Protein AF-K0S6L4-F1 (afdb_monomer_lite)

Foldseek 3Di:
DDDDDDDDDDDPPPPDFLDAQADFKDKQFFQKDAQFLVSVLVSCCVPAVPDDPGRRPDPVDDSLSNQLCLLPVRDDPPDPCSSVVSRVSSVVQRVQQLVPFDEAELCQLQVPDNPCPQVLCQQQQHHPLNVDAWAQAPDPVRDTPDDLCVNNVSNVVCVVPCLFKHFYDDPCVHLQEPPQVFQKKKFKFQFARDDDLPWWFQHPPRVVGRVGTGTAADKDQAKAQLCLQCSSNVDDDNLDMDGFLDDDPQTDHGMAMEIAGFFPDCSGPQNRRVSSQCSCRRPNVPCNSGNTGGHDPSATRMHRLSRHTQMQWHFYKTKDKMWTKMWMAGPVPGIHIYTDIIGIDIDFAQFAPRPTRTRLRNVVVCVVVVRGDPVSNVSCCLRHPHSVCSVVSNQVVQVVSVHAQEDDDDLAWKDFAAWFDSHGDAHDDQVLCCCCQQPFFPLNVPWWKKWKAFSSARPQLRIKIKTFDDDQPDSPDRPSCCLQAFADADDDPQDDEPPGIFMDSDPVCSSVVHQTWAAAVRDFHSNQGPCSLIGSVHDRDPLSHAHPLDPVRSTGGMTMIIGHRQPDFKHFQDDPDDDDDQWGKDKDWDADFSGAKGWIGRVPRDIDIDWGFDDDDQDGTIMDIDTDDDDDDDDDDDDPDDDDDDDDPDDDDDDDDDDDPDDDDDDDDDDDDDDDDDDDDDDD

Structure (mmCIF, N/CA/C/O backbone):
data_AF-K0S6L4-F1
#
_entry.id   AF-K0S6L4-F1
#
loop_
_atom_site.group_PDB
_atom_site.id
_atom_site.type_symbol
_atom_site.label_atom_id
_atom_site.label_alt_id
_atom_site.label_comp_id
_atom_site.label_asym_id
_atom_site.label_entity_id
_atom_site.label_seq_id
_atom_site.pdbx_PDB_ins_code
_atom_site.Cartn_x
_atom_site.Cartn_y
_atom_site.Cartn_z
_atom_site.occupancy
_atom_site.B_iso_or_equiv
_atom_site.auth_seq_id
_atom_site.auth_comp_id
_atom_site.auth_asym_id
_atom_site.auth_atom_id
_atom_site.pdbx_PDB_model_num
ATOM 1 N N . MET A 1 1 ? -25.093 -65.747 58.396 1.00 31.77 1 MET A N 1
ATOM 2 C CA . MET A 1 1 ? -23.623 -65.874 58.542 1.00 31.77 1 MET A CA 1
ATOM 3 C C . MET A 1 1 ? -23.046 -64.675 57.804 1.00 31.77 1 MET A C 1
ATOM 5 O O . MET A 1 1 ? -23.429 -64.515 56.664 1.00 31.77 1 MET A O 1
ATOM 9 N N . LEU A 1 2 ? -22.298 -63.719 58.343 1.00 28.59 2 LEU A N 1
ATOM 10 C CA . LEU A 1 2 ? -21.429 -63.621 59.511 1.00 28.59 2 LEU A CA 1
ATOM 11 C C . LEU A 1 2 ? -21.569 -62.184 60.072 1.00 28.59 2 LEU A C 1
ATOM 13 O O . LEU A 1 2 ? -21.756 -61.242 59.308 1.00 28.59 2 LEU A O 1
ATOM 17 N N . LYS A 1 3 ? -21.492 -62.029 61.397 1.00 31.36 3 LYS A N 1
ATOM 18 C CA . LYS A 1 3 ? -21.348 -60.741 62.098 1.00 31.36 3 LYS A CA 1
ATOM 19 C C . LYS A 1 3 ? -19.933 -60.188 61.878 1.00 31.36 3 LYS A C 1
ATOM 21 O O . LYS A 1 3 ? -19.006 -60.986 61.931 1.00 31.36 3 LYS A O 1
ATOM 26 N N . LEU A 1 4 ? -19.766 -58.864 61.827 1.00 27.16 4 LEU A N 1
ATOM 27 C CA . LEU A 1 4 ? -18.896 -58.149 62.774 1.00 27.16 4 LEU A CA 1
ATOM 28 C C . LEU A 1 4 ? -19.259 -56.650 62.845 1.00 27.16 4 LEU A C 1
ATOM 30 O O . LEU A 1 4 ? -19.516 -55.991 61.848 1.00 27.16 4 LEU A O 1
ATOM 34 N N . THR A 1 5 ? -19.338 -56.177 64.081 1.00 33.53 5 THR A N 1
ATOM 35 C CA . THR A 1 5 ? -19.615 -54.833 64.600 1.00 33.53 5 THR A CA 1
ATOM 36 C C . THR A 1 5 ? -18.405 -53.908 64.493 1.00 33.53 5 THR A C 1
ATOM 38 O O . THR A 1 5 ? -17.326 -54.400 64.802 1.00 33.53 5 THR A O 1
ATOM 41 N N . THR A 1 6 ? -18.623 -52.597 64.297 1.00 29.16 6 THR A N 1
ATOM 42 C CA . THR A 1 6 ? -18.100 -51.538 65.198 1.00 29.16 6 THR A CA 1
ATOM 43 C C . THR A 1 6 ? -18.914 -50.246 65.065 1.00 29.16 6 THR A C 1
ATOM 45 O O . THR A 1 6 ? -19.206 -49.794 63.962 1.00 29.16 6 THR A O 1
ATOM 48 N N . ALA A 1 7 ? -19.280 -49.666 66.207 1.00 34.69 7 ALA A N 1
ATOM 49 C CA . ALA A 1 7 ? -19.899 -48.356 66.339 1.00 34.69 7 ALA A CA 1
ATOM 50 C C . ALA A 1 7 ? -18.886 -47.233 66.054 1.00 34.69 7 ALA A C 1
ATOM 52 O O . ALA A 1 7 ? -17.724 -47.337 66.446 1.00 34.69 7 ALA A O 1
ATOM 53 N N . GLY A 1 8 ? -19.351 -46.158 65.418 1.00 27.62 8 GLY A N 1
ATOM 54 C CA . GLY A 1 8 ? -18.599 -44.931 65.171 1.00 27.62 8 GLY A CA 1
ATOM 55 C C . GLY A 1 8 ? -19.526 -43.724 65.278 1.00 27.62 8 GLY A C 1
ATOM 56 O O . GLY A 1 8 ? -20.576 -43.673 64.649 1.00 27.62 8 GLY A O 1
ATOM 57 N N . LEU A 1 9 ? -19.139 -42.820 66.161 1.00 28.52 9 LEU A N 1
ATOM 58 C CA . LEU A 1 9 ? -19.806 -41.617 66.634 1.00 28.52 9 LEU A CA 1
ATOM 59 C C . LEU A 1 9 ? -20.078 -40.592 65.510 1.00 28.52 9 LEU A C 1
ATOM 61 O O . LEU A 1 9 ? -19.209 -40.328 64.689 1.00 28.52 9 LEU A O 1
ATOM 65 N N . LEU A 1 10 ? -21.289 -40.029 65.534 1.00 34.00 10 LEU A N 1
ATOM 66 C CA . LEU A 1 10 ? -21.689 -38.656 65.191 1.00 34.00 10 LEU A CA 1
ATOM 67 C C . LEU A 1 10 ? -20.694 -37.773 64.398 1.00 34.00 10 LEU A C 1
ATOM 69 O O . LEU A 1 10 ? -19.689 -37.336 64.947 1.00 34.00 10 LEU A O 1
ATOM 73 N N . LEU A 1 11 ? -21.080 -37.376 63.183 1.00 26.19 11 LEU A N 1
ATOM 74 C CA . LEU A 1 11 ? -20.919 -36.010 62.662 1.00 26.19 11 LEU A CA 1
ATOM 75 C C . LEU A 1 11 ? -21.833 -35.861 61.439 1.00 26.19 11 LEU A C 1
ATOM 77 O O . LEU A 1 11 ? -21.522 -36.307 60.337 1.00 26.19 11 LEU A O 1
ATOM 81 N N . LEU A 1 12 ? -23.001 -35.256 61.662 1.00 30.33 12 LEU A N 1
ATOM 82 C CA . LEU A 1 12 ? -23.711 -34.540 60.610 1.00 30.33 12 LEU A CA 1
ATOM 83 C C . LEU A 1 12 ? -22.778 -33.404 60.177 1.00 30.33 12 LEU A C 1
ATOM 85 O O . LEU A 1 12 ? -22.718 -32.365 60.826 1.00 30.33 12 LEU A O 1
ATOM 89 N N . LEU A 1 13 ? -21.996 -33.640 59.126 1.00 28.64 13 LEU A N 1
ATOM 90 C CA . LEU A 1 13 ? -21.438 -32.565 58.322 1.00 28.64 13 LEU A CA 1
ATOM 91 C C . LEU A 1 13 ? -22.622 -31.943 57.583 1.00 28.64 13 LEU A C 1
ATOM 93 O O . LEU A 1 13 ? -23.013 -32.401 56.508 1.00 28.64 13 LEU A O 1
ATOM 97 N N . GLU A 1 14 ? -23.231 -30.932 58.200 1.00 31.50 14 GLU A N 1
ATOM 98 C CA . GLU A 1 14 ? -23.907 -29.892 57.437 1.00 31.50 14 GLU A CA 1
ATOM 99 C C . GLU A 1 14 ? -22.862 -29.343 56.461 1.00 31.50 14 GLU A C 1
ATOM 101 O O . GLU A 1 14 ? -21.889 -28.701 56.854 1.00 31.50 14 GLU A O 1
ATOM 106 N N . LYS A 1 15 ? -23.001 -29.707 55.183 1.00 32.50 15 LYS A N 1
ATOM 107 C CA . LYS A 1 15 ? -22.253 -29.086 54.095 1.00 32.50 15 LYS A CA 1
ATOM 108 C C . LYS A 1 15 ? -22.655 -27.615 54.082 1.00 32.50 15 LYS A C 1
ATOM 110 O O . LYS A 1 15 ? -23.761 -27.296 53.652 1.00 32.50 15 LYS A O 1
ATOM 115 N N . GLY A 1 16 ? -21.788 -26.759 54.617 1.00 32.97 16 GLY A N 1
ATOM 116 C CA . GLY A 1 16 ? -21.966 -25.316 54.586 1.00 32.97 16 GLY A CA 1
ATOM 117 C C . GLY A 1 16 ? -22.138 -24.854 53.145 1.00 32.97 16 GLY A C 1
ATOM 118 O O . GLY A 1 16 ? -21.286 -25.108 52.296 1.00 32.97 16 GLY A O 1
ATOM 119 N N . SER A 1 17 ? -23.267 -24.205 52.871 1.00 42.00 17 SER A N 1
ATOM 120 C CA . SER A 1 17 ? -23.406 -23.288 51.745 1.00 42.00 17 SER A CA 1
ATOM 121 C C . SER A 1 17 ? -22.249 -22.291 51.782 1.00 42.00 17 SER A C 1
ATOM 123 O O . SER A 1 17 ? -21.945 -21.804 52.873 1.00 42.00 17 SER A O 1
ATOM 125 N N . GLY A 1 18 ? -21.634 -21.980 50.634 1.00 51.94 18 GLY A N 1
ATOM 126 C CA . GLY A 1 18 ? -20.594 -20.950 50.523 1.00 51.94 18 GLY A CA 1
ATOM 127 C C . GLY A 1 18 ? -20.956 -19.727 51.366 1.00 51.94 18 GLY A C 1
ATOM 128 O O . GLY A 1 18 ? -22.039 -19.157 51.221 1.00 51.94 18 GLY A O 1
ATOM 129 N N . GLN A 1 19 ? -20.117 -19.429 52.353 1.00 58.03 19 GLN A N 1
ATOM 130 C CA . GLN A 1 19 ? -20.494 -18.597 53.486 1.00 58.03 19 GLN A CA 1
ATOM 131 C C . GLN A 1 19 ? -20.390 -17.125 53.069 1.00 58.03 19 GLN A C 1
ATOM 133 O O . GLN A 1 19 ? -19.340 -16.513 53.185 1.00 58.03 19 GLN A O 1
ATOM 138 N N . GLN A 1 20 ? -21.473 -16.575 52.511 1.00 69.94 20 GLN A N 1
ATOM 139 C CA . GLN A 1 20 ? -21.568 -15.149 52.193 1.00 69.94 20 GLN A CA 1
ATOM 140 C C . GLN A 1 20 ? -21.596 -14.332 53.493 1.00 69.94 20 GLN A C 1
ATOM 142 O O . GLN A 1 20 ? -22.382 -14.620 54.397 1.00 69.94 20 GLN A O 1
ATOM 147 N N . CYS A 1 21 ? -20.749 -13.309 53.582 1.00 79.00 21 CYS A N 1
ATOM 148 C CA . CYS A 1 21 ? -20.571 -12.484 54.775 1.00 79.00 21 CYS A CA 1
ATOM 149 C C . CYS A 1 21 ? -21.295 -11.141 54.663 1.00 79.00 21 CYS A C 1
ATOM 151 O O . CYS A 1 21 ? -22.029 -10.744 55.569 1.00 79.00 21 CYS A O 1
ATOM 153 N N . VAL A 1 22 ? -21.144 -10.448 53.530 1.00 84.31 22 VAL A N 1
ATOM 154 C CA . VAL A 1 22 ? -21.906 -9.224 53.255 1.00 84.31 22 VAL A CA 1
ATOM 155 C C . VAL A 1 22 ? -23.234 -9.595 52.597 1.00 84.31 22 VAL A C 1
ATOM 157 O O . VAL A 1 22 ? -23.252 -10.277 51.568 1.00 84.31 22 VAL A O 1
ATOM 160 N N . SER A 1 23 ? -24.345 -9.141 53.184 1.00 82.75 23 SER A N 1
ATOM 161 C CA . SER A 1 23 ? -25.707 -9.417 52.713 1.00 82.75 23 SER A CA 1
ATOM 162 C C . SER A 1 23 ? -26.386 -8.167 52.154 1.00 82.75 23 SER A C 1
ATOM 164 O O . SER A 1 23 ? -26.113 -7.048 52.586 1.00 82.75 23 SER A O 1
ATOM 166 N N . GLY A 1 24 ? -27.306 -8.376 51.210 1.00 85.56 24 GLY A N 1
ATOM 167 C CA . GLY A 1 24 ? -28.078 -7.311 50.572 1.00 85.56 24 GLY A CA 1
ATOM 168 C C . GLY A 1 24 ? -27.454 -6.760 49.282 1.00 85.56 24 GLY A C 1
ATOM 169 O O . GLY A 1 24 ? -26.374 -7.192 48.870 1.00 85.56 24 GLY A O 1
ATOM 170 N N . PRO A 1 25 ? -28.172 -5.848 48.605 1.00 91.75 25 PRO A N 1
ATOM 171 C CA . PRO A 1 25 ? -27.717 -5.237 47.364 1.00 91.75 25 PRO A CA 1
ATOM 172 C C . PRO A 1 25 ? -26.635 -4.179 47.615 1.00 91.75 25 PRO A C 1
ATOM 174 O O . PRO A 1 25 ? -26.629 -3.514 48.652 1.00 91.75 25 PRO A O 1
ATOM 177 N N . PHE A 1 26 ? -25.757 -3.982 46.635 1.00 93.12 26 PHE A N 1
ATOM 178 C CA . PHE A 1 26 ? -24.745 -2.921 46.644 1.00 93.12 26 PHE A CA 1
ATOM 179 C C . PHE A 1 26 ? -24.464 -2.419 45.227 1.00 93.12 26 PHE A C 1
ATOM 181 O O . PHE A 1 26 ? -24.802 -3.080 44.245 1.00 93.12 26 PHE A O 1
ATOM 188 N N . THR A 1 27 ? -23.809 -1.263 45.131 1.00 95.50 27 THR A N 1
ATOM 189 C CA . THR A 1 27 ? -23.307 -0.721 43.867 1.00 95.50 27 THR A CA 1
ATOM 190 C C . THR A 1 27 ? -21.851 -0.324 44.043 1.00 95.50 27 THR A C 1
ATOM 192 O O . THR A 1 27 ? -21.533 0.458 44.937 1.00 95.50 27 THR A O 1
ATOM 195 N N . LEU A 1 28 ? -20.992 -0.860 43.184 1.00 95.88 28 LEU A N 1
ATOM 196 C CA . LEU A 1 28 ? -19.617 -0.422 43.002 1.00 95.88 28 LEU A CA 1
ATOM 197 C C . LEU A 1 28 ? -19.635 0.777 42.055 1.00 95.88 28 LEU A C 1
ATOM 199 O O . LEU A 1 28 ? -20.158 0.665 40.948 1.00 95.88 28 LEU A O 1
ATOM 203 N N . LYS A 1 29 ? -19.118 1.917 42.508 1.00 94.25 29 LYS A N 1
ATOM 204 C CA . LYS A 1 29 ? -19.116 3.191 41.774 1.00 94.25 29 LYS A CA 1
ATOM 205 C C . LYS A 1 29 ? -17.700 3.683 41.526 1.00 94.25 29 LYS A C 1
ATOM 207 O O . LYS A 1 29 ? -16.760 3.166 42.132 1.00 94.25 29 LYS A O 1
ATOM 212 N N . ASP A 1 30 ? -17.582 4.704 40.683 1.00 89.75 30 ASP A N 1
ATOM 213 C CA . ASP A 1 30 ? -16.317 5.378 40.377 1.00 89.75 30 ASP A CA 1
ATOM 214 C C . ASP A 1 30 ? -15.251 4.359 39.934 1.00 89.75 30 ASP A C 1
ATOM 216 O O . ASP A 1 30 ? -14.139 4.315 40.468 1.00 89.75 30 ASP A O 1
ATOM 220 N N . LEU A 1 31 ? -15.657 3.443 39.044 1.00 93.69 31 LEU A N 1
ATOM 221 C CA . LEU A 1 31 ? -14.772 2.454 38.440 1.00 93.69 31 LEU A CA 1
ATOM 222 C C . LEU A 1 31 ? -14.243 3.034 37.137 1.00 93.69 31 LEU A C 1
ATOM 224 O O . LEU A 1 31 ? -15.0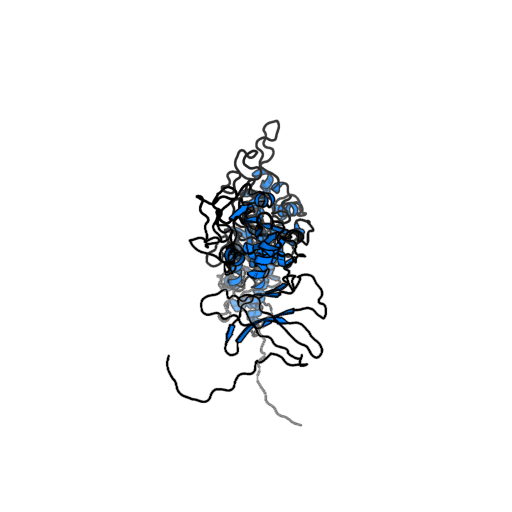28 3.476 36.300 1.00 93.69 31 LEU A O 1
ATOM 228 N N . GLU A 1 32 ? -12.922 3.022 37.000 1.00 88.38 32 GLU A N 1
ATOM 229 C CA . GLU A 1 32 ? -12.200 3.579 35.861 1.00 88.38 32 GLU A CA 1
ATOM 230 C C . GLU A 1 32 ? -11.315 2.500 35.225 1.00 88.38 32 GLU A C 1
ATOM 232 O O . GLU A 1 32 ? -10.813 1.600 35.907 1.00 88.38 32 GLU A O 1
ATOM 237 N N . GLY A 1 33 ? -11.087 2.618 33.917 1.00 83.00 33 GLY A N 1
ATOM 238 C CA . GLY A 1 33 ? -10.218 1.718 33.153 1.00 83.00 33 GLY A CA 1
ATOM 239 C C . GLY A 1 33 ? -10.885 0.406 32.730 1.00 83.00 33 GLY A C 1
ATOM 240 O O . GLY A 1 33 ? -12.103 0.242 32.835 1.00 83.00 33 GLY A O 1
ATOM 241 N N . ASP A 1 34 ? -10.075 -0.525 32.217 1.00 86.75 34 ASP A N 1
ATOM 242 C CA . ASP A 1 34 ? -10.559 -1.795 31.666 1.00 86.75 34 ASP A CA 1
ATOM 243 C C . ASP A 1 34 ? -11.182 -2.683 32.760 1.00 86.75 34 ASP A C 1
ATOM 245 O O . ASP A 1 34 ? -10.583 -2.947 33.809 1.00 86.75 34 ASP A O 1
ATOM 249 N N . CYS A 1 35 ? -12.387 -3.192 32.502 1.00 92.38 35 CYS A N 1
ATOM 250 C CA . CYS A 1 35 ? -13.076 -4.078 33.431 1.00 92.38 35 CYS A CA 1
ATOM 251 C C . CYS A 1 35 ? -12.387 -5.447 33.472 1.00 92.38 35 CYS A C 1
ATOM 253 O O . CYS A 1 35 ? -12.217 -6.121 32.456 1.00 92.38 35 CYS A O 1
ATOM 255 N N . SER A 1 36 ? -12.025 -5.888 34.675 1.00 93.56 36 SER A N 1
ATOM 256 C CA . SER A 1 36 ? -11.472 -7.217 34.928 1.00 93.56 36 SER A CA 1
ATOM 257 C C . SER A 1 36 ? -11.943 -7.745 36.280 1.00 93.56 36 SER A C 1
ATOM 259 O O . SER A 1 36 ? -12.396 -6.982 37.134 1.00 93.56 36 SER A O 1
ATOM 261 N N . TYR A 1 37 ? -11.810 -9.057 36.495 1.00 95.94 37 TYR A N 1
ATOM 262 C CA . TYR A 1 37 ? -12.110 -9.670 37.791 1.00 95.94 37 TYR A CA 1
ATOM 263 C C . TYR A 1 37 ? -11.334 -8.993 38.937 1.00 95.94 37 TYR A C 1
ATOM 265 O O . TYR A 1 37 ? -11.922 -8.717 39.979 1.00 95.94 37 TYR A O 1
ATOM 273 N N . ASP A 1 38 ? -10.057 -8.665 38.724 1.00 95.62 38 ASP A N 1
ATOM 274 C CA . ASP A 1 38 ? -9.211 -8.045 39.749 1.00 95.62 38 ASP A CA 1
ATOM 275 C C . ASP A 1 38 ? -9.686 -6.629 40.098 1.00 95.62 38 ASP A C 1
ATOM 277 O O . ASP A 1 38 ? -9.800 -6.296 41.276 1.00 95.62 38 ASP A O 1
ATOM 281 N N . VAL A 1 39 ? -10.051 -5.824 39.093 1.00 95.06 39 VAL A N 1
ATOM 282 C CA . VAL A 1 39 ? -10.609 -4.474 39.302 1.00 95.06 39 VAL A CA 1
ATOM 283 C C . VAL A 1 39 ? -11.934 -4.543 40.066 1.00 95.06 39 VAL A C 1
ATOM 285 O O . VAL A 1 39 ? -12.163 -3.768 40.997 1.00 95.06 39 VAL A O 1
ATOM 288 N N . LEU A 1 40 ? -12.799 -5.502 39.720 1.00 96.38 40 LEU A N 1
ATOM 289 C CA . LEU A 1 40 ? -14.062 -5.718 40.427 1.00 96.38 40 LEU A CA 1
ATOM 290 C C . LEU A 1 40 ? -13.838 -6.151 41.881 1.00 96.38 40 LEU A C 1
ATOM 292 O O . LEU A 1 40 ? -14.500 -5.632 42.780 1.00 96.38 40 LEU A O 1
ATOM 296 N N . LEU A 1 41 ? -12.904 -7.075 42.122 1.00 96.44 41 LEU A N 1
ATOM 297 C CA . LEU A 1 41 ? -12.564 -7.561 43.457 1.00 96.44 41 LEU A CA 1
ATOM 298 C C . LEU A 1 41 ? -11.950 -6.451 44.320 1.00 96.44 41 LEU A C 1
ATOM 300 O O . LEU A 1 41 ? -12.310 -6.310 45.491 1.00 96.44 41 LEU A O 1
ATOM 304 N N . GLU A 1 42 ? -11.054 -5.640 43.762 1.00 95.62 42 GLU A N 1
ATOM 305 C CA . GLU A 1 42 ? -10.460 -4.498 44.458 1.00 95.62 42 GLU A CA 1
ATOM 306 C C . GLU A 1 42 ? -11.535 -3.472 44.840 1.00 95.62 42 GLU A C 1
ATOM 308 O O . GLU A 1 42 ? -11.622 -3.040 45.996 1.00 95.62 42 GLU A O 1
ATOM 313 N N . ALA A 1 43 ? -12.410 -3.127 43.892 1.00 95.56 43 ALA A N 1
ATOM 314 C CA . ALA A 1 43 ? -13.527 -2.229 44.139 1.00 95.56 43 ALA A CA 1
ATOM 315 C C . ALA A 1 43 ? -14.486 -2.783 45.196 1.00 95.56 43 ALA A C 1
ATOM 317 O O . ALA A 1 43 ? -14.883 -2.051 46.103 1.00 95.56 43 ALA A O 1
ATOM 318 N N . TYR A 1 44 ? -14.819 -4.072 45.121 1.00 95.62 44 TYR A N 1
ATOM 319 C CA . TYR A 1 44 ? -15.648 -4.751 46.110 1.00 95.62 44 TYR A CA 1
ATOM 320 C C . TYR A 1 44 ? -15.028 -4.698 47.506 1.00 95.62 44 TYR A C 1
ATOM 322 O O . TYR A 1 44 ? -15.692 -4.313 48.471 1.00 95.62 44 TYR A O 1
ATOM 330 N N . THR A 1 45 ? -13.740 -5.024 47.603 1.00 94.81 45 THR A N 1
ATOM 331 C CA . THR A 1 45 ? -12.995 -5.020 48.864 1.00 94.81 45 THR A CA 1
ATOM 332 C C . THR A 1 45 ? -13.062 -3.639 49.508 1.00 94.81 45 THR A C 1
ATOM 334 O O . THR A 1 45 ? -13.516 -3.497 50.640 1.00 94.81 45 THR A O 1
ATOM 337 N N . ARG A 1 46 ? -12.727 -2.596 48.744 1.00 93.75 46 ARG A N 1
ATOM 338 C CA . ARG A 1 46 ? -12.677 -1.211 49.224 1.00 93.75 46 ARG A CA 1
ATOM 339 C C . ARG A 1 46 ? -14.052 -0.614 49.542 1.00 93.75 46 ARG A C 1
ATOM 341 O O . ARG A 1 46 ? -14.184 0.116 50.522 1.00 93.75 46 ARG A O 1
ATOM 348 N N . GLN A 1 47 ? -15.046 -0.832 48.682 1.00 94.06 47 GLN A N 1
ATOM 349 C CA . GLN A 1 47 ? -16.330 -0.116 48.738 1.00 94.06 47 GLN A CA 1
ATOM 350 C C . GLN A 1 47 ? -17.417 -0.860 49.512 1.00 94.06 47 GLN A C 1
ATOM 352 O O . GLN A 1 47 ? -18.388 -0.235 49.934 1.00 94.06 47 GLN A O 1
ATOM 357 N N . VAL A 1 48 ? -17.277 -2.177 49.680 1.00 92.94 48 VAL A N 1
ATOM 358 C CA . VAL A 1 48 ? -18.321 -3.030 50.260 1.00 92.94 48 VAL A CA 1
ATOM 359 C C . VAL A 1 48 ? -17.787 -3.833 51.438 1.00 92.94 48 VAL A C 1
ATOM 361 O O . VAL A 1 48 ? -18.344 -3.735 52.529 1.00 92.94 48 VAL A O 1
ATOM 364 N N . PHE A 1 49 ? -16.709 -4.597 51.248 1.00 91.69 49 PHE A N 1
ATOM 365 C CA . PHE A 1 49 ? -16.216 -5.514 52.279 1.00 91.69 49 PHE A CA 1
ATOM 366 C C . PHE A 1 49 ? -15.598 -4.775 53.477 1.00 91.69 49 PHE A C 1
ATOM 368 O O . PHE A 1 49 ? -16.038 -4.984 54.608 1.00 91.69 49 PHE A O 1
ATOM 375 N N . ASP A 1 50 ? -14.663 -3.854 53.220 1.00 89.81 50 ASP A N 1
ATOM 376 C CA . ASP A 1 50 ? -13.953 -3.045 54.228 1.00 89.81 50 ASP A CA 1
ATOM 377 C C . ASP A 1 50 ? -14.669 -1.724 54.561 1.00 89.81 50 ASP A C 1
ATOM 379 O O . ASP A 1 50 ? -14.176 -0.899 55.340 1.00 89.81 50 ASP A O 1
ATOM 383 N N . ALA A 1 51 ? -15.842 -1.486 53.969 1.00 87.56 51 ALA A N 1
ATOM 384 C CA . ALA A 1 51 ? -16.591 -0.260 54.187 1.00 87.56 51 ALA A CA 1
ATOM 385 C C . ALA A 1 51 ? -16.993 -0.100 55.662 1.00 87.56 51 ALA A C 1
ATOM 387 O O . ALA A 1 51 ? -17.363 -1.052 56.356 1.00 87.56 51 ALA A O 1
ATOM 388 N N . THR A 1 52 ? -16.960 1.141 56.158 1.00 79.75 52 THR A N 1
ATOM 389 C CA . THR A 1 52 ? -17.335 1.435 57.548 1.00 79.75 52 THR A CA 1
ATOM 390 C C . THR A 1 52 ? -18.799 1.057 57.787 1.00 79.75 52 THR A C 1
ATOM 392 O O . THR A 1 52 ? -19.696 1.661 57.206 1.00 79.75 52 THR A O 1
ATOM 395 N N . GLY A 1 53 ? -19.039 0.076 58.663 1.00 73.19 53 GLY A N 1
ATOM 396 C CA . GLY A 1 53 ? -20.377 -0.467 58.925 1.00 73.19 53 GLY A CA 1
ATOM 397 C C . GLY A 1 53 ? -20.723 -1.744 58.147 1.00 73.19 53 GLY A C 1
ATOM 398 O O . GLY A 1 53 ? -21.873 -2.174 58.210 1.00 73.19 53 GLY A O 1
ATOM 399 N N . SER A 1 54 ? -19.757 -2.354 57.450 1.00 73.94 54 SER A N 1
ATOM 400 C CA . SER A 1 54 ? -19.888 -3.688 56.853 1.00 73.94 54 SER A CA 1
ATOM 401 C C . SER A 1 54 ? -20.356 -4.727 57.883 1.00 73.94 54 SER A C 1
ATOM 403 O O . SER A 1 54 ? -19.908 -4.742 59.032 1.00 73.94 54 SER A O 1
ATOM 405 N N . ALA A 1 55 ? -21.276 -5.601 57.465 1.00 68.69 55 ALA A N 1
ATOM 406 C CA . ALA A 1 55 ? -21.825 -6.674 58.296 1.00 68.69 55 ALA A CA 1
ATOM 407 C C . ALA A 1 55 ? -20.863 -7.866 58.455 1.00 68.69 55 ALA A C 1
ATOM 409 O O . ALA A 1 55 ? -21.170 -8.798 59.201 1.00 68.69 55 ALA A O 1
ATOM 410 N N . CYS A 1 56 ? -19.715 -7.850 57.769 1.00 73.44 56 CYS A N 1
ATOM 411 C CA . CYS A 1 56 ? -18.777 -8.955 57.817 1.00 73.44 56 CYS A CA 1
ATOM 412 C C . CYS A 1 56 ? -17.861 -8.873 59.043 1.00 73.44 56 CYS A C 1
ATOM 414 O O . CYS A 1 56 ? -16.911 -8.097 59.081 1.00 73.44 56 CYS A O 1
ATOM 416 N N . THR A 1 57 ? -18.156 -9.678 60.066 1.00 70.19 57 THR A N 1
ATOM 417 C CA . THR A 1 57 ? -17.361 -9.748 61.306 1.00 70.19 57 THR A CA 1
ATOM 418 C C . THR A 1 57 ? -16.562 -11.043 61.449 1.00 70.19 57 THR A C 1
ATOM 420 O O . THR A 1 57 ? -15.918 -11.234 62.480 1.00 70.19 57 THR A O 1
ATOM 423 N N . ASP A 1 58 ? -16.643 -11.957 60.477 1.00 77.69 58 ASP A N 1
ATOM 424 C CA . ASP A 1 58 ? -15.929 -13.234 60.516 1.00 77.69 58 ASP A CA 1
ATOM 425 C C . ASP A 1 58 ? -14.486 -13.052 60.011 1.00 77.69 58 ASP A C 1
ATOM 427 O O . ASP A 1 58 ? -14.285 -12.815 58.821 1.00 77.69 58 ASP A O 1
ATOM 431 N N . PRO A 1 59 ? -13.465 -13.173 60.880 1.00 72.06 59 PRO A N 1
ATOM 432 C CA . PRO A 1 59 ? -12.073 -12.983 60.485 1.00 72.06 59 PRO A CA 1
ATOM 433 C C . PRO A 1 59 ? -11.520 -14.132 59.626 1.00 72.06 59 PRO A C 1
ATOM 435 O O . PRO A 1 59 ? -10.376 -14.049 59.185 1.00 72.06 59 PRO A O 1
ATOM 438 N N . SER A 1 60 ? -12.275 -15.221 59.441 1.00 80.25 60 SER A N 1
ATOM 439 C CA . SER A 1 60 ? -11.864 -16.370 58.628 1.00 80.25 60 SER A CA 1
ATOM 440 C C . SER A 1 60 ? -12.264 -16.265 57.156 1.00 80.25 60 SER A C 1
ATOM 442 O O . SER A 1 60 ? -11.756 -17.047 56.355 1.00 80.25 60 SER A O 1
ATOM 444 N N . LEU A 1 61 ? -13.122 -15.303 56.792 1.00 85.88 61 LEU A N 1
ATOM 445 C CA . LEU A 1 61 ? -13.569 -15.101 55.418 1.00 85.88 61 LEU A CA 1
ATOM 446 C C . LEU A 1 61 ? -12.838 -13.917 54.774 1.00 85.88 61 LEU A C 1
ATOM 448 O O . LEU A 1 61 ? -12.830 -12.819 55.331 1.00 85.88 61 LEU A O 1
ATOM 452 N N . SER A 1 62 ? -12.235 -14.118 53.601 1.00 90.75 62 SER A N 1
ATOM 453 C CA . SER A 1 62 ? -11.612 -13.024 52.851 1.00 90.75 62 SER A CA 1
ATOM 454 C C . SER A 1 62 ? -12.619 -12.294 51.953 1.00 90.75 62 SER A C 1
ATOM 456 O O . SER A 1 62 ? -13.661 -12.842 51.584 1.00 90.75 62 SER A O 1
ATOM 458 N N . ALA A 1 63 ? -12.284 -11.066 51.541 1.00 92.38 63 ALA A N 1
ATOM 459 C CA . ALA A 1 63 ? -13.072 -10.323 50.555 1.00 92.38 63 ALA A CA 1
ATOM 460 C C . ALA A 1 63 ? -13.225 -11.099 49.236 1.00 92.38 63 ALA A C 1
ATOM 462 O O . ALA A 1 63 ? -14.288 -11.065 48.621 1.00 92.38 63 ALA A O 1
ATOM 463 N N . GLN A 1 64 ? -12.188 -11.844 48.843 1.00 93.94 64 GLN A N 1
ATOM 464 C CA . GLN A 1 64 ? -12.194 -12.695 47.657 1.00 93.94 64 GLN A CA 1
ATOM 465 C C . GLN A 1 64 ? -13.172 -13.861 47.786 1.00 93.94 64 GLN A C 1
ATOM 467 O O . GLN A 1 64 ? -13.947 -14.102 46.864 1.00 93.94 64 GLN A O 1
ATOM 472 N N . ASP A 1 65 ? -13.186 -14.554 48.925 1.00 91.50 65 ASP A N 1
ATOM 473 C CA . ASP A 1 65 ? -14.113 -15.669 49.149 1.00 91.50 65 ASP A CA 1
ATOM 474 C C . ASP A 1 65 ? -15.572 -15.196 49.082 1.00 91.50 65 ASP A C 1
ATOM 476 O O . ASP A 1 65 ? -16.413 -15.829 48.436 1.00 91.50 65 ASP A O 1
ATOM 480 N N . ASP A 1 66 ? -15.860 -14.045 49.699 1.00 91.81 66 ASP A N 1
ATOM 481 C CA . ASP A 1 66 ? -17.195 -13.446 49.695 1.00 91.81 66 ASP A CA 1
ATOM 482 C C . ASP A 1 66 ? -17.613 -12.948 48.305 1.00 91.81 66 ASP A C 1
ATOM 484 O O . ASP A 1 66 ? -18.763 -13.118 47.894 1.00 91.81 66 ASP A O 1
ATOM 488 N N . PHE A 1 67 ? -16.682 -12.338 47.569 1.00 94.62 67 PHE A N 1
ATOM 489 C CA . PHE A 1 67 ? -16.910 -11.860 46.210 1.00 94.62 67 PHE A CA 1
ATOM 490 C C . PHE A 1 67 ? -17.148 -13.021 45.237 1.00 94.62 67 PHE A C 1
ATOM 492 O O . PHE A 1 67 ? -18.121 -13.007 44.480 1.00 94.62 67 PHE A O 1
ATOM 499 N N . ASN A 1 68 ? -16.347 -14.085 45.326 1.00 94.94 68 ASN A N 1
ATOM 500 C CA . ASN A 1 68 ? -16.528 -15.302 44.537 1.00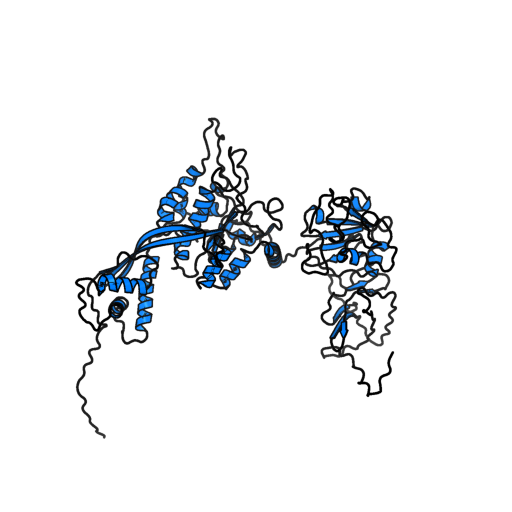 94.94 68 ASN A CA 1
ATOM 501 C C . ASN A 1 68 ? -17.890 -15.947 44.788 1.00 94.94 68 ASN A C 1
ATOM 503 O O . ASN A 1 68 ? -18.566 -16.348 43.843 1.00 94.94 68 ASN A O 1
ATOM 507 N N . ALA A 1 69 ? -18.339 -15.989 46.046 1.00 91.56 69 ALA A N 1
ATOM 508 C CA . ALA A 1 69 ? -19.656 -16.520 46.394 1.00 91.56 69 ALA A CA 1
ATOM 509 C C . ALA A 1 69 ? -20.820 -15.669 45.849 1.00 91.56 69 ALA A C 1
ATOM 511 O O . ALA A 1 69 ? -21.940 -16.174 45.731 1.00 91.56 69 ALA A O 1
ATOM 512 N N . LYS A 1 70 ? -20.581 -14.389 45.529 1.00 92.25 70 LYS A N 1
ATOM 513 C CA . LYS A 1 70 ? -21.551 -13.499 44.865 1.00 92.25 70 LYS A CA 1
ATOM 514 C C . LYS A 1 70 ? -21.551 -13.675 43.348 1.00 92.25 70 LYS A C 1
ATOM 516 O O . LYS A 1 70 ? -22.615 -13.611 42.740 1.00 92.25 70 LYS A O 1
ATOM 521 N N . LEU A 1 71 ? -20.386 -13.926 42.751 1.00 93.56 71 LEU A N 1
ATOM 522 C CA . LEU A 1 71 ? -20.253 -14.247 41.326 1.00 93.56 71 LEU A CA 1
ATOM 523 C C . LEU A 1 71 ? -20.777 -15.650 40.983 1.00 93.56 71 LEU A C 1
ATOM 525 O O . LEU A 1 71 ? -21.334 -15.847 39.906 1.00 93.56 71 LEU A O 1
ATOM 529 N N . LEU A 1 72 ? -20.637 -16.611 41.901 1.00 92.38 72 LEU A N 1
ATOM 530 C CA . LEU A 1 72 ? -21.055 -18.006 41.735 1.00 92.38 72 LEU A CA 1
ATOM 531 C C . LEU A 1 72 ? -22.030 -18.457 42.839 1.00 92.38 72 LEU A C 1
ATOM 533 O O . LEU A 1 72 ? -21.661 -19.264 43.702 1.00 92.38 72 LEU A O 1
ATOM 537 N N . PRO A 1 73 ? -23.293 -17.990 42.831 1.00 86.94 73 PRO A N 1
ATOM 538 C CA . PRO A 1 73 ? -24.280 -18.422 43.814 1.00 86.94 73 PRO A CA 1
ATOM 539 C C . PRO A 1 73 ? -24.458 -19.949 43.791 1.00 86.94 73 PRO A C 1
ATOM 541 O O . PRO A 1 73 ? -24.867 -20.529 42.787 1.00 86.94 73 PRO A O 1
ATOM 544 N N . GLY A 1 74 ? -24.153 -20.612 44.910 1.00 83.88 74 GLY A N 1
ATOM 545 C CA . GLY A 1 74 ? -24.262 -22.071 45.039 1.00 83.88 74 GLY A CA 1
ATOM 546 C C . GLY A 1 74 ? -23.089 -22.877 44.464 1.00 83.88 74 GLY A C 1
ATOM 547 O O . GLY A 1 74 ? -23.179 -24.105 44.428 1.00 83.88 74 GLY A O 1
ATOM 548 N N . GLY A 1 75 ? -22.001 -22.223 44.042 1.00 86.31 75 GLY A N 1
ATOM 549 C CA . GLY A 1 75 ? -20.747 -22.902 43.712 1.00 86.31 75 GLY A CA 1
ATOM 550 C C . GLY A 1 75 ? -20.126 -23.598 44.931 1.00 86.31 75 GLY A C 1
ATOM 551 O O . GLY A 1 75 ? -20.409 -23.228 46.070 1.00 86.31 75 GLY A O 1
ATOM 552 N N . ASP A 1 76 ? -19.297 -24.620 44.690 1.00 88.31 76 ASP A N 1
ATOM 553 C CA . ASP A 1 76 ? -18.564 -25.349 45.736 1.00 88.31 76 ASP A CA 1
ATOM 554 C C . ASP A 1 76 ? -17.177 -24.714 45.951 1.00 88.31 76 ASP A C 1
ATOM 556 O O . ASP A 1 76 ? -16.298 -24.915 45.105 1.00 88.31 76 ASP A O 1
ATOM 560 N N . PRO A 1 77 ? -16.938 -23.988 47.064 1.00 86.00 77 PRO A N 1
ATOM 561 C CA . PRO A 1 77 ? -15.647 -23.352 47.326 1.00 86.00 77 PRO A CA 1
ATOM 562 C C . PRO A 1 77 ? -14.503 -24.353 47.522 1.00 86.00 77 PRO A C 1
ATOM 564 O O . PRO A 1 77 ? -13.340 -23.970 47.454 1.00 86.00 77 PRO A O 1
ATOM 567 N N . ALA A 1 78 ? -14.811 -25.632 47.770 1.00 88.25 78 ALA A N 1
ATOM 568 C CA . ALA A 1 78 ? -13.811 -26.689 47.884 1.00 88.25 78 ALA A CA 1
ATOM 569 C C . ALA A 1 78 ? -13.375 -27.259 46.520 1.00 88.25 78 ALA A C 1
ATOM 571 O O . ALA A 1 78 ? -12.490 -28.114 46.480 1.00 88.25 78 ALA A O 1
ATOM 572 N N . SER A 1 79 ? -13.990 -26.827 45.411 1.00 91.06 79 SER A N 1
ATOM 573 C CA . SER A 1 79 ? -13.602 -27.254 44.065 1.00 91.06 79 SER A CA 1
ATOM 574 C C . SER A 1 79 ? -12.277 -26.626 43.628 1.00 91.06 79 SER A C 1
ATOM 576 O O . SER A 1 79 ? -12.111 -25.407 43.668 1.00 91.06 79 SER A O 1
ATOM 578 N N . ASP A 1 80 ? -11.387 -27.437 43.050 1.00 91.50 80 ASP A N 1
ATOM 579 C CA . ASP A 1 80 ? -10.132 -26.987 42.426 1.00 91.50 80 ASP A CA 1
ATOM 580 C C . ASP A 1 80 ? -10.342 -26.041 41.215 1.00 91.50 80 ASP A C 1
ATOM 582 O O . ASP A 1 80 ? -9.383 -25.461 40.687 1.00 91.50 80 ASP A O 1
ATOM 586 N N . SER A 1 81 ? -11.577 -25.914 40.708 1.00 94.25 81 SER A N 1
ATOM 587 C CA . SER A 1 81 ? -11.945 -24.981 39.630 1.00 94.25 81 SER A CA 1
ATOM 588 C C . SER A 1 81 ? -12.546 -23.668 40.115 1.00 94.25 81 SER A C 1
ATOM 590 O O . SER A 1 81 ? -12.603 -22.732 39.323 1.00 94.25 81 SER A O 1
ATOM 592 N N . TYR A 1 82 ? -12.949 -23.570 41.385 1.00 93.06 82 TYR A N 1
ATOM 593 C CA . TYR A 1 82 ? -13.830 -22.505 41.871 1.00 93.06 82 TYR A CA 1
ATOM 594 C C . TYR A 1 82 ? -13.312 -21.096 41.555 1.00 93.06 82 TYR A C 1
ATOM 596 O O . TYR A 1 82 ? -14.047 -20.267 41.028 1.00 93.06 82 TYR A O 1
ATOM 604 N N . GLN A 1 83 ? -12.019 -20.853 41.781 1.00 94.19 83 GLN A N 1
ATOM 605 C CA . GLN A 1 83 ? -11.391 -19.570 41.464 1.00 94.19 83 GLN A CA 1
ATOM 606 C C . GLN A 1 83 ? -11.408 -19.255 39.959 1.00 94.19 83 GLN A C 1
ATOM 608 O O . GLN A 1 83 ? -11.724 -18.134 39.572 1.00 94.19 83 GLN A O 1
ATOM 613 N N . ARG A 1 84 ? -11.121 -20.238 39.093 1.00 95.38 84 ARG A N 1
ATOM 614 C CA . ARG A 1 84 ? -11.146 -20.035 37.632 1.00 95.38 84 ARG A CA 1
ATOM 615 C C . ARG A 1 84 ? -12.562 -19.767 37.126 1.00 95.38 84 ARG A C 1
ATOM 617 O O . ARG A 1 84 ? -12.744 -18.962 36.213 1.00 95.38 84 ARG A O 1
ATOM 624 N N . ASP A 1 85 ? -13.546 -20.437 37.718 1.00 95.56 85 ASP A N 1
ATOM 625 C CA . ASP A 1 85 ? -14.958 -20.245 37.396 1.00 95.56 85 ASP A CA 1
ATOM 626 C C . ASP A 1 85 ? -15.428 -18.852 37.855 1.00 95.56 85 ASP A C 1
ATOM 628 O O . ASP A 1 85 ? -16.173 -18.186 37.136 1.00 95.56 85 ASP A O 1
ATOM 632 N N . ALA A 1 86 ? -14.941 -18.365 39.003 1.00 94.94 86 ALA A N 1
ATOM 633 C CA . ALA A 1 86 ? -15.258 -17.031 39.507 1.00 94.94 86 ALA A CA 1
ATOM 634 C C . ALA A 1 86 ? -14.616 -15.935 38.645 1.00 94.94 86 ALA A C 1
ATOM 636 O O . ALA A 1 86 ? -15.283 -14.974 38.273 1.00 94.94 86 ALA A O 1
ATOM 637 N N . GLU A 1 87 ? -13.362 -16.112 38.226 1.00 96.31 87 GLU A N 1
ATOM 638 C CA . GLU A 1 87 ? -12.714 -15.229 37.250 1.00 96.31 87 GLU A CA 1
ATOM 639 C C . GLU A 1 87 ? -13.474 -15.194 35.918 1.00 96.31 87 GLU A C 1
ATOM 641 O O . GLU A 1 87 ? -13.618 -14.134 35.310 1.00 96.31 87 GLU A O 1
ATOM 646 N N . ALA A 1 88 ? -13.991 -16.339 35.458 1.00 95.62 88 ALA A N 1
ATOM 647 C CA . ALA A 1 88 ? -14.822 -16.405 34.259 1.00 95.62 88 ALA A CA 1
ATOM 648 C C . ALA A 1 88 ? -16.161 -15.676 34.439 1.00 95.62 88 ALA A C 1
ATOM 650 O O . ALA A 1 88 ? -16.576 -14.950 33.537 1.00 95.62 88 ALA A O 1
ATOM 651 N N . ALA A 1 89 ? -16.803 -15.811 35.600 1.00 95.19 89 ALA A N 1
ATOM 652 C CA . ALA A 1 89 ? -18.019 -15.074 35.932 1.00 95.19 89 ALA A CA 1
ATOM 653 C C . ALA A 1 89 ? -17.766 -13.559 36.029 1.00 95.19 89 ALA A C 1
ATOM 655 O O . ALA A 1 89 ? -18.553 -12.778 35.505 1.00 95.19 89 ALA A O 1
ATOM 656 N N . GLY A 1 90 ? -16.643 -13.133 36.616 1.00 95.50 90 GLY A N 1
ATOM 657 C CA . GLY A 1 90 ? -16.227 -11.728 36.635 1.00 95.50 90 GLY A CA 1
ATOM 658 C C . GLY A 1 90 ? -16.007 -11.168 35.227 1.00 95.50 90 GLY A C 1
ATOM 659 O O . GLY A 1 90 ? -16.509 -10.093 34.909 1.00 95.50 90 GLY A O 1
ATOM 660 N N . ARG A 1 91 ? -15.345 -11.928 34.340 1.00 94.25 91 ARG A N 1
ATOM 661 C CA . ARG A 1 91 ? -15.227 -11.557 32.917 1.00 94.25 91 ARG A CA 1
ATOM 662 C C . ARG A 1 91 ? -16.590 -11.435 32.236 1.00 94.25 91 ARG A C 1
ATOM 664 O O . ARG A 1 91 ? -16.782 -10.501 31.469 1.00 94.25 91 ARG A O 1
ATOM 671 N N . LEU A 1 92 ? -17.541 -12.319 32.545 1.00 95.12 92 LEU A N 1
ATOM 672 C CA . LEU A 1 92 ? -18.895 -12.256 31.986 1.00 95.12 92 LEU A CA 1
ATOM 673 C C . LEU A 1 92 ? -19.646 -10.981 32.404 1.00 95.12 92 LEU A C 1
ATOM 675 O O . LEU A 1 92 ? -20.403 -10.435 31.602 1.00 95.12 92 LEU A O 1
ATOM 679 N N . VAL A 1 93 ? -19.427 -10.475 33.625 1.00 95.56 93 VAL A N 1
ATOM 680 C CA . VAL A 1 93 ? -19.968 -9.170 34.053 1.00 95.56 93 VAL A CA 1
ATOM 681 C C . VAL A 1 93 ? -19.437 -8.055 33.149 1.00 95.56 93 VAL A C 1
ATOM 683 O O . VAL A 1 93 ? -20.218 -7.227 32.682 1.00 95.56 93 VAL A O 1
ATOM 686 N N . CYS A 1 94 ? -18.134 -8.067 32.855 1.00 94.69 94 CYS A N 1
ATOM 687 C CA . CYS A 1 94 ? -17.499 -7.088 31.976 1.00 94.69 94 CYS A CA 1
ATOM 688 C C . CYS A 1 94 ? -18.020 -7.170 30.534 1.00 94.69 94 CYS A C 1
ATOM 690 O O . CYS A 1 94 ? -18.440 -6.155 29.985 1.00 94.69 94 CYS A O 1
ATOM 692 N N . THR A 1 95 ? -18.056 -8.361 29.926 1.00 94.88 95 THR A N 1
ATOM 693 C CA . THR A 1 95 ? -18.532 -8.511 28.538 1.00 94.88 95 THR A CA 1
ATOM 694 C C . THR A 1 95 ? -20.004 -8.128 28.409 1.00 94.88 95 THR A C 1
ATOM 696 O O . THR A 1 95 ? -20.351 -7.348 27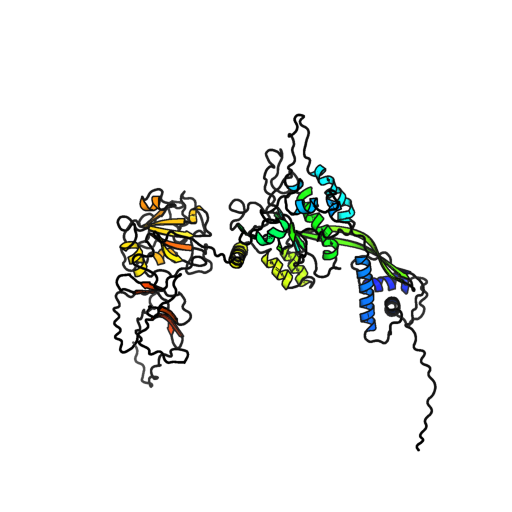.533 1.00 94.88 95 THR A O 1
ATOM 699 N N . THR A 1 96 ? -20.857 -8.541 29.355 1.00 94.81 96 THR A N 1
ATOM 700 C CA . THR A 1 96 ? -22.285 -8.168 29.363 1.00 94.81 96 THR A CA 1
ATOM 701 C C . THR A 1 96 ? -22.476 -6.654 29.499 1.00 94.81 96 THR A C 1
ATOM 703 O O . THR A 1 96 ? -23.353 -6.073 28.858 1.00 94.81 96 THR A O 1
ATOM 706 N N . MET A 1 97 ? -21.650 -5.990 30.315 1.00 94.88 97 MET A N 1
ATOM 707 C CA . MET A 1 97 ? -21.655 -4.531 30.415 1.00 94.88 97 MET A CA 1
ATOM 708 C C . MET A 1 97 ? -21.330 -3.893 29.061 1.00 94.88 97 MET A C 1
ATOM 710 O O . MET A 1 97 ? -22.065 -3.016 28.613 1.00 94.88 97 MET A O 1
ATOM 714 N N . TYR A 1 98 ? -20.267 -4.352 28.398 1.00 94.25 98 TYR A N 1
ATOM 715 C CA . TYR A 1 98 ? -19.876 -3.847 27.084 1.00 94.25 98 TYR A CA 1
ATOM 716 C C . TYR A 1 98 ? -20.928 -4.127 26.004 1.00 94.25 98 TYR A C 1
ATOM 718 O O . TYR A 1 98 ? -21.198 -3.253 25.180 1.00 94.25 98 TYR A O 1
ATOM 726 N N . ASP A 1 99 ? -21.571 -5.290 26.017 1.00 93.44 99 ASP A N 1
ATOM 727 C CA . ASP A 1 99 ? -22.614 -5.652 25.050 1.00 93.44 99 ASP A CA 1
ATOM 728 C C . ASP A 1 99 ? -23.879 -4.809 25.223 1.00 93.44 99 ASP A C 1
ATOM 730 O O . ASP A 1 99 ? -24.529 -4.438 24.249 1.00 93.44 99 ASP A O 1
ATOM 734 N N . SER A 1 100 ? -24.211 -4.467 26.469 1.00 91.19 100 SER A N 1
ATOM 735 C CA . SER A 1 100 ? -25.392 -3.664 26.800 1.00 91.19 100 SER A CA 1
ATOM 736 C C . SER A 1 100 ? -25.186 -2.150 26.686 1.00 91.19 100 SER A C 1
ATOM 738 O O . SER A 1 100 ? -26.152 -1.400 26.827 1.00 91.19 100 SER A O 1
ATOM 740 N N . ALA A 1 101 ? -23.954 -1.686 26.451 1.00 91.00 101 ALA A N 1
ATOM 741 C CA . ALA A 1 101 ? -23.660 -0.264 26.333 1.00 91.00 101 ALA A CA 1
ATOM 742 C C . ALA A 1 101 ? -24.300 0.346 25.075 1.00 91.00 101 ALA A C 1
ATOM 744 O O . ALA A 1 101 ? -24.225 -0.234 23.987 1.00 91.00 101 ALA A O 1
ATOM 745 N N . ASP A 1 102 ? -24.872 1.544 25.215 1.00 90.75 102 ASP A N 1
ATOM 746 C CA . ASP A 1 102 ? -25.473 2.278 24.100 1.00 90.75 102 ASP A CA 1
ATOM 747 C C . ASP A 1 102 ? -24.456 2.478 22.963 1.00 90.75 102 ASP A C 1
ATOM 749 O O . ASP A 1 102 ? -23.287 2.808 23.191 1.00 90.75 102 ASP A O 1
ATOM 753 N N . VAL A 1 103 ? -24.909 2.259 21.726 1.00 95.38 103 VAL A N 1
ATOM 754 C CA . VAL A 1 103 ? -24.090 2.399 20.517 1.00 95.38 103 VAL A CA 1
ATOM 755 C C . VAL A 1 103 ? -24.699 3.454 19.616 1.00 95.38 103 VAL A C 1
ATOM 757 O O . VAL A 1 103 ? -25.861 3.356 19.222 1.00 95.38 103 VAL A O 1
ATOM 760 N N . THR A 1 104 ? -23.898 4.449 19.262 1.00 97.69 104 THR A N 1
ATOM 761 C CA . THR A 1 104 ? -24.282 5.487 18.315 1.00 97.69 104 THR A CA 1
ATOM 762 C C . THR A 1 104 ? -24.153 4.953 16.886 1.00 97.69 104 THR A C 1
ATOM 764 O O . THR A 1 104 ? -23.059 4.535 16.495 1.00 97.69 104 THR A O 1
ATOM 767 N N . PRO A 1 105 ? -25.226 4.983 16.074 1.00 98.00 105 PRO A N 1
ATOM 768 C CA . PRO A 1 105 ? -25.153 4.594 14.669 1.00 98.00 105 PRO A CA 1
ATOM 769 C C . PRO A 1 105 ? -24.209 5.491 13.861 1.00 98.00 105 PRO A C 1
ATOM 771 O O . PRO A 1 105 ? -24.224 6.713 14.026 1.00 98.00 105 PRO A O 1
ATOM 774 N N . PHE A 1 106 ? -23.436 4.897 12.949 1.00 98.19 106 PHE A N 1
ATOM 775 C CA . PHE A 1 106 ? -22.397 5.608 12.197 1.00 98.19 106 PHE A CA 1
ATOM 776 C C . PHE A 1 106 ? -22.950 6.730 11.296 1.00 98.19 106 PHE A C 1
ATOM 778 O O . PHE A 1 106 ? -22.367 7.811 11.251 1.00 98.19 106 PHE A O 1
ATOM 785 N N . TYR A 1 107 ? -24.120 6.536 10.666 1.00 97.31 107 TYR A N 1
ATOM 786 C CA . TYR A 1 107 ? -24.750 7.524 9.765 1.00 97.31 107 TYR A CA 1
ATOM 787 C C . TYR A 1 107 ? -25.018 8.897 10.410 1.00 97.31 107 TYR A C 1
ATOM 789 O O . TYR A 1 107 ? -25.216 9.905 9.729 1.00 97.31 107 TYR A O 1
ATOM 797 N N . ARG A 1 108 ? -25.035 8.976 11.749 1.00 97.69 108 ARG A N 1
ATOM 798 C CA . ARG A 1 108 ? -25.198 10.247 12.470 1.00 97.69 108 ARG A CA 1
ATOM 799 C C . ARG A 1 108 ? -24.029 11.210 12.266 1.00 97.69 108 ARG A C 1
ATOM 801 O O . ARG A 1 108 ? -24.204 12.403 12.500 1.00 97.69 108 ARG A O 1
ATOM 808 N N . ALA A 1 109 ? -22.870 10.715 11.833 1.00 97.00 109 ALA A N 1
ATOM 809 C CA . ALA A 1 109 ? -21.705 11.541 11.548 1.00 97.00 109 ALA A CA 1
ATOM 810 C C . ALA A 1 109 ? -21.948 12.514 10.382 1.00 97.00 109 ALA A C 1
ATOM 812 O O . ALA A 1 109 ? -21.582 13.689 10.480 1.00 97.00 109 ALA A O 1
ATOM 813 N N . ALA A 1 110 ? -22.583 12.049 9.298 1.00 95.75 110 ALA A N 1
ATOM 814 C CA . ALA A 1 110 ? -22.971 12.910 8.181 1.00 95.75 110 ALA A CA 1
ATOM 815 C C . ALA A 1 110 ? -24.393 13.468 8.318 1.00 95.75 110 ALA A C 1
ATOM 817 O O . ALA A 1 110 ? -24.645 14.583 7.860 1.00 95.75 110 ALA A O 1
ATOM 818 N N . ASP A 1 111 ? -25.300 12.722 8.962 1.00 95.81 111 ASP A N 1
ATOM 819 C CA . ASP A 1 111 ? -26.721 13.070 9.123 1.00 95.81 111 ASP A CA 1
ATOM 820 C C . ASP A 1 111 ? -27.429 13.278 7.765 1.00 95.81 111 ASP A C 1
ATOM 822 O O . ASP A 1 111 ? -28.209 14.212 7.566 1.00 95.81 111 ASP A O 1
ATOM 826 N N . LYS A 1 112 ? -27.114 12.408 6.791 1.00 95.19 112 LYS A N 1
ATOM 827 C CA . LYS A 1 112 ? -27.603 12.463 5.395 1.00 95.19 112 LYS A CA 1
ATOM 828 C C . LYS A 1 112 ? -28.614 11.365 5.042 1.00 95.19 112 LYS A C 1
ATOM 830 O O . LYS A 1 112 ? -29.046 11.268 3.898 1.00 95.19 112 LYS A O 1
ATOM 835 N N . GLY A 1 113 ? -29.019 10.570 6.022 1.00 94.75 113 GLY A N 1
ATOM 836 C CA . GLY A 1 113 ? -29.886 9.409 5.855 1.00 94.75 113 GLY A CA 1
ATOM 837 C C . GLY A 1 113 ? -29.644 8.414 6.984 1.00 94.75 113 GLY A C 1
ATOM 838 O O . GLY A 1 113 ? -28.776 8.629 7.824 1.00 94.75 113 GLY A O 1
ATOM 839 N N . THR A 1 114 ? -30.429 7.340 7.029 1.00 95.94 114 THR A N 1
ATOM 840 C CA . THR A 1 114 ? -30.215 6.225 7.973 1.00 95.94 114 THR A CA 1
ATOM 841 C C . THR A 1 114 ? -29.869 4.920 7.261 1.00 95.94 114 THR A C 1
ATOM 843 O O . THR A 1 114 ? -29.795 3.885 7.908 1.00 95.94 114 THR A O 1
ATOM 846 N N . ASP A 1 115 ? -29.744 4.947 5.935 1.00 95.38 115 ASP A N 1
ATOM 847 C CA . ASP A 1 115 ? -29.511 3.792 5.062 1.00 95.38 115 ASP A CA 1
ATOM 848 C C . ASP A 1 115 ? -28.040 3.641 4.644 1.00 95.38 115 ASP A C 1
ATOM 850 O O . ASP A 1 115 ? -27.736 2.795 3.811 1.00 95.38 115 ASP A O 1
ATOM 854 N N . MET A 1 116 ? -27.140 4.459 5.207 1.00 95.81 116 MET A N 1
ATOM 855 C CA . MET A 1 116 ? -25.695 4.456 4.945 1.00 95.81 116 MET A CA 1
ATOM 856 C C . MET A 1 116 ? -25.294 4.734 3.481 1.00 95.81 116 MET A C 1
ATOM 858 O O . MET A 1 116 ? -24.116 4.635 3.139 1.00 95.81 116 MET A O 1
ATOM 862 N N . HIS A 1 117 ? -26.232 5.122 2.605 1.00 95.25 117 HIS A N 1
ATOM 863 C CA . HIS A 1 117 ? -25.942 5.336 1.183 1.00 95.25 117 HIS A CA 1
ATOM 864 C C . HIS A 1 117 ? -24.961 6.493 0.960 1.00 95.25 117 HIS A C 1
ATOM 866 O O . HIS A 1 117 ? -24.082 6.430 0.100 1.00 95.25 117 HIS A O 1
ATOM 872 N N . PHE A 1 118 ? -25.092 7.558 1.752 1.00 95.94 118 PHE A N 1
ATOM 873 C CA . PHE A 1 118 ? -24.173 8.687 1.688 1.00 95.94 118 PHE A CA 1
ATOM 874 C C . PHE A 1 118 ? -22.758 8.280 2.106 1.00 95.94 118 PHE A C 1
ATOM 876 O O . PHE A 1 118 ? -21.788 8.625 1.436 1.00 95.94 118 PHE A O 1
ATOM 883 N N . GLU A 1 119 ? -22.645 7.534 3.202 1.00 96.88 119 GLU A N 1
ATOM 884 C CA . GLU A 1 119 ? -21.388 7.036 3.746 1.00 96.88 119 GLU A CA 1
ATOM 885 C C . GLU A 1 119 ? -20.707 6.069 2.771 1.00 96.88 119 GLU A C 1
ATOM 887 O O . GLU A 1 119 ? -19.502 6.180 2.559 1.00 96.88 119 GLU A O 1
ATOM 892 N N . GLU A 1 120 ? -21.464 5.183 2.119 1.00 95.12 120 GLU A N 1
ATOM 893 C CA . GLU A 1 120 ? -20.958 4.315 1.050 1.00 95.12 120 GLU A CA 1
ATOM 894 C C . GLU A 1 120 ? -20.347 5.146 -0.088 1.00 95.12 120 GLU A C 1
ATOM 896 O O . GLU A 1 120 ? -19.195 4.944 -0.473 1.00 95.12 120 GLU A O 1
ATOM 901 N N . MET A 1 121 ? -21.078 6.148 -0.589 1.00 94.44 121 MET A N 1
ATOM 902 C CA . MET A 1 121 ? -20.575 7.039 -1.639 1.00 94.44 121 MET A CA 1
ATOM 903 C C . MET A 1 121 ? -19.359 7.848 -1.176 1.00 94.44 121 MET A C 1
ATOM 905 O O . MET A 1 121 ? -18.422 8.030 -1.951 1.00 94.44 121 MET A O 1
ATOM 909 N N . PHE A 1 122 ? -19.333 8.293 0.082 1.00 96.19 122 PHE A N 1
ATOM 910 C CA . PHE A 1 122 ? -18.191 8.989 0.669 1.00 96.19 122 PHE A CA 1
ATOM 911 C C . PHE A 1 122 ? -16.949 8.094 0.694 1.00 96.19 122 PHE A C 1
ATOM 913 O O . PHE A 1 122 ? -15.905 8.498 0.189 1.00 96.19 122 PHE A O 1
ATOM 920 N N . TYR A 1 123 ? -17.050 6.872 1.216 1.00 96.69 123 TYR A N 1
ATOM 921 C CA . TYR A 1 123 ? -15.912 5.956 1.311 1.00 96.69 123 TYR A CA 1
ATOM 922 C C . TYR A 1 123 ? -15.463 5.375 -0.031 1.00 96.69 123 TYR A C 1
ATOM 924 O O . TYR A 1 123 ? -14.306 4.975 -0.169 1.00 96.69 123 TYR A O 1
ATOM 932 N N . ASN A 1 124 ? -16.336 5.400 -1.036 1.00 94.12 124 ASN A N 1
ATOM 933 C CA . ASN A 1 124 ? -16.004 5.074 -2.421 1.00 94.12 124 ASN A CA 1
ATOM 934 C C . ASN A 1 124 ? -15.392 6.243 -3.205 1.00 94.12 124 ASN A C 1
ATOM 936 O O . ASN A 1 124 ? -15.043 6.037 -4.362 1.00 94.12 124 ASN A O 1
ATOM 940 N N . GLY A 1 125 ? -15.277 7.437 -2.607 1.00 93.25 125 GLY A N 1
ATOM 941 C CA . GLY A 1 125 ? -14.707 8.620 -3.262 1.00 93.25 125 GLY A CA 1
ATOM 942 C C . GLY A 1 125 ? -15.667 9.360 -4.209 1.00 93.25 125 GLY A C 1
ATOM 943 O O . GLY A 1 125 ? -15.249 10.195 -4.996 1.00 93.25 125 GLY A O 1
ATOM 944 N N . ARG A 1 126 ? -16.983 9.121 -4.100 1.00 91.00 126 ARG A N 1
ATOM 945 C CA . ARG A 1 126 ? -18.000 9.571 -5.074 1.00 91.00 126 ARG A CA 1
ATOM 946 C C . ARG A 1 126 ? -19.096 10.489 -4.525 1.00 91.00 126 ARG A C 1
ATOM 948 O O . ARG A 1 126 ? -20.058 10.771 -5.239 1.00 91.00 126 ARG A O 1
ATOM 955 N N . SER A 1 127 ? -19.052 10.874 -3.250 1.00 92.50 127 SER A N 1
ATOM 956 C CA . SER A 1 127 ? -20.058 11.791 -2.696 1.00 92.50 127 SER A CA 1
ATOM 957 C C . SER A 1 127 ? -19.787 13.247 -3.091 1.00 92.50 127 SER A C 1
ATOM 959 O O . SER A 1 127 ? -18.696 13.593 -3.539 1.00 92.50 127 SER A O 1
ATOM 961 N N . ASP A 1 128 ? -20.771 14.120 -2.865 1.00 88.88 128 ASP A N 1
ATOM 962 C CA . ASP A 1 128 ? -20.623 15.576 -3.018 1.00 88.88 128 ASP A CA 1
ATOM 963 C C . ASP A 1 128 ? -19.394 16.111 -2.259 1.00 88.88 128 ASP A C 1
ATOM 965 O O . ASP A 1 128 ? -18.623 16.900 -2.796 1.00 88.88 128 ASP A O 1
ATOM 969 N N . TRP A 1 129 ? -19.118 15.599 -1.058 1.00 91.06 129 TRP A N 1
ATOM 970 C CA . TRP A 1 129 ? -17.940 15.974 -0.274 1.00 91.06 129 TRP A CA 1
ATOM 971 C C . TRP A 1 129 ? -16.596 15.644 -0.924 1.00 91.06 129 TRP A C 1
ATOM 973 O O . TRP A 1 129 ? -15.594 16.228 -0.512 1.00 91.06 129 TRP A O 1
ATOM 983 N N . GLN A 1 130 ? -16.567 14.734 -1.897 1.00 89.62 130 GLN A N 1
ATOM 984 C CA . GLN A 1 130 ? -15.355 14.345 -2.617 1.00 89.62 130 GLN A CA 1
ATOM 985 C C . GLN A 1 130 ? -15.079 15.289 -3.792 1.00 89.62 130 GLN A C 1
ATOM 987 O O . GLN A 1 130 ? -13.935 15.663 -4.048 1.00 89.62 130 GLN A O 1
ATOM 992 N N . GLU A 1 131 ? -16.142 15.748 -4.454 1.00 83.75 131 GLU A N 1
ATOM 993 C CA . GLU A 1 131 ? -16.057 16.594 -5.646 1.00 83.75 131 GLU A CA 1
ATOM 994 C C . GLU A 1 131 ? -16.033 18.100 -5.317 1.00 83.75 131 GLU A C 1
ATOM 996 O O . GLU A 1 131 ? -15.426 18.891 -6.043 1.00 83.75 131 GLU A O 1
ATOM 1001 N N . GLU A 1 132 ? -16.681 18.515 -4.223 1.00 81.38 132 GLU A N 1
ATOM 1002 C CA . GLU A 1 132 ? -16.833 19.920 -3.832 1.00 81.38 132 GLU A CA 1
ATOM 1003 C C . GLU A 1 132 ? -15.495 20.597 -3.502 1.00 81.38 132 GLU A C 1
ATOM 1005 O O . GLU A 1 132 ? -14.803 20.208 -2.560 1.00 81.38 132 GLU A O 1
ATOM 1010 N N . VAL A 1 133 ? -15.197 21.709 -4.179 1.00 75.38 133 VAL A N 1
ATOM 1011 C CA . VAL A 1 133 ? -14.177 22.692 -3.778 1.00 75.38 133 VAL A CA 1
ATOM 1012 C C . VAL A 1 133 ? -14.863 23.961 -3.270 1.00 75.38 133 VAL A C 1
ATOM 1014 O O . VAL A 1 133 ? -15.937 24.320 -3.749 1.00 75.38 133 VAL A O 1
ATOM 1017 N N . ALA A 1 134 ? -14.267 24.669 -2.303 1.00 73.62 134 ALA A N 1
ATOM 1018 C CA . ALA A 1 134 ? -14.834 25.941 -1.849 1.00 73.62 134 ALA A CA 1
ATOM 1019 C C . ALA A 1 134 ? -14.877 26.951 -3.007 1.00 73.62 134 ALA A C 1
ATOM 1021 O O . ALA A 1 134 ? -13.894 27.121 -3.724 1.00 73.62 134 ALA A O 1
ATOM 1022 N N . THR A 1 135 ? -15.982 27.672 -3.169 1.00 67.25 135 THR A N 1
ATOM 1023 C CA . THR A 1 135 ? -16.173 28.581 -4.309 1.00 67.25 135 THR A CA 1
ATOM 1024 C C . THR A 1 135 ? -16.391 30.009 -3.831 1.00 67.25 135 THR A C 1
ATOM 1026 O O . THR A 1 135 ? -17.366 30.321 -3.156 1.00 67.25 135 THR A O 1
ATOM 1029 N N . GLU A 1 136 ? -15.482 30.927 -4.172 1.00 63.28 136 GLU A N 1
ATOM 1030 C CA . GLU A 1 136 ? -15.615 32.332 -3.753 1.00 63.28 136 GLU A CA 1
ATOM 1031 C C . GLU A 1 136 ? -16.524 33.164 -4.688 1.00 63.28 136 GLU A C 1
ATOM 1033 O O . GLU A 1 136 ? -17.002 34.213 -4.259 1.00 63.28 136 GLU A O 1
ATOM 1038 N N . TYR A 1 137 ? -16.812 32.714 -5.925 1.00 56.38 137 TYR A N 1
ATOM 1039 C CA . TYR A 1 137 ? -17.384 33.581 -6.979 1.00 56.38 137 TYR A CA 1
ATOM 1040 C C . TYR A 1 137 ? -18.413 32.949 -7.941 1.00 56.38 137 TYR A C 1
ATOM 1042 O O . TYR A 1 137 ? -18.658 33.498 -9.014 1.00 56.38 137 TYR A O 1
ATOM 1050 N N . GLU A 1 138 ? -19.027 31.811 -7.619 1.00 58.00 138 GLU A N 1
ATOM 1051 C CA . GLU A 1 138 ? -19.890 31.113 -8.593 1.00 58.00 138 GLU A CA 1
ATOM 1052 C C . GLU A 1 138 ? -21.257 31.762 -8.845 1.00 58.00 138 GLU A C 1
ATOM 1054 O O . GLU A 1 138 ? -21.865 31.528 -9.892 1.00 58.00 138 GLU A O 1
ATOM 1059 N N . SER A 1 139 ? -21.775 32.578 -7.927 1.00 58.25 139 SER A N 1
ATOM 1060 C CA . SER A 1 139 ? -23.087 33.192 -8.119 1.00 58.25 139 SER A CA 1
ATOM 1061 C C . SER A 1 139 ? -22.998 34.560 -8.808 1.00 58.25 139 SER A C 1
ATOM 1063 O O . SER A 1 139 ? -22.086 35.359 -8.590 1.00 58.25 139 SER A O 1
ATOM 1065 N N . ALA A 1 140 ? -24.015 34.886 -9.614 1.00 59.62 140 ALA A N 1
ATOM 1066 C CA . ALA A 1 140 ? -24.113 36.173 -10.312 1.00 59.62 140 ALA A CA 1
ATOM 1067 C C . ALA A 1 140 ? -24.188 37.396 -9.367 1.00 59.62 140 ALA A C 1
ATOM 1069 O O . ALA A 1 140 ? -24.009 38.528 -9.817 1.00 59.62 140 ALA A O 1
ATOM 1070 N N . ASP A 1 141 ? -24.465 37.179 -8.077 1.00 66.88 141 ASP A N 1
ATOM 1071 C CA . ASP A 1 141 ? -24.497 38.199 -7.025 1.00 66.88 141 ASP A CA 1
ATOM 1072 C C . ASP A 1 141 ? -23.226 38.233 -6.149 1.00 66.88 141 ASP A C 1
ATOM 1074 O O . ASP A 1 141 ? -23.153 39.042 -5.223 1.00 66.88 141 ASP A O 1
ATOM 1078 N N . GLY A 1 142 ? -22.215 37.406 -6.449 1.00 62.44 142 GLY A N 1
ATOM 1079 C CA . GLY A 1 142 ? -20.952 37.341 -5.703 1.00 62.44 142 GLY A CA 1
ATOM 1080 C C . GLY A 1 142 ? -21.076 36.706 -4.313 1.00 62.44 142 GLY A C 1
ATOM 1081 O O . GLY A 1 142 ? -20.232 36.944 -3.449 1.00 62.44 142 GLY A O 1
ATOM 1082 N N . SER A 1 143 ? -22.145 35.944 -4.076 1.00 63.25 143 SER A N 1
ATOM 1083 C CA . SER A 1 143 ? -22.334 35.126 -2.883 1.00 63.25 143 SER A CA 1
ATOM 1084 C C . SER A 1 143 ? -21.616 33.776 -2.997 1.00 63.25 143 SER A C 1
ATOM 1086 O O . SER A 1 143 ? -21.431 33.202 -4.067 1.00 63.25 143 SER A O 1
ATOM 1088 N N . ILE A 1 144 ? -21.166 33.277 -1.850 1.00 65.00 144 ILE A N 1
ATOM 1089 C CA . ILE A 1 144 ? -20.440 32.012 -1.755 1.00 65.00 144 ILE A CA 1
ATOM 1090 C C . ILE A 1 144 ? -21.440 30.852 -1.860 1.00 65.00 144 ILE A C 1
ATOM 1092 O O . ILE A 1 144 ? -22.338 30.745 -1.016 1.00 65.00 144 ILE A O 1
ATOM 1096 N N . THR A 1 145 ? -21.280 29.984 -2.861 1.00 65.94 145 THR A N 1
ATOM 1097 C CA . THR A 1 145 ? -22.175 28.839 -3.105 1.00 65.94 145 THR A CA 1
ATOM 1098 C C . THR A 1 145 ? -21.752 27.595 -2.322 1.00 65.94 145 THR A C 1
ATOM 1100 O O . THR A 1 145 ? -22.630 26.940 -1.765 1.00 65.94 145 THR A O 1
ATOM 1103 N N . SER A 1 146 ? -20.446 27.335 -2.163 1.00 71.06 146 SER A N 1
ATOM 1104 C CA . SER A 1 146 ? -19.909 26.225 -1.359 1.00 71.06 146 SER A CA 1
ATOM 1105 C C . SER A 1 146 ? -18.968 26.713 -0.250 1.00 71.06 146 SER A C 1
ATOM 1107 O O . SER A 1 146 ? -18.023 27.472 -0.480 1.00 71.06 146 SER A O 1
ATOM 1109 N N . LEU A 1 147 ? -19.239 26.280 0.985 1.00 78.25 147 LEU A N 1
ATOM 1110 C CA . LEU A 1 147 ? -18.430 26.534 2.178 1.00 78.25 147 LEU A CA 1
ATOM 1111 C C . LEU A 1 147 ? -18.191 25.200 2.878 1.00 78.25 147 LEU A C 1
ATOM 1113 O O . LEU A 1 147 ? -18.951 24.840 3.771 1.00 78.25 147 LEU A O 1
ATOM 1117 N N . LEU A 1 148 ? -17.086 24.526 2.555 1.00 81.75 148 LEU A N 1
ATOM 1118 C CA . LEU A 1 148 ? -16.800 23.154 3.010 1.00 81.75 148 LEU A CA 1
ATOM 1119 C C . LEU A 1 148 ? -17.026 22.934 4.519 1.00 81.75 148 LEU A C 1
ATOM 1121 O O . LEU A 1 148 ? -17.682 21.982 4.937 1.00 81.75 148 LEU A O 1
ATOM 1125 N N . LYS A 1 149 ? -16.566 23.869 5.367 1.00 81.12 149 LYS A N 1
ATOM 1126 C CA . LYS A 1 149 ? -16.750 23.788 6.832 1.00 81.12 149 LYS A CA 1
ATOM 1127 C C . LYS A 1 149 ? -18.208 23.895 7.288 1.00 81.12 149 LYS A C 1
ATOM 1129 O O . LYS A 1 149 ? -18.542 23.415 8.369 1.00 81.12 149 LYS A O 1
ATOM 1134 N N . ARG A 1 150 ? -19.061 24.561 6.510 1.00 82.50 150 ARG A N 1
ATOM 1135 C CA . ARG A 1 150 ? -20.509 24.641 6.739 1.00 82.50 150 ARG A CA 1
ATOM 1136 C C . ARG A 1 150 ? -21.210 23.413 6.166 1.00 82.50 150 ARG A C 1
ATOM 1138 O O . ARG A 1 150 ? -22.095 22.875 6.823 1.00 82.50 150 ARG A O 1
ATOM 1145 N N . ASP A 1 151 ? -20.794 22.973 4.988 1.00 82.19 151 ASP A N 1
ATOM 1146 C CA . ASP A 1 151 ? -21.446 21.895 4.245 1.00 82.19 151 ASP A CA 1
ATOM 1147 C C . ASP A 1 151 ? -21.217 20.528 4.930 1.00 82.19 151 ASP A C 1
ATOM 1149 O O . ASP A 1 151 ? -22.097 19.668 4.916 1.00 82.19 151 ASP A O 1
ATOM 1153 N N . ALA A 1 152 ? -20.112 20.393 5.677 1.00 88.69 152 ALA A N 1
ATOM 1154 C CA . ALA A 1 152 ? -19.825 19.283 6.590 1.00 88.69 152 ALA A CA 1
ATOM 1155 C C . ALA A 1 152 ? -19.929 19.661 8.089 1.00 88.69 152 ALA A C 1
ATOM 1157 O O . ALA A 1 152 ? -19.250 19.074 8.932 1.00 88.69 152 ALA A O 1
ATOM 1158 N N . ALA A 1 153 ? -20.763 20.642 8.470 1.00 92.06 153 ALA A N 1
ATOM 1159 C CA . ALA A 1 153 ? -20.873 21.090 9.870 1.00 92.06 153 ALA A CA 1
ATOM 1160 C C . ALA A 1 153 ? -21.285 19.974 10.850 1.00 92.06 153 ALA A C 1
ATOM 1162 O O . ALA A 1 153 ? -20.884 20.002 12.016 1.00 92.06 153 ALA A O 1
ATOM 1163 N N . LYS A 1 154 ? -22.048 18.983 10.370 1.00 95.38 154 LYS A N 1
ATOM 1164 C CA . LYS A 1 154 ? -22.478 17.817 11.152 1.00 95.38 154 LYS A CA 1
ATOM 1165 C C . LYS A 1 154 ? -21.317 16.952 11.630 1.00 95.38 154 LYS A C 1
ATOM 1167 O O . LYS A 1 154 ? -21.333 16.533 12.779 1.00 95.38 154 LYS A O 1
ATOM 1172 N N . VAL A 1 155 ? -20.256 16.824 10.833 1.00 97.00 155 VAL A N 1
ATOM 1173 C CA . VAL A 1 155 ? -19.023 16.126 11.231 1.00 97.00 155 VAL A CA 1
ATOM 1174 C C . VAL A 1 155 ? -18.401 16.789 12.462 1.00 97.00 155 VAL A C 1
ATOM 1176 O O . VAL A 1 155 ? -18.015 16.117 13.416 1.00 97.00 155 VAL A O 1
ATOM 1179 N N . ARG A 1 156 ? -18.352 18.127 12.488 1.00 96.25 156 ARG A N 1
ATOM 1180 C CA . ARG A 1 156 ? -17.829 18.877 13.640 1.00 96.25 156 ARG A CA 1
ATOM 1181 C C . ARG A 1 156 ? -18.724 18.749 14.872 1.00 96.25 156 ARG A C 1
ATOM 1183 O O . ARG A 1 156 ? -18.214 18.631 15.982 1.00 96.25 156 ARG A O 1
ATOM 1190 N N . GLU A 1 157 ? -20.043 18.813 14.690 1.00 97.31 157 GLU A N 1
ATOM 1191 C CA . GLU A 1 157 ? -21.023 18.614 15.769 1.00 97.31 157 GLU A CA 1
ATOM 1192 C C . GLU A 1 157 ? -20.886 17.215 16.377 1.00 97.31 157 GLU A C 1
ATOM 1194 O O . GLU A 1 157 ? -20.791 17.090 17.595 1.00 97.31 157 GLU A O 1
ATOM 1199 N N . PHE A 1 158 ? -20.791 16.190 15.529 1.00 98.19 158 PHE A N 1
ATOM 1200 C CA . PHE A 1 158 ? -20.621 14.805 15.942 1.00 98.19 158 PHE A CA 1
ATOM 1201 C C . PHE A 1 158 ? -19.304 14.596 16.693 1.00 98.19 158 PHE A C 1
ATOM 1203 O O . PHE A 1 158 ? -19.316 13.996 17.762 1.00 98.19 158 PHE A O 1
ATOM 1210 N N . PHE A 1 159 ? -18.188 15.160 16.215 1.00 98.31 159 PHE A N 1
ATOM 1211 C CA . PHE A 1 159 ? -16.905 15.103 16.926 1.00 98.31 159 PHE A CA 1
ATOM 1212 C C . PHE A 1 159 ? -16.984 15.707 18.336 1.00 98.31 159 PHE A C 1
ATOM 1214 O O . PHE A 1 159 ? -16.490 15.108 19.285 1.00 98.31 159 PHE A O 1
ATOM 1221 N N . HIS A 1 160 ? -17.634 16.862 18.504 1.00 97.56 160 HIS A N 1
ATOM 1222 C CA . HIS A 1 160 ? -17.820 17.478 19.826 1.00 97.56 160 HIS A CA 1
ATOM 1223 C C . HIS A 1 160 ? -18.931 16.829 20.676 1.00 97.56 160 HIS A C 1
ATOM 1225 O O . HIS A 1 160 ? -19.180 17.286 21.792 1.00 97.56 160 HIS A O 1
ATOM 1231 N N . GLY A 1 161 ? -19.604 15.802 20.157 1.00 97.31 161 GLY A N 1
ATOM 1232 C CA . GLY A 1 161 ? -20.663 15.050 20.820 1.00 97.31 161 GLY A CA 1
ATOM 1233 C C . GLY A 1 161 ? -20.382 13.551 20.768 1.00 97.31 161 GLY A C 1
ATOM 1234 O O . GLY A 1 161 ? -19.347 13.085 21.244 1.00 97.31 161 GLY A O 1
ATOM 1235 N N . ASP A 1 162 ? -21.309 12.795 20.181 1.00 97.00 162 ASP A N 1
ATOM 1236 C CA . ASP A 1 162 ? -21.299 11.329 20.184 1.00 97.00 162 ASP A CA 1
ATOM 1237 C C . ASP A 1 162 ? -19.981 10.715 19.657 1.00 97.00 162 ASP A C 1
ATOM 1239 O O . ASP A 1 162 ? -19.563 9.664 20.139 1.00 97.00 162 ASP A O 1
ATOM 1243 N N . GLY A 1 163 ? -19.285 11.371 18.725 1.00 97.00 163 GLY A N 1
ATOM 1244 C CA . GLY A 1 163 ? -18.023 10.899 18.150 1.00 97.00 163 GLY A CA 1
ATOM 1245 C C . GLY A 1 163 ? -16.850 10.824 19.135 1.00 97.00 163 GLY A C 1
ATOM 1246 O O . GLY A 1 163 ? -15.970 9.984 18.937 1.00 97.00 163 GLY A O 1
ATOM 1247 N N . SER A 1 164 ? -16.854 11.638 20.199 1.00 97.94 164 SER A N 1
ATOM 1248 C CA . SER A 1 164 ? -15.814 11.629 21.250 1.00 97.94 164 SER A CA 1
ATOM 1249 C C . SER A 1 164 ? -16.334 11.213 22.629 1.00 97.94 164 SER A C 1
ATOM 1251 O O . SER A 1 164 ? -15.538 10.941 23.522 1.00 97.94 164 SER A O 1
ATOM 1253 N N . TYR A 1 165 ? -17.657 11.141 22.814 1.00 96.69 165 TYR A N 1
ATOM 1254 C CA . TYR A 1 165 ? -18.283 10.876 24.119 1.00 96.69 165 TYR A CA 1
ATOM 1255 C C . TYR A 1 165 ? -19.226 9.662 24.135 1.00 96.69 165 TYR A C 1
ATOM 1257 O O . TYR A 1 165 ? -19.972 9.462 25.094 1.00 96.69 165 TYR A O 1
ATOM 1265 N N . SER A 1 166 ? -19.227 8.844 23.081 1.00 95.75 166 SER A N 1
ATOM 1266 C CA . SER A 1 166 ? -20.012 7.606 23.012 1.00 95.75 166 SER A CA 1
ATOM 1267 C C . SER A 1 166 ? -19.318 6.546 22.156 1.00 95.75 166 SER A C 1
ATOM 1269 O O . SER A 1 166 ? -18.434 6.864 21.360 1.00 95.75 166 SER A O 1
ATOM 1271 N N . ARG A 1 167 ? -19.732 5.280 22.281 1.00 96.12 167 ARG A N 1
ATOM 1272 C CA . ARG A 1 167 ? -19.268 4.209 21.392 1.00 96.12 167 ARG A CA 1
ATOM 1273 C C . ARG A 1 167 ? -19.978 4.308 20.044 1.00 96.12 167 ARG A C 1
ATOM 1275 O O . ARG A 1 167 ? -21.191 4.131 19.973 1.00 96.12 167 ARG A O 1
ATOM 1282 N N . VAL A 1 168 ? -19.225 4.544 18.975 1.00 98.06 168 VAL A N 1
ATOM 1283 C CA . VAL A 1 168 ? -19.748 4.603 17.605 1.00 98.06 168 VAL A CA 1
ATOM 1284 C C . VAL A 1 168 ? -19.669 3.222 16.958 1.00 98.06 168 VAL A C 1
ATOM 1286 O O . VAL A 1 168 ? -18.638 2.550 17.033 1.00 98.06 168 VAL A O 1
ATOM 1289 N N . ALA A 1 169 ? -20.761 2.804 16.315 1.00 97.31 169 ALA A N 1
ATOM 1290 C CA . ALA A 1 169 ? -20.841 1.534 15.601 1.00 97.31 169 ALA A CA 1
ATOM 1291 C C . ALA A 1 169 ? -19.778 1.449 14.497 1.00 97.31 169 ALA A C 1
ATOM 1293 O O . ALA A 1 169 ? -19.513 2.425 13.800 1.00 97.31 169 ALA A O 1
ATOM 1294 N N . TRP A 1 170 ? -19.187 0.272 14.305 1.00 97.44 170 TRP A N 1
ATOM 1295 C CA . TRP A 1 170 ? -18.397 0.007 13.106 1.00 97.44 170 TRP A CA 1
ATOM 1296 C C . TRP A 1 170 ? -19.346 -0.161 11.907 1.00 97.44 170 TRP A C 1
ATOM 1298 O O . TRP A 1 170 ? -20.325 -0.890 12.047 1.00 97.44 170 TRP A O 1
ATOM 1308 N N . PRO A 1 171 ? -19.104 0.488 10.755 1.00 97.06 171 PRO A N 1
ATOM 1309 C CA . PRO A 1 171 ? -20.021 0.441 9.618 1.00 97.06 171 PRO A CA 1
ATOM 1310 C C . PRO A 1 171 ? -19.806 -0.821 8.757 1.00 97.06 171 PRO A C 1
ATOM 1312 O O . PRO A 1 171 ? -19.460 -0.719 7.585 1.00 97.06 171 PRO A O 1
ATOM 1315 N N . ASP A 1 172 ? -19.982 -2.016 9.328 1.00 95.06 172 ASP A N 1
ATOM 1316 C CA . ASP A 1 172 ? -19.814 -3.309 8.629 1.00 95.06 172 ASP A CA 1
ATOM 1317 C C . ASP A 1 172 ? -20.868 -3.604 7.554 1.00 95.06 172 ASP A C 1
ATOM 1319 O O . ASP A 1 172 ? -20.668 -4.508 6.743 1.00 95.06 172 ASP A O 1
ATOM 1323 N N . GLU A 1 173 ? -21.957 -2.838 7.517 1.00 94.06 173 GLU A N 1
ATOM 1324 C CA . GLU A 1 173 ? -22.941 -2.863 6.430 1.00 94.06 173 GLU A CA 1
ATOM 1325 C C . GLU A 1 173 ? -22.383 -2.289 5.115 1.00 94.06 173 GLU A C 1
ATOM 1327 O O . GLU A 1 173 ? -22.908 -2.588 4.043 1.00 94.06 173 GLU A O 1
ATOM 1332 N N . LEU A 1 174 ? -21.318 -1.479 5.183 1.00 95.00 174 LEU A N 1
ATOM 1333 C CA . LEU A 1 174 ? -20.648 -0.930 4.008 1.00 95.00 174 LEU A CA 1
ATOM 1334 C C . LEU A 1 174 ? -19.698 -1.956 3.400 1.00 95.00 174 LEU A C 1
ATOM 1336 O O . LEU A 1 174 ? -18.859 -2.527 4.099 1.00 95.00 174 LEU A O 1
ATOM 1340 N N . THR A 1 175 ? -19.709 -2.089 2.074 1.00 93.31 175 THR A N 1
ATOM 1341 C CA . THR A 1 175 ? -18.780 -2.975 1.355 1.00 93.31 175 THR A CA 1
ATOM 1342 C C . THR A 1 175 ? -17.311 -2.649 1.633 1.00 93.31 175 THR A C 1
ATOM 1344 O O . THR A 1 175 ? -16.465 -3.537 1.600 1.00 93.31 175 THR A O 1
ATOM 1347 N N . ASN A 1 176 ? -16.993 -1.396 1.962 1.00 94.88 176 ASN A N 1
ATOM 1348 C CA . ASN A 1 176 ? -15.653 -0.939 2.340 1.00 94.88 176 ASN A CA 1
ATOM 1349 C C . ASN A 1 176 ? -15.130 -1.620 3.615 1.00 94.88 176 ASN A C 1
ATOM 1351 O O . ASN A 1 176 ? -13.919 -1.810 3.761 1.00 94.88 176 ASN A O 1
ATOM 1355 N N . PHE A 1 177 ? -16.034 -1.969 4.535 1.00 95.38 177 PHE A N 1
ATOM 1356 C CA . PHE A 1 177 ? -15.719 -2.401 5.898 1.00 95.38 177 PHE A CA 1
ATOM 1357 C C . PHE A 1 177 ? -16.380 -3.726 6.305 1.00 95.38 177 PHE A C 1
ATOM 1359 O O . PHE A 1 177 ? -16.198 -4.175 7.444 1.00 95.38 177 PHE A O 1
ATOM 1366 N N . GLU A 1 178 ? -17.101 -4.373 5.383 1.00 90.50 178 GLU A N 1
ATOM 1367 C CA . GLU A 1 178 ? -17.609 -5.728 5.564 1.00 90.50 178 GLU A CA 1
ATOM 1368 C C . GLU A 1 178 ? -16.435 -6.706 5.752 1.00 90.50 178 GLU A C 1
ATOM 1370 O O . GLU A 1 178 ? -15.461 -6.712 4.996 1.00 90.50 178 GLU A O 1
ATOM 1375 N N . SER A 1 179 ? -16.530 -7.589 6.748 1.00 83.69 179 SER A N 1
ATOM 1376 C CA . SER A 1 179 ? -15.624 -8.741 6.894 1.00 83.69 179 SER A CA 1
ATOM 1377 C C . SER A 1 179 ? -14.114 -8.420 6.868 1.00 83.69 179 SER A C 1
ATOM 1379 O O . SER A 1 179 ? -13.349 -9.172 6.260 1.00 83.69 179 SER A O 1
ATOM 1381 N N . CYS A 1 180 ? -13.658 -7.340 7.523 1.00 91.25 180 CYS A N 1
ATOM 1382 C CA . CYS A 1 180 ? -12.220 -7.063 7.652 1.00 91.25 180 CYS A CA 1
ATOM 1383 C C . CYS A 1 180 ? -11.499 -8.245 8.327 1.00 91.25 180 CYS A C 1
ATOM 1385 O O . CYS A 1 180 ? -11.614 -8.439 9.540 1.00 91.25 180 CYS A O 1
ATOM 1387 N N . GLU A 1 181 ? -10.752 -9.039 7.554 1.00 91.88 181 GLU A N 1
ATOM 1388 C CA . GLU A 1 181 ? -10.007 -10.179 8.097 1.00 91.88 181 GLU A CA 1
ATOM 1389 C C . GLU A 1 181 ? -8.769 -9.713 8.867 1.00 91.88 181 GLU A C 1
ATOM 1391 O O . GLU A 1 181 ? -8.381 -10.321 9.861 1.00 91.88 181 GLU A O 1
ATOM 1396 N N . THR A 1 182 ? -8.125 -8.656 8.377 1.00 94.31 182 THR A N 1
ATOM 1397 C CA . THR A 1 182 ? -6.986 -8.011 9.023 1.00 94.31 182 THR A CA 1
ATOM 1398 C C . THR A 1 182 ? -7.505 -6.930 9.972 1.00 94.31 182 THR A C 1
ATOM 1400 O O . THR A 1 182 ? -8.350 -6.131 9.564 1.00 94.31 182 THR A O 1
ATOM 1403 N N . PRO A 1 183 ? -7.007 -6.842 11.223 1.00 95.31 183 PRO A N 1
ATOM 1404 C CA . PRO A 1 183 ? -7.494 -5.884 12.206 1.00 95.31 183 PRO A CA 1
ATOM 1405 C C . PRO A 1 183 ? -6.907 -4.477 11.982 1.00 95.31 183 PRO A C 1
ATOM 1407 O O . PRO A 1 183 ? -6.345 -3.855 12.886 1.00 95.31 183 PRO A O 1
ATOM 1410 N N . ALA A 1 184 ? -6.978 -4.005 10.739 1.00 97.44 184 ALA A N 1
ATOM 1411 C CA . ALA A 1 184 ? -6.531 -2.697 10.301 1.00 97.44 184 ALA A CA 1
ATOM 1412 C C . ALA A 1 184 ? -7.347 -2.221 9.091 1.00 97.44 184 ALA A C 1
ATOM 1414 O O . ALA A 1 184 ? -7.718 -2.998 8.208 1.00 97.44 184 ALA A O 1
ATOM 1415 N N . ALA A 1 185 ? -7.572 -0.915 9.040 1.00 97.69 185 ALA A N 1
ATOM 1416 C CA . ALA A 1 185 ? -8.193 -0.215 7.926 1.00 97.69 185 ALA A CA 1
ATOM 1417 C C . ALA A 1 185 ? -7.438 1.094 7.711 1.00 97.69 185 ALA A C 1
ATOM 1419 O O . ALA A 1 185 ? -6.862 1.648 8.653 1.00 97.69 185 ALA A O 1
ATOM 1420 N N . PHE A 1 186 ? -7.419 1.586 6.481 1.00 98.12 186 PHE A N 1
ATOM 1421 C CA . PHE A 1 186 ? -6.805 2.871 6.185 1.00 98.12 186 PHE A CA 1
ATOM 1422 C C . PHE A 1 186 ? -7.485 3.542 5.007 1.00 98.12 186 PHE A C 1
ATOM 1424 O O . PHE A 1 186 ? -8.294 2.934 4.305 1.00 98.12 186 PHE A O 1
ATOM 1431 N N . CYS A 1 187 ? -7.163 4.815 4.852 1.00 98.38 187 CYS A N 1
ATOM 1432 C CA . CYS A 1 187 ? -7.592 5.668 3.769 1.00 98.38 187 CYS A CA 1
ATOM 1433 C C . CYS A 1 187 ? -6.375 6.147 2.987 1.00 98.38 187 CYS A C 1
ATOM 1435 O O . CYS A 1 187 ? -5.303 6.280 3.581 1.00 98.38 187 CYS A O 1
ATOM 1437 N N . CYS A 1 188 ? -6.555 6.442 1.703 1.00 97.50 188 CYS A N 1
ATOM 1438 C CA . CYS A 1 188 ? -5.555 7.097 0.868 1.00 97.50 188 CYS A CA 1
ATOM 1439 C C . CYS A 1 188 ? -6.212 8.178 0.021 1.00 97.50 188 CYS A C 1
ATOM 1441 O O . CYS A 1 188 ? -7.197 7.903 -0.660 1.00 97.50 188 CYS A O 1
ATOM 1443 N N . TRP A 1 189 ? -5.633 9.373 0.047 1.00 96.25 189 TRP A N 1
ATOM 1444 C CA . TRP A 1 189 ? -6.148 10.546 -0.644 1.00 96.25 189 TRP A CA 1
ATOM 1445 C C . TRP A 1 189 ? -5.119 11.064 -1.647 1.00 96.25 189 TRP A C 1
ATOM 1447 O O . TRP A 1 189 ? -3.965 11.272 -1.254 1.00 96.25 189 TRP A O 1
ATOM 1457 N N . PRO A 1 190 ? -5.523 11.288 -2.908 1.00 93.50 190 PRO A N 1
ATOM 1458 C CA . PRO A 1 190 ? -4.702 11.945 -3.917 1.00 93.50 190 PRO A CA 1
ATOM 1459 C C . PRO A 1 190 ? -4.978 13.452 -4.036 1.00 93.50 190 PRO A C 1
ATOM 1461 O O . PRO A 1 190 ? -4.277 14.127 -4.782 1.00 93.50 190 PRO A O 1
ATOM 1464 N N . LYS A 1 191 ? -5.988 13.996 -3.338 1.00 92.25 191 LYS A N 1
ATOM 1465 C CA . LYS A 1 191 ? -6.439 15.381 -3.534 1.00 92.25 191 LYS A CA 1
ATOM 1466 C C . LYS A 1 191 ? -6.661 16.138 -2.230 1.00 92.25 191 LYS A C 1
ATOM 1468 O O . LYS A 1 191 ? -7.180 15.600 -1.256 1.00 92.25 191 LYS A O 1
ATOM 1473 N N . ASP A 1 192 ? -6.320 17.420 -2.263 1.00 90.50 192 ASP A N 1
ATOM 1474 C CA . ASP A 1 192 ? -6.574 18.442 -1.255 1.00 90.50 192 ASP A CA 1
ATOM 1475 C C . ASP A 1 192 ? -7.479 19.550 -1.825 1.00 90.50 192 ASP A C 1
ATOM 1477 O O . ASP A 1 192 ? -7.203 20.148 -2.869 1.00 90.50 192 ASP A O 1
ATOM 1481 N N . ARG A 1 193 ? -8.572 19.833 -1.112 1.00 87.44 193 ARG A N 1
ATOM 1482 C CA . ARG A 1 193 ? -9.581 20.842 -1.459 1.00 87.44 193 ARG A CA 1
ATOM 1483 C C . ARG A 1 193 ? -9.712 21.987 -0.446 1.00 87.44 193 ARG A C 1
ATOM 1485 O O . ARG A 1 193 ? -10.637 22.796 -0.586 1.00 87.44 193 ARG A O 1
ATOM 1492 N N . GLN A 1 194 ? -8.860 22.083 0.582 1.00 83.56 194 GLN A N 1
ATOM 1493 C CA . GLN A 1 194 ? -8.997 23.107 1.625 1.00 83.56 194 GLN A CA 1
ATOM 1494 C C . GLN A 1 194 ? -7.727 23.942 1.849 1.00 83.56 194 GLN A C 1
ATOM 1496 O O . GLN A 1 194 ? -6.641 23.448 2.083 1.00 83.56 194 GLN A O 1
ATOM 1501 N N . ALA A 1 195 ? -7.874 25.272 1.816 1.00 80.75 195 ALA A N 1
ATOM 1502 C CA . ALA A 1 195 ? -6.748 26.189 1.943 1.00 80.75 195 ALA A CA 1
ATOM 1503 C C . ALA A 1 195 ? -6.565 26.670 3.387 1.00 80.75 195 ALA A C 1
ATOM 1505 O O . ALA A 1 195 ? -7.535 27.009 4.071 1.00 80.75 195 ALA A O 1
ATOM 1506 N N . ASN A 1 196 ? -5.309 26.917 3.773 1.00 74.56 196 ASN A N 1
ATOM 1507 C CA . ASN A 1 196 ? -4.910 27.497 5.067 1.00 74.56 196 ASN A CA 1
ATOM 1508 C C . ASN A 1 196 ? -5.262 26.638 6.297 1.00 74.56 196 ASN A C 1
ATOM 1510 O O . ASN A 1 196 ? -5.581 27.179 7.358 1.00 74.56 196 ASN A O 1
ATOM 1514 N N . ASP A 1 197 ? -5.188 25.320 6.182 1.00 70.19 197 ASP A N 1
ATOM 1515 C CA . ASP A 1 197 ? -5.273 24.383 7.312 1.00 70.19 197 ASP A CA 1
ATOM 1516 C C . ASP A 1 197 ? -3.902 23.843 7.759 1.00 70.19 197 ASP A C 1
ATOM 1518 O O . ASP A 1 197 ? -3.809 23.027 8.676 1.00 70.19 197 ASP A O 1
ATOM 1522 N N . GLY A 1 198 ? -2.825 24.352 7.152 1.00 74.75 198 GLY A N 1
ATOM 1523 C CA . GLY A 1 198 ? -1.453 23.979 7.482 1.00 74.75 198 GLY A CA 1
ATOM 1524 C C . GLY A 1 198 ? -1.010 22.650 6.875 1.00 74.75 198 GLY A C 1
ATOM 1525 O O . GLY A 1 198 ? 0.043 22.153 7.269 1.00 74.75 198 GLY A O 1
ATOM 1526 N N . ASN A 1 199 ? -1.787 22.091 5.945 1.00 75.19 199 ASN A N 1
ATOM 1527 C CA . ASN A 1 199 ? -1.500 20.854 5.234 1.00 75.19 199 ASN A CA 1
ATOM 1528 C C . ASN A 1 199 ? -1.773 21.031 3.727 1.00 75.19 199 ASN A C 1
ATOM 1530 O O . ASN A 1 199 ? -2.340 22.040 3.322 1.00 75.19 199 ASN A O 1
ATOM 1534 N N . GLY A 1 200 ? -1.309 20.078 2.912 1.00 78.94 200 GLY A N 1
ATOM 1535 C CA . GLY A 1 200 ? -1.529 20.074 1.462 1.00 78.94 200 GLY A CA 1
ATOM 1536 C C . GLY A 1 200 ? -1.020 21.307 0.704 1.00 78.94 200 GLY A C 1
ATOM 1537 O O . GLY A 1 200 ? -0.185 22.076 1.194 1.00 78.94 200 GLY A O 1
ATOM 1538 N N . ASN A 1 201 ? -1.481 21.445 -0.538 1.00 82.69 201 ASN A N 1
ATOM 1539 C CA . ASN A 1 201 ? -1.059 22.483 -1.480 1.00 82.69 201 ASN A CA 1
ATOM 1540 C C . ASN A 1 201 ? -2.220 23.356 -1.988 1.00 82.69 201 ASN A C 1
ATOM 1542 O O . ASN A 1 201 ? -2.005 24.215 -2.852 1.00 82.69 201 ASN A O 1
ATOM 1546 N N . CYS A 1 202 ? -3.438 23.178 -1.469 1.00 82.75 202 CYS A N 1
ATOM 1547 C CA . CYS A 1 202 ? -4.561 24.054 -1.772 1.00 82.75 202 CYS A CA 1
ATOM 1548 C C . CYS A 1 202 ? -4.346 25.468 -1.197 1.00 82.75 202 CYS A C 1
ATOM 1550 O O . CYS A 1 202 ? -4.007 25.674 -0.028 1.00 82.75 202 CYS A O 1
ATOM 1552 N N . ALA A 1 203 ? -4.587 26.492 -2.022 1.00 82.75 203 ALA A N 1
ATOM 1553 C CA . ALA A 1 203 ? -4.498 27.891 -1.613 1.00 82.75 203 ALA A CA 1
ATOM 1554 C C . ALA A 1 203 ? -5.665 28.739 -2.137 1.00 82.75 203 ALA A C 1
ATOM 1556 O O . ALA A 1 203 ? -6.389 28.372 -3.060 1.00 82.75 203 ALA A O 1
ATOM 1557 N N . LYS A 1 204 ? -5.838 29.923 -1.535 1.00 77.62 204 LYS A N 1
ATOM 1558 C CA . LYS A 1 204 ? -6.760 30.948 -2.038 1.00 77.62 204 LYS A CA 1
ATOM 1559 C C . LYS A 1 204 ? -6.131 31.747 -3.193 1.00 77.62 204 LYS A C 1
ATOM 1561 O O . LYS A 1 204 ? -4.906 31.904 -3.218 1.00 77.62 204 LYS A O 1
ATOM 1566 N N . PRO A 1 205 ? -6.938 32.332 -4.091 1.00 78.75 205 PRO A N 1
ATOM 1567 C CA . PRO A 1 205 ? -8.378 32.114 -4.237 1.00 78.75 205 PRO A CA 1
ATOM 1568 C C . PRO A 1 205 ? -8.654 30.699 -4.779 1.00 78.75 205 PRO A C 1
ATOM 1570 O O . PRO A 1 205 ? -7.887 30.172 -5.588 1.00 78.75 205 PRO A O 1
ATOM 1573 N N . TYR A 1 206 ? -9.690 30.051 -4.243 1.00 76.38 206 TYR A N 1
ATOM 1574 C CA . TYR A 1 206 ? -9.902 28.606 -4.394 1.00 76.38 206 TYR A CA 1
ATOM 1575 C C . TYR A 1 206 ? -10.084 28.165 -5.855 1.00 76.38 206 TYR A C 1
ATOM 1577 O O . TYR A 1 206 ? 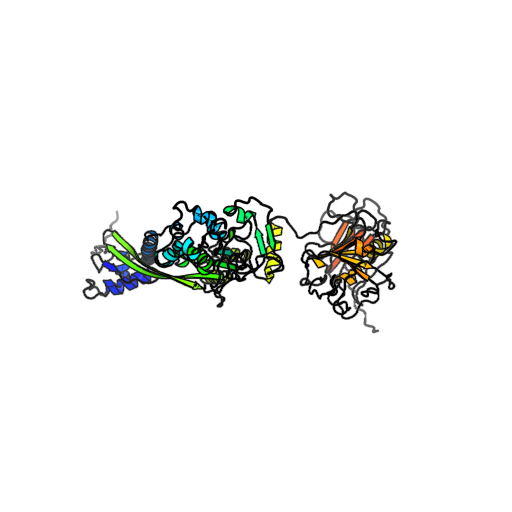-9.531 27.153 -6.276 1.00 76.38 206 TYR A O 1
ATOM 1585 N N . ASP A 1 207 ? -10.781 28.977 -6.644 1.00 72.56 207 ASP A N 1
ATOM 1586 C CA . ASP A 1 207 ? -11.064 28.780 -8.069 1.00 72.56 207 ASP A CA 1
ATOM 1587 C C . ASP A 1 207 ? -9.807 28.723 -8.953 1.00 72.56 207 ASP A C 1
ATOM 1589 O O . ASP A 1 207 ? -9.860 28.211 -10.068 1.00 72.56 207 ASP A O 1
ATOM 1593 N N . GLN A 1 208 ? -8.672 29.234 -8.469 1.00 76.19 208 GLN A N 1
ATOM 1594 C CA . GLN A 1 208 ? -7.411 29.276 -9.221 1.00 76.19 208 GLN A CA 1
ATOM 1595 C C . GLN A 1 208 ? -6.336 28.382 -8.607 1.00 76.19 208 GLN A C 1
ATOM 1597 O O . GLN A 1 208 ? -5.542 27.778 -9.327 1.00 76.19 208 GLN A O 1
ATOM 1602 N N . ASN A 1 209 ? -6.297 28.314 -7.276 1.00 81.88 209 ASN A N 1
ATOM 1603 C CA . ASN A 1 209 ? -5.177 27.741 -6.539 1.00 81.88 209 ASN A CA 1
ATOM 1604 C C . ASN A 1 209 ? -5.551 26.498 -5.719 1.00 81.88 209 ASN A C 1
ATOM 1606 O O . ASN A 1 209 ? -4.697 26.009 -4.988 1.00 81.88 209 ASN A O 1
ATOM 1610 N N . CYS A 1 210 ? -6.780 25.986 -5.834 1.00 80.56 210 CYS A N 1
ATOM 1611 C CA . CYS A 1 210 ? -7.242 24.802 -5.101 1.00 80.56 210 CYS A CA 1
ATOM 1612 C C . CYS A 1 210 ? -7.913 23.732 -5.978 1.00 80.56 210 CYS A C 1
ATOM 1614 O O . CYS A 1 210 ? -8.187 22.630 -5.518 1.00 80.56 210 CYS A O 1
ATOM 1616 N N . VAL A 1 211 ? -8.175 24.029 -7.252 1.00 77.62 211 VAL A N 1
ATOM 1617 C CA . VAL A 1 211 ? -8.640 23.004 -8.190 1.00 77.62 211 VAL A CA 1
ATOM 1618 C C . VAL A 1 211 ? -7.491 22.029 -8.445 1.00 77.62 211 VAL A C 1
ATOM 1620 O O . VAL A 1 211 ? -6.423 22.466 -8.881 1.00 77.62 211 VAL A O 1
ATOM 1623 N N . ASP A 1 212 ? -7.736 20.744 -8.174 1.00 77.94 212 ASP A N 1
ATOM 1624 C CA . ASP A 1 212 ? -6.807 19.634 -8.434 1.00 77.94 212 ASP A CA 1
ATOM 1625 C C . ASP A 1 212 ? -5.430 19.858 -7.781 1.00 77.94 212 ASP A C 1
ATOM 1627 O O . ASP A 1 212 ? -4.405 20.015 -8.450 1.00 77.94 212 ASP A O 1
ATOM 1631 N N . LYS A 1 213 ? -5.431 20.027 -6.451 1.00 86.56 213 LYS A N 1
ATOM 1632 C CA . LYS A 1 213 ? -4.209 20.210 -5.666 1.00 86.56 213 LYS A CA 1
ATOM 1633 C C . LYS A 1 213 ? -3.864 18.983 -4.857 1.00 86.56 213 LYS A C 1
ATOM 1635 O O . LYS A 1 213 ? -4.729 18.299 -4.332 1.00 86.56 213 LYS A O 1
ATOM 1640 N N . ASP A 1 214 ? -2.563 18.784 -4.748 1.00 88.38 214 ASP A N 1
ATOM 1641 C CA . ASP A 1 214 ? -1.944 17.655 -4.086 1.00 88.38 214 ASP A CA 1
ATOM 1642 C C . ASP A 1 214 ? -2.036 17.775 -2.553 1.00 88.38 214 ASP A C 1
ATOM 1644 O O . ASP A 1 214 ? -1.753 18.854 -2.009 1.00 88.38 214 ASP A O 1
ATOM 1648 N N . PRO A 1 215 ? -2.347 16.686 -1.832 1.00 92.00 215 PRO A N 1
ATOM 1649 C CA . PRO A 1 215 ? -2.208 16.623 -0.386 1.00 92.00 215 PRO A CA 1
ATOM 1650 C C . PRO A 1 215 ? -0.727 16.613 0.020 1.00 92.00 215 PRO A C 1
ATOM 1652 O O . PRO A 1 215 ? 0.189 16.582 -0.802 1.00 92.00 215 PRO A O 1
ATOM 1655 N N . ALA A 1 216 ? -0.466 16.656 1.327 1.00 91.12 216 ALA A N 1
ATOM 1656 C CA . ALA A 1 216 ? 0.883 16.435 1.837 1.00 91.12 216 ALA A CA 1
ATOM 1657 C C . ALA A 1 216 ? 1.267 14.960 1.675 1.00 91.12 216 ALA A C 1
ATOM 1659 O O . ALA A 1 216 ? 0.648 14.093 2.292 1.00 91.12 216 ALA A O 1
ATOM 1660 N N . ASP A 1 217 ? 2.316 14.711 0.902 1.00 90.94 217 ASP A N 1
ATOM 1661 C CA . ASP A 1 217 ? 2.828 13.376 0.613 1.00 90.94 217 ASP A CA 1
ATOM 1662 C C . ASP A 1 217 ? 3.362 12.665 1.870 1.00 90.94 217 ASP A C 1
ATOM 1664 O O . ASP A 1 217 ? 4.102 13.254 2.670 1.00 90.94 217 ASP A O 1
ATOM 1668 N N . ASN A 1 218 ? 2.982 11.401 2.069 1.00 92.75 218 ASN A N 1
ATOM 1669 C CA . ASN A 1 218 ? 3.510 10.579 3.159 1.00 92.75 218 ASN A CA 1
ATOM 1670 C C . ASN A 1 218 ? 3.802 9.118 2.788 1.00 92.75 218 ASN A C 1
ATOM 1672 O O . ASN A 1 218 ? 4.238 8.371 3.678 1.00 92.75 218 ASN A O 1
ATOM 1676 N N . THR A 1 219 ? 3.559 8.715 1.538 1.00 92.44 219 THR A N 1
ATOM 1677 C CA . THR A 1 219 ? 3.707 7.335 1.075 1.00 92.44 219 THR A CA 1
ATOM 1678 C C . THR A 1 219 ? 3.907 7.260 -0.430 1.00 92.44 219 THR A C 1
ATOM 1680 O O . THR A 1 219 ? 3.380 8.086 -1.152 1.00 92.44 219 THR A O 1
ATOM 1683 N N . ASN A 1 220 ? 4.543 6.175 -0.880 1.00 90.56 220 ASN A N 1
ATOM 1684 C CA . ASN A 1 220 ? 4.462 5.735 -2.267 1.00 90.56 220 ASN A CA 1
ATOM 1685 C C . ASN A 1 220 ? 3.287 4.760 -2.450 1.00 90.56 220 ASN A C 1
ATOM 1687 O O . ASN A 1 220 ? 3.147 3.800 -1.686 1.00 90.56 220 ASN A O 1
ATOM 1691 N N . LEU A 1 221 ? 2.462 4.977 -3.457 1.00 92.62 221 LEU A N 1
ATOM 1692 C CA . LEU A 1 221 ? 1.446 4.120 -4.029 1.00 92.62 221 LEU A CA 1
ATOM 1693 C C . LEU A 1 221 ? 2.114 3.192 -5.033 1.00 92.62 221 LEU A C 1
ATOM 1695 O O . LEU A 1 221 ? 2.469 3.582 -6.121 1.00 92.62 221 LEU A O 1
ATOM 1699 N N . CYS A 1 222 ? 2.232 1.910 -4.728 1.00 90.75 222 CYS A N 1
ATOM 1700 C CA . CYS A 1 222 ? 2.951 0.979 -5.597 1.00 90.75 222 CYS A CA 1
ATOM 1701 C C . CYS A 1 222 ? 2.041 0.342 -6.655 1.00 90.75 222 CYS A C 1
ATOM 1703 O O . CYS A 1 222 ? 2.373 0.236 -7.843 1.00 90.75 222 CYS A O 1
ATOM 1705 N N . PHE A 1 223 ? 0.885 -0.152 -6.204 1.00 91.81 223 PHE A N 1
ATOM 1706 C CA . PHE A 1 223 ? 0.017 -0.996 -7.018 1.00 91.81 223 PHE A CA 1
ATOM 1707 C C . PHE A 1 223 ? -1.435 -0.938 -6.546 1.00 91.81 223 PHE A C 1
ATOM 1709 O O . PHE A 1 223 ? -1.733 -1.206 -5.381 1.00 91.81 223 PHE A O 1
ATOM 1716 N N . ALA A 1 224 ? -2.348 -0.676 -7.476 1.00 93.00 224 ALA A N 1
ATOM 1717 C CA . ALA A 1 224 ? -3.786 -0.761 -7.263 1.00 93.00 224 ALA A CA 1
ATOM 1718 C C . ALA A 1 224 ? -4.330 -2.001 -7.983 1.00 93.00 224 ALA A C 1
ATOM 1720 O O . ALA A 1 224 ? -4.264 -2.101 -9.209 1.00 93.00 224 ALA A O 1
ATOM 1721 N N . ASP A 1 225 ? -4.852 -2.958 -7.216 1.00 91.94 225 ASP A N 1
ATOM 1722 C CA . ASP A 1 225 ? -5.475 -4.170 -7.747 1.00 91.94 225 ASP A CA 1
ATOM 1723 C C . ASP A 1 225 ? -6.985 -3.951 -7.893 1.00 91.94 225 ASP A C 1
ATOM 1725 O O . ASP A 1 225 ? -7.723 -3.980 -6.907 1.00 91.94 225 ASP A O 1
ATOM 1729 N N . LEU A 1 226 ? -7.447 -3.766 -9.131 1.00 91.56 226 LEU A N 1
ATOM 1730 C CA . LEU A 1 226 ? -8.842 -3.410 -9.402 1.00 91.56 226 LEU A CA 1
ATOM 1731 C C . LEU A 1 226 ? -9.823 -4.535 -9.046 1.00 91.56 226 LEU A C 1
ATOM 1733 O O . LEU A 1 226 ? -10.989 -4.263 -8.786 1.00 91.56 226 LEU A O 1
ATOM 1737 N N . ASP A 1 227 ? -9.356 -5.784 -8.964 1.00 89.62 227 ASP A N 1
ATOM 1738 C CA . ASP A 1 227 ? -10.170 -6.918 -8.506 1.00 89.62 227 ASP A CA 1
ATOM 1739 C C . ASP A 1 227 ? -10.463 -6.817 -7.000 1.00 89.62 227 ASP A C 1
ATOM 1741 O O . ASP A 1 227 ? -11.566 -7.113 -6.545 1.00 89.62 227 ASP A O 1
ATOM 1745 N N . LYS A 1 228 ? -9.487 -6.334 -6.219 1.00 88.31 228 LYS A N 1
ATOM 1746 C CA . LYS A 1 228 ? -9.660 -6.091 -4.779 1.00 88.31 228 LYS A CA 1
ATOM 1747 C C . LYS A 1 228 ? -10.547 -4.881 -4.514 1.00 88.31 228 LYS A C 1
ATOM 1749 O O . LYS A 1 228 ? -11.381 -4.929 -3.612 1.00 88.31 228 LYS A O 1
ATOM 1754 N N . GLY A 1 229 ? -10.376 -3.825 -5.309 1.00 84.75 229 GLY A N 1
ATOM 1755 C CA . GLY A 1 229 ? -11.180 -2.609 -5.219 1.00 84.75 229 GLY A CA 1
ATOM 1756 C C . GLY A 1 229 ? -12.630 -2.798 -5.673 1.00 84.75 229 GLY A C 1
ATOM 1757 O O . GLY A 1 229 ? -13.504 -2.093 -5.176 1.00 84.75 229 GLY A O 1
ATOM 1758 N N . ASN A 1 230 ? -12.912 -3.775 -6.547 1.00 85.44 230 ASN A N 1
ATOM 1759 C CA . ASN A 1 230 ? -14.232 -4.019 -7.147 1.00 85.44 230 ASN A CA 1
ATOM 1760 C C . ASN A 1 230 ? -15.372 -4.124 -6.124 1.00 85.44 230 ASN A C 1
ATOM 1762 O O . ASN A 1 230 ? -16.471 -3.640 -6.382 1.00 85.44 230 ASN A O 1
ATOM 1766 N N . LYS A 1 231 ? -15.110 -4.697 -4.941 1.00 80.62 231 LYS A N 1
ATOM 1767 C CA . LYS A 1 231 ? -16.109 -4.776 -3.862 1.00 80.62 231 LYS A CA 1
ATOM 1768 C C . LYS A 1 231 ? -16.734 -3.422 -3.526 1.00 80.62 231 LYS A C 1
ATOM 1770 O O . LYS A 1 231 ? -17.919 -3.371 -3.231 1.00 80.62 231 LYS A O 1
ATOM 1775 N N . SER A 1 232 ? -15.936 -2.362 -3.594 1.00 80.81 232 SER A N 1
ATOM 1776 C CA . SER A 1 232 ? -16.329 -1.003 -3.231 1.00 80.81 232 SER A CA 1
ATOM 1777 C C . SER A 1 232 ? -16.474 -0.092 -4.459 1.00 80.81 232 SER A C 1
ATOM 1779 O O . SER A 1 232 ? -17.369 0.742 -4.527 1.00 80.81 232 SER A O 1
ATOM 1781 N N . SER A 1 233 ? -15.658 -0.282 -5.500 1.00 77.19 233 SER A N 1
ATOM 1782 C CA . SER A 1 233 ? -15.709 0.543 -6.714 1.00 77.19 233 SER A CA 1
ATOM 1783 C C . SER A 1 233 ? -16.749 0.078 -7.744 1.00 77.19 233 SER A C 1
ATOM 1785 O O . SER A 1 233 ? -17.079 0.840 -8.660 1.00 77.19 233 SER A O 1
ATOM 1787 N N . ALA A 1 234 ? -17.271 -1.149 -7.618 1.00 77.25 234 ALA A N 1
ATOM 1788 C CA . ALA A 1 234 ? -18.114 -1.832 -8.608 1.00 77.25 234 ALA A CA 1
ATOM 1789 C C . ALA A 1 234 ? -17.481 -1.918 -10.015 1.00 77.25 234 ALA A C 1
ATOM 1791 O O . ALA A 1 234 ? -18.181 -2.083 -11.020 1.00 77.25 234 ALA A O 1
ATOM 1792 N N . PHE A 1 235 ? -16.155 -1.774 -10.100 1.00 78.56 235 PHE A N 1
ATOM 1793 C CA . PHE A 1 235 ? -15.398 -1.902 -11.336 1.00 78.56 235 PHE A CA 1
ATOM 1794 C C . PHE A 1 235 ? -14.873 -3.335 -11.482 1.00 78.56 235 PHE A C 1
ATOM 1796 O O . PHE A 1 235 ? -13.806 -3.682 -10.976 1.00 78.56 235 PHE A O 1
ATOM 1803 N N . ASP A 1 236 ? -15.628 -4.180 -12.189 1.00 80.31 236 ASP A N 1
ATOM 1804 C CA . ASP A 1 236 ? -15.248 -5.577 -12.413 1.00 80.31 236 ASP A CA 1
ATOM 1805 C C . ASP A 1 236 ? -14.127 -5.688 -13.451 1.00 80.31 236 ASP A C 1
ATOM 1807 O O . ASP A 1 236 ? -14.348 -5.669 -14.665 1.00 80.31 236 ASP A O 1
ATOM 1811 N N . SER A 1 237 ? -12.897 -5.799 -12.955 1.00 83.75 237 SER A N 1
ATOM 1812 C CA . SER A 1 237 ? -11.723 -6.002 -13.788 1.00 83.75 237 SER A CA 1
ATOM 1813 C C . SER A 1 237 ? -10.733 -6.949 -13.122 1.00 83.75 237 SER A C 1
ATOM 1815 O O . SER A 1 237 ? -9.683 -6.541 -12.628 1.00 83.75 237 SER A O 1
ATOM 1817 N N . ARG A 1 238 ? -11.026 -8.251 -13.188 1.00 82.25 238 ARG A N 1
ATOM 1818 C CA . ARG A 1 238 ? -10.202 -9.326 -12.602 1.00 82.25 238 ARG A CA 1
ATOM 1819 C C . ARG A 1 238 ? -8.708 -9.264 -12.962 1.00 82.25 238 ARG A C 1
ATOM 1821 O O . ARG A 1 238 ? -7.844 -9.548 -12.132 1.00 82.25 238 ARG A O 1
ATOM 1828 N N . GLN A 1 239 ? -8.385 -8.897 -14.204 1.00 82.50 239 GLN A N 1
ATOM 1829 C CA . GLN A 1 239 ? -6.999 -8.714 -14.667 1.00 82.50 239 GLN A CA 1
ATOM 1830 C C . GLN A 1 239 ? -6.531 -7.253 -14.628 1.00 82.50 239 GLN A C 1
ATOM 1832 O O . GLN A 1 239 ? -5.380 -6.978 -14.951 1.00 82.50 239 GLN A O 1
ATOM 1837 N N . GLY A 1 240 ? -7.402 -6.320 -14.241 1.00 87.62 240 GLY A N 1
ATOM 1838 C CA . GLY A 1 240 ? -7.076 -4.901 -14.186 1.00 87.62 240 GLY A CA 1
ATOM 1839 C C . GLY A 1 240 ? -6.199 -4.571 -12.996 1.00 87.62 240 GLY A C 1
ATOM 1840 O O . GLY A 1 240 ? -6.385 -5.087 -11.893 1.00 87.62 240 GLY A O 1
ATOM 1841 N N . PHE A 1 241 ? -5.248 -3.687 -13.238 1.00 91.06 241 PHE A N 1
ATOM 1842 C CA . PHE A 1 241 ? -4.413 -3.096 -12.214 1.00 91.06 241 PHE A CA 1
ATOM 1843 C C . PHE A 1 241 ? -3.886 -1.753 -12.704 1.00 91.06 241 PHE A C 1
ATOM 1845 O O . PHE A 1 241 ? -3.867 -1.481 -13.907 1.00 91.06 241 PHE A O 1
ATOM 1852 N N . MET A 1 242 ? -3.399 -0.952 -11.769 1.00 89.50 242 MET A N 1
ATOM 1853 C CA . MET A 1 242 ? -2.514 0.167 -12.064 1.00 89.50 242 MET A CA 1
ATOM 1854 C C . MET A 1 242 ? -1.233 -0.004 -11.265 1.00 89.50 242 MET A C 1
ATOM 1856 O O . MET A 1 242 ? -1.252 -0.491 -10.136 1.00 89.50 242 MET A O 1
ATOM 1860 N N . SER A 1 243 ? -0.114 0.355 -11.880 1.00 86.56 243 SER A N 1
ATOM 1861 C CA . SER A 1 243 ? 1.209 0.269 -11.276 1.00 86.56 243 SER A CA 1
ATOM 1862 C C . SER A 1 243 ? 1.874 1.625 -11.393 1.00 86.56 243 SER A C 1
ATOM 1864 O O . SER A 1 243 ? 1.867 2.225 -12.470 1.00 86.56 243 SER A O 1
ATOM 1866 N N . PHE A 1 244 ? 2.464 2.063 -10.291 1.00 83.62 244 PHE A N 1
ATOM 1867 C CA . PHE A 1 244 ? 3.131 3.348 -10.182 1.00 83.62 244 PHE A CA 1
ATOM 1868 C C . PHE A 1 244 ? 4.550 3.071 -9.656 1.00 83.62 244 PHE A C 1
ATOM 1870 O O . PHE A 1 244 ? 4.795 3.001 -8.458 1.00 83.62 244 PHE A O 1
ATOM 1877 N N . PRO A 1 245 ? 5.493 2.748 -10.557 1.00 64.62 245 PRO A N 1
ATOM 1878 C CA . PRO A 1 245 ? 6.846 2.341 -10.173 1.00 64.62 245 PRO A CA 1
ATOM 1879 C C . PRO A 1 245 ? 7.769 3.524 -9.838 1.00 64.62 245 PRO A C 1
ATOM 1881 O O . PRO A 1 245 ? 8.907 3.308 -9.422 1.00 64.62 245 PRO A O 1
ATOM 1884 N N . GLU A 1 246 ? 7.317 4.754 -10.087 1.00 66.75 246 GLU A N 1
ATOM 1885 C CA . GLU A 1 246 ? 8.040 5.997 -9.822 1.00 66.75 246 GLU A CA 1
ATOM 1886 C C . GLU A 1 246 ? 7.254 6.824 -8.795 1.00 66.75 246 GLU A C 1
ATOM 1888 O O . GLU A 1 246 ? 6.032 6.739 -8.732 1.00 66.75 246 GLU A O 1
ATOM 1893 N N . ASP A 1 247 ? 7.972 7.618 -8.010 1.00 68.75 247 ASP A N 1
ATOM 1894 C CA . ASP A 1 247 ? 7.436 8.443 -6.926 1.00 68.75 247 ASP A CA 1
ATOM 1895 C C . ASP A 1 247 ? 7.136 9.874 -7.430 1.00 68.75 247 ASP A C 1
ATOM 1897 O O . ASP A 1 247 ? 7.790 10.379 -8.360 1.00 68.75 247 ASP A O 1
ATOM 1901 N N . ASN A 1 248 ? 6.190 10.556 -6.778 1.00 69.50 248 ASN A N 1
ATOM 1902 C CA . ASN A 1 248 ? 5.973 11.994 -6.881 1.00 69.50 248 ASN A CA 1
ATOM 1903 C C . ASN A 1 248 ? 5.654 12.421 -8.334 1.00 69.50 248 ASN A C 1
ATOM 1905 O O . ASN A 1 248 ? 4.973 11.719 -9.084 1.00 69.50 248 ASN A O 1
ATOM 1909 N N . ASN A 1 249 ? 6.167 13.577 -8.768 1.00 62.69 249 ASN A N 1
ATOM 1910 C CA . ASN A 1 249 ? 5.947 14.177 -10.092 1.00 62.69 249 ASN A CA 1
ATOM 1911 C C . ASN A 1 249 ? 6.365 13.306 -11.294 1.00 62.69 249 ASN A C 1
ATOM 1913 O O . ASN A 1 249 ? 6.097 13.686 -12.435 1.00 62.69 249 ASN A O 1
ATOM 1917 N N . ALA A 1 250 ? 7.082 12.201 -11.072 1.00 57.41 250 ALA A N 1
ATOM 1918 C CA . ALA A 1 250 ? 7.475 11.266 -12.123 1.00 57.41 250 ALA A CA 1
ATOM 1919 C C . ALA A 1 250 ? 6.586 10.006 -12.170 1.00 57.41 250 ALA A C 1
ATOM 1921 O O . ALA A 1 250 ? 6.704 9.219 -13.110 1.00 57.41 250 ALA A O 1
ATOM 1922 N N . GLY A 1 251 ? 5.670 9.840 -11.208 1.00 69.62 251 GLY A N 1
ATOM 1923 C CA . GLY A 1 251 ? 4.767 8.698 -11.123 1.00 69.62 251 GLY A CA 1
ATOM 1924 C C . GLY A 1 251 ? 3.398 9.038 -10.538 1.00 69.62 251 GLY A C 1
ATOM 1925 O O . GLY A 1 251 ? 2.566 9.606 -11.238 1.00 69.62 251 GLY A O 1
ATOM 1926 N N . GLU A 1 252 ? 3.134 8.607 -9.308 1.00 79.81 252 GLU A N 1
ATOM 1927 C CA . GLU A 1 252 ? 1.809 8.624 -8.660 1.00 79.81 252 GLU A CA 1
ATOM 1928 C C . GLU A 1 252 ? 1.252 10.002 -8.250 1.00 79.81 252 GLU A C 1
ATOM 1930 O O . GLU A 1 252 ? 0.055 10.098 -7.984 1.00 79.81 252 GLU A O 1
ATOM 1935 N N . GLY A 1 253 ? 2.077 11.054 -8.213 1.00 85.69 253 GLY A N 1
ATOM 1936 C CA . GLY A 1 253 ? 1.721 12.326 -7.567 1.00 85.69 253 GLY A CA 1
ATOM 1937 C C . GLY A 1 253 ? 2.000 12.308 -6.061 1.00 85.69 253 GLY A C 1
ATOM 1938 O O . GLY A 1 253 ? 2.799 11.505 -5.597 1.00 85.69 253 GLY A O 1
ATOM 1939 N N . ALA A 1 254 ? 1.404 13.222 -5.295 1.00 90.56 254 ALA A N 1
ATOM 1940 C CA . ALA A 1 254 ? 1.503 13.185 -3.835 1.00 90.56 254 ALA A CA 1
ATOM 1941 C C . ALA A 1 254 ? 0.340 12.377 -3.259 1.00 90.56 254 ALA A C 1
ATOM 1943 O O . ALA A 1 254 ? -0.820 12.726 -3.488 1.00 90.56 254 ALA A O 1
ATOM 1944 N N . ILE A 1 255 ? 0.634 11.347 -2.466 1.00 93.50 255 ILE A N 1
ATOM 1945 C CA . ILE A 1 255 ? -0.394 10.501 -1.860 1.00 93.50 255 ILE A CA 1
ATOM 1946 C C . ILE A 1 255 ? -0.285 10.575 -0.340 1.00 93.50 255 ILE A C 1
ATOM 1948 O O . ILE A 1 255 ? 0.787 10.435 0.250 1.00 93.50 255 ILE A O 1
ATOM 1952 N N . HIS A 1 256 ? -1.424 10.777 0.322 1.00 95.81 256 HIS A N 1
ATOM 1953 C CA . HIS A 1 256 ? -1.494 10.727 1.777 1.00 95.81 256 HIS A CA 1
ATOM 1954 C C . HIS A 1 256 ? -2.319 9.533 2.228 1.00 95.81 256 HIS A C 1
ATOM 1956 O O . HIS A 1 256 ? -3.510 9.478 1.937 1.00 95.81 256 HIS A O 1
ATOM 1962 N N . CYS A 1 257 ? -1.730 8.618 2.996 1.00 98.06 257 CYS A N 1
ATOM 1963 C CA . CYS A 1 257 ? -2.459 7.516 3.612 1.00 98.06 257 CYS A CA 1
ATOM 1964 C C . CYS A 1 257 ? -2.438 7.594 5.142 1.00 98.06 257 CYS A C 1
ATOM 1966 O O . CYS A 1 257 ? -1.396 7.834 5.762 1.00 98.06 257 CYS A O 1
ATOM 1968 N N . HIS A 1 258 ? -3.594 7.362 5.763 1.00 98.50 258 HIS A N 1
ATOM 1969 C CA . HIS A 1 258 ? -3.759 7.362 7.218 1.00 98.50 258 HIS A CA 1
ATOM 1970 C C . HIS A 1 258 ? -4.768 6.302 7.636 1.00 98.50 258 HIS A C 1
ATOM 1972 O O . HIS A 1 258 ? -5.812 6.141 7.006 1.00 98.50 258 HIS A O 1
ATOM 1978 N N . GLY A 1 259 ? -4.491 5.585 8.720 1.00 98.06 259 GLY A N 1
ATOM 1979 C CA . GLY A 1 259 ? -5.378 4.519 9.157 1.00 98.06 259 GLY A CA 1
ATOM 1980 C C . GLY A 1 259 ? -5.407 4.261 10.649 1.00 98.06 259 GLY A C 1
ATOM 1981 O O . GLY A 1 259 ? -5.021 5.083 11.483 1.00 98.06 259 GLY A O 1
ATOM 1982 N N . LEU A 1 260 ? -5.918 3.082 10.970 1.00 98.19 260 LEU A N 1
ATOM 1983 C CA . LEU A 1 260 ? -6.175 2.609 12.315 1.00 98.19 260 LEU A CA 1
ATOM 1984 C C . LEU A 1 260 ? -5.963 1.096 12.391 1.00 98.19 260 LEU A C 1
ATOM 1986 O O . LEU A 1 260 ? -6.109 0.374 11.406 1.00 98.19 260 LEU A O 1
ATOM 1990 N N . ALA A 1 261 ? -5.649 0.620 13.591 1.00 97.94 261 ALA A N 1
ATOM 1991 C CA . ALA A 1 261 ? -5.540 -0.799 13.897 1.00 97.94 261 ALA A CA 1
ATOM 1992 C C . ALA A 1 261 ? -6.229 -1.105 15.226 1.00 97.94 261 ALA A C 1
ATOM 1994 O O . ALA A 1 261 ? -6.231 -0.268 16.134 1.00 97.94 261 ALA A O 1
ATOM 1995 N N . TRP A 1 262 ? -6.768 -2.313 15.340 1.00 97.62 262 TRP A N 1
ATOM 1996 C CA . TRP A 1 262 ? -7.444 -2.817 16.533 1.00 97.62 262 TRP A CA 1
ATOM 1997 C C . TRP A 1 262 ? -6.918 -4.203 16.931 1.00 97.62 262 TRP A C 1
ATOM 1999 O O . TRP A 1 262 ? -6.015 -4.743 16.290 1.00 97.62 262 TRP A O 1
ATOM 2009 N N . ALA A 1 263 ? -7.406 -4.747 18.044 1.00 96.69 263 ALA A N 1
ATOM 2010 C CA . ALA A 1 263 ? -7.005 -6.065 18.525 1.00 96.69 263 ALA A CA 1
ATOM 2011 C C . ALA A 1 263 ? -7.903 -7.171 17.944 1.00 96.69 263 ALA A C 1
ATOM 2013 O O . ALA A 1 263 ? -8.979 -6.917 17.417 1.00 96.69 263 ALA A O 1
ATOM 2014 N N . ALA A 1 264 ? -7.475 -8.423 18.058 1.00 93.94 264 ALA A N 1
ATOM 2015 C CA . ALA A 1 264 ? -8.289 -9.579 17.695 1.00 93.94 264 ALA A CA 1
ATOM 2016 C C . ALA A 1 264 ? -9.439 -9.820 18.690 1.00 93.94 264 ALA A C 1
ATOM 2018 O O . ALA A 1 264 ? -10.472 -10.359 18.306 1.00 93.94 264 ALA A O 1
ATOM 2019 N N . ASP A 1 265 ? -9.258 -9.429 19.955 1.00 93.25 265 ASP A N 1
ATOM 2020 C CA . ASP A 1 265 ? -10.311 -9.461 20.971 1.00 93.25 265 ASP A CA 1
ATOM 2021 C C . ASP A 1 265 ? -11.306 -8.318 20.725 1.00 93.25 265 ASP A C 1
ATOM 2023 O O . ASP A 1 265 ? -10.906 -7.160 20.594 1.00 93.25 265 ASP A O 1
ATOM 2027 N N . GLU A 1 266 ? -12.597 -8.637 20.644 1.00 93.00 266 GLU A N 1
ATOM 2028 C CA . GLU A 1 266 ? -13.680 -7.679 20.404 1.00 93.00 266 GLU A CA 1
ATOM 2029 C C . GLU A 1 266 ? -13.948 -6.758 21.605 1.00 93.00 266 GLU A C 1
ATOM 2031 O O . GLU A 1 266 ? -14.423 -5.637 21.414 1.00 93.00 266 GLU A O 1
ATOM 2036 N N . TYR A 1 267 ? -13.586 -7.186 22.822 1.00 93.44 267 TYR A N 1
ATOM 2037 C CA . TYR A 1 267 ? -13.754 -6.403 24.053 1.00 93.44 267 TYR A CA 1
ATOM 2038 C C . TYR A 1 267 ? -12.554 -5.509 24.368 1.00 93.44 267 TYR A C 1
ATOM 2040 O O . TYR A 1 267 ? -12.628 -4.648 25.247 1.00 93.44 267 TYR A O 1
ATOM 2048 N N . ASP A 1 268 ? -11.461 -5.665 23.625 1.00 94.31 268 ASP A N 1
ATOM 2049 C CA . ASP A 1 268 ? -10.322 -4.766 23.699 1.00 94.31 268 ASP A CA 1
ATOM 2050 C C . ASP A 1 268 ? -10.735 -3.333 23.336 1.00 94.31 268 ASP A C 1
ATOM 2052 O O . ASP A 1 268 ? -11.490 -3.092 22.392 1.00 94.31 268 ASP A O 1
ATOM 2056 N N . THR A 1 269 ? -10.204 -2.356 24.063 1.00 93.88 269 THR A N 1
ATOM 2057 C CA . THR A 1 269 ? -10.537 -0.938 23.894 1.00 93.88 269 THR A CA 1
ATOM 2058 C C . THR A 1 269 ? -10.326 -0.431 22.459 1.00 93.88 269 THR A C 1
ATOM 2060 O O . THR A 1 269 ? -11.168 0.308 21.949 1.00 93.88 269 THR A O 1
ATOM 2063 N N . TYR A 1 270 ? -9.286 -0.869 21.737 1.00 95.88 270 TYR A N 1
ATOM 2064 C CA . TYR A 1 270 ? -9.118 -0.475 20.330 1.00 95.88 270 TYR A CA 1
ATOM 2065 C C . TYR A 1 270 ? -10.166 -1.106 19.408 1.00 95.88 270 TYR A C 1
ATOM 2067 O O . TYR A 1 270 ? -10.528 -0.500 18.402 1.00 95.88 270 TYR A O 1
ATOM 2075 N N . SER A 1 271 ? -10.668 -2.294 19.744 1.00 96.38 271 SER A N 1
ATOM 2076 C CA . SER A 1 271 ? -11.710 -2.990 18.983 1.00 96.38 271 SER A CA 1
ATOM 2077 C C . SER A 1 271 ? -13.093 -2.409 19.238 1.00 96.38 271 SER A C 1
ATOM 2079 O O . SER A 1 271 ? -13.843 -2.207 18.285 1.00 96.38 271 SER A O 1
ATOM 2081 N N . ARG A 1 272 ? -13.417 -2.073 20.492 1.00 95.44 272 ARG A N 1
ATOM 2082 C CA . ARG A 1 272 ? -14.707 -1.468 20.864 1.00 95.44 272 ARG A CA 1
ATOM 2083 C C . ARG A 1 272 ? -14.899 -0.076 20.260 1.00 95.44 272 ARG A C 1
ATOM 2085 O O . ARG A 1 272 ? -16.017 0.272 19.895 1.00 95.44 272 ARG A O 1
ATOM 2092 N N . TYR A 1 273 ? -13.816 0.689 20.120 1.00 97.19 273 TYR A N 1
ATOM 2093 C CA . TYR A 1 273 ? -13.834 2.085 19.662 1.00 97.19 273 TYR A CA 1
ATOM 2094 C C . TYR A 1 273 ? -13.254 2.295 18.254 1.00 97.19 273 TYR A C 1
ATOM 2096 O O . TYR A 1 273 ? -12.979 3.426 17.845 1.00 97.19 273 TYR A O 1
ATOM 2104 N N . LYS A 1 274 ? -13.092 1.227 17.460 1.00 97.31 274 LYS A N 1
ATOM 2105 C CA . LYS A 1 274 ? -12.609 1.341 16.071 1.00 97.31 274 LYS A CA 1
ATOM 2106 C C . LYS A 1 274 ? -13.532 2.177 15.175 1.00 97.31 274 LYS A C 1
ATOM 2108 O O . LYS A 1 274 ? -13.033 2.859 14.286 1.00 97.31 274 LYS A O 1
ATOM 2113 N N . GLY A 1 275 ? -14.846 2.186 15.436 1.00 98.12 275 GLY A N 1
ATOM 2114 C CA . GLY A 1 275 ? -15.810 3.047 14.736 1.00 98.12 275 GLY A CA 1
ATOM 2115 C C . GLY A 1 275 ? -15.535 4.535 14.967 1.00 98.12 275 GLY A C 1
ATOM 2116 O O . GLY A 1 275 ? -15.463 5.305 14.012 1.00 98.12 275 GLY A O 1
ATOM 2117 N N . ASN A 1 276 ? -15.262 4.930 16.216 1.00 98.62 276 ASN A N 1
ATOM 2118 C CA . ASN A 1 276 ? -14.855 6.298 16.556 1.00 98.62 276 ASN A CA 1
ATOM 2119 C C . ASN A 1 276 ? -13.557 6.694 15.848 1.00 98.62 276 ASN A C 1
ATOM 2121 O O . ASN A 1 276 ? -13.456 7.791 15.304 1.00 98.62 276 ASN A O 1
ATOM 2125 N N . ASN A 1 277 ? -12.569 5.794 15.832 1.00 98.50 277 ASN A N 1
ATOM 2126 C CA . ASN A 1 277 ? -11.280 6.055 15.194 1.00 98.50 277 ASN A CA 1
ATOM 2127 C C . ASN A 1 277 ? -11.412 6.193 13.666 1.00 98.50 277 ASN A C 1
ATOM 2129 O O . ASN A 1 277 ? -10.825 7.098 13.081 1.00 98.50 277 ASN A O 1
ATOM 2133 N N . LEU A 1 278 ? -12.236 5.357 13.021 1.00 98.62 278 LEU A N 1
ATOM 2134 C CA . LEU A 1 278 ? -12.543 5.492 11.595 1.00 98.62 278 LEU A CA 1
ATOM 2135 C C . LEU A 1 278 ? -13.206 6.838 11.294 1.00 98.62 278 LEU A C 1
ATOM 2137 O O . LEU A 1 278 ? -12.759 7.536 10.384 1.00 98.62 278 LEU A O 1
ATOM 2141 N N . PHE A 1 279 ? -14.232 7.218 12.062 1.00 98.56 279 PHE A N 1
ATOM 2142 C CA . PHE A 1 279 ? -14.884 8.524 11.934 1.00 98.56 279 PHE A CA 1
ATOM 2143 C C . PHE A 1 279 ? -13.867 9.668 12.059 1.00 98.56 279 PHE A C 1
ATOM 2145 O O . PHE A 1 279 ? -13.835 10.566 11.213 1.00 98.56 279 PHE A O 1
ATOM 2152 N N . PHE A 1 280 ? -13.013 9.614 13.085 1.00 98.69 280 PHE A N 1
ATOM 2153 C CA . PHE A 1 280 ? -12.022 10.652 13.334 1.00 98.69 280 PHE A CA 1
ATOM 2154 C C . PHE A 1 280 ? -11.026 10.778 12.183 1.00 98.69 280 PHE A C 1
ATOM 2156 O O . PHE A 1 280 ? -10.842 11.879 11.676 1.00 98.69 280 PHE A O 1
ATOM 2163 N N . VAL A 1 281 ? -10.414 9.670 11.754 1.00 98.38 281 VAL A N 1
ATOM 2164 C CA . VAL A 1 281 ? -9.420 9.666 10.670 1.00 98.38 281 VAL A CA 1
ATOM 2165 C C . VAL A 1 281 ? -10.046 10.140 9.362 1.00 98.38 281 VAL A C 1
ATOM 2167 O O . VAL A 1 281 ? -9.530 11.046 8.721 1.00 98.38 281 VAL A O 1
ATOM 2170 N N . SER A 1 282 ? -11.169 9.546 8.964 1.00 97.94 282 SER A N 1
ATOM 2171 C CA . SER A 1 282 ? -11.712 9.763 7.622 1.00 97.94 282 SER A CA 1
ATOM 2172 C C . SER A 1 282 ? -12.491 11.070 7.483 1.00 97.94 282 SER A C 1
ATOM 2174 O O . SER A 1 282 ? -12.214 11.865 6.588 1.00 97.94 282 SER A O 1
ATOM 2176 N N . MET A 1 283 ? -13.469 11.313 8.357 1.00 97.69 283 MET A N 1
ATOM 2177 C CA . MET A 1 283 ? -14.413 12.420 8.197 1.00 97.69 283 MET A CA 1
ATOM 2178 C C . MET A 1 283 ? -13.920 13.680 8.906 1.00 97.69 283 MET A C 1
ATOM 2180 O O . MET A 1 283 ? -14.000 14.771 8.341 1.00 97.69 283 MET A O 1
ATOM 2184 N N . TYR A 1 284 ? -13.415 13.560 10.137 1.00 97.56 284 TYR A N 1
ATOM 2185 C CA . TYR A 1 284 ? -13.058 14.732 10.937 1.00 97.56 284 TYR A CA 1
ATOM 2186 C C . TYR A 1 284 ? -11.663 15.287 10.616 1.00 97.56 284 TYR A C 1
ATOM 2188 O O . TYR A 1 284 ? -11.580 16.425 10.159 1.00 97.56 284 TYR A O 1
ATOM 2196 N N . ASP A 1 285 ? -10.581 14.533 10.838 1.00 96.31 285 ASP A N 1
ATOM 2197 C CA . ASP A 1 285 ? -9.205 15.018 10.641 1.00 96.31 285 ASP A CA 1
ATOM 2198 C C . ASP A 1 285 ? -8.921 15.267 9.156 1.00 96.31 285 ASP A C 1
ATOM 2200 O O . ASP A 1 285 ? -8.669 16.401 8.750 1.00 96.31 285 ASP A O 1
ATOM 2204 N N . HIS A 1 286 ? -9.034 14.244 8.308 1.00 95.00 286 HIS A N 1
ATOM 2205 C CA . HIS A 1 286 ? -8.583 14.375 6.923 1.00 95.00 286 HIS A CA 1
ATOM 2206 C C . HIS A 1 286 ? -9.579 15.117 6.037 1.00 95.00 286 HIS A C 1
ATOM 2208 O O . HIS A 1 286 ? -9.194 16.106 5.421 1.00 95.00 286 HIS A O 1
ATOM 2214 N N . MET A 1 287 ? -10.864 14.757 6.026 1.00 94.56 287 MET A N 1
ATOM 2215 C CA . MET A 1 287 ? -11.817 15.453 5.153 1.00 94.56 287 MET A CA 1
ATOM 2216 C C . MET A 1 287 ? -12.217 16.848 5.674 1.00 94.56 287 MET A C 1
ATOM 2218 O O . MET A 1 287 ? -12.195 17.814 4.910 1.00 94.56 287 MET A O 1
ATOM 2222 N N . HIS A 1 288 ? -12.613 16.991 6.946 1.00 93.31 288 HIS A N 1
ATOM 2223 C CA . HIS A 1 288 ? -13.142 18.262 7.468 1.00 93.31 288 HIS A CA 1
ATOM 2224 C C . HIS A 1 288 ? -12.051 19.248 7.924 1.00 93.31 288 HIS A C 1
ATOM 2226 O O . HIS A 1 288 ? -12.176 20.450 7.666 1.00 93.31 288 HIS A O 1
ATOM 2232 N N . GLN A 1 289 ? -10.994 18.792 8.612 1.00 91.12 289 GLN A N 1
ATOM 2233 C CA . GLN A 1 289 ? -9.919 19.689 9.063 1.00 91.12 289 GLN A CA 1
ATOM 2234 C C . GLN A 1 289 ? -8.869 19.952 7.984 1.00 91.12 289 GLN A C 1
ATOM 2236 O O . GLN A 1 289 ? -8.413 21.091 7.919 1.00 91.12 289 GLN A O 1
ATOM 2241 N N . ARG A 1 290 ? -8.515 18.957 7.157 1.00 90.75 290 ARG A N 1
ATOM 2242 C CA . ARG A 1 290 ? -7.425 19.055 6.162 1.00 90.75 290 ARG A CA 1
ATOM 2243 C C . ARG A 1 290 ? -7.874 19.106 4.701 1.00 90.75 290 ARG A C 1
ATOM 2245 O O . ARG A 1 290 ? -7.048 19.303 3.828 1.00 90.75 290 ARG A O 1
ATOM 2252 N N . GLY A 1 291 ? -9.153 18.863 4.416 1.00 90.69 291 GLY A N 1
ATOM 2253 C CA . GLY A 1 291 ? -9.659 18.872 3.046 1.00 90.69 291 GLY A CA 1
ATOM 2254 C C . GLY A 1 291 ? -9.147 17.745 2.150 1.00 90.69 291 GLY A C 1
ATOM 2255 O O . GLY A 1 291 ? -9.185 17.914 0.939 1.00 90.69 291 GLY A O 1
ATOM 2256 N N . TYR A 1 292 ? -8.678 16.618 2.683 1.00 94.12 292 TYR A N 1
ATOM 2257 C CA . TYR A 1 292 ? -8.217 15.500 1.857 1.00 94.12 292 TYR A CA 1
ATOM 2258 C C . TYR A 1 292 ? -9.391 14.626 1.409 1.00 94.12 292 TYR A C 1
ATOM 2260 O O . TYR A 1 292 ? -10.244 14.261 2.224 1.00 94.12 292 TYR A O 1
ATOM 2268 N N . VAL A 1 293 ? -9.452 14.345 0.108 1.00 93.88 293 VAL A N 1
ATOM 2269 C CA . VAL A 1 293 ? -10.608 13.753 -0.585 1.00 93.88 293 VAL A CA 1
ATOM 2270 C C . VAL A 1 293 ? -10.179 12.906 -1.791 1.00 93.88 293 VAL A C 1
ATOM 2272 O O . VAL A 1 293 ? -8.997 12.862 -2.127 1.00 93.88 293 VAL A O 1
ATOM 2275 N N . GLU A 1 294 ? -11.169 12.271 -2.420 1.00 93.81 294 GLU A N 1
ATOM 2276 C CA . GLU A 1 294 ? -11.107 11.366 -3.575 1.00 93.81 294 GLU A CA 1
ATOM 2277 C C . GLU A 1 294 ? -10.404 10.028 -3.315 1.00 93.81 294 GLU A C 1
ATOM 2279 O O . GLU A 1 294 ? -9.662 9.843 -2.348 1.00 93.81 294 GLU A O 1
ATOM 2284 N N . GLU A 1 295 ? -10.704 9.052 -4.167 1.00 93.25 295 GLU A N 1
ATOM 2285 C CA . GLU A 1 295 ? -10.128 7.717 -4.147 1.00 93.25 295 GLU A CA 1
ATOM 2286 C C . GLU A 1 295 ? -8.931 7.576 -5.093 1.00 93.25 295 GLU A C 1
ATOM 2288 O O . GLU A 1 295 ? -8.828 8.231 -6.131 1.00 93.25 295 GLU A O 1
ATOM 2293 N N . ILE A 1 296 ? -8.048 6.619 -4.794 1.00 93.12 296 ILE A N 1
ATOM 2294 C CA . ILE A 1 296 ? -7.152 6.091 -5.827 1.00 93.12 296 ILE A CA 1
ATOM 2295 C C . ILE A 1 296 ? -8.027 5.389 -6.873 1.00 93.12 296 ILE A C 1
ATOM 2297 O O . ILE A 1 296 ? -8.821 4.529 -6.480 1.00 93.12 296 ILE A O 1
ATOM 2301 N N . PRO A 1 297 ? -7.893 5.680 -8.183 1.00 88.31 297 PRO A N 1
ATOM 2302 C CA . PRO A 1 297 ? -8.829 5.176 -9.179 1.00 88.31 297 PRO A CA 1
ATOM 2303 C C . PRO A 1 297 ? -9.083 3.665 -9.061 1.00 88.31 297 PRO A C 1
ATOM 2305 O O . PRO A 1 297 ? -8.169 2.858 -8.914 1.00 88.31 297 PRO A O 1
ATOM 2308 N N . GLY A 1 298 ? -10.354 3.265 -9.081 1.00 88.56 298 GLY A N 1
ATOM 2309 C CA . GLY A 1 298 ? -10.762 1.858 -8.990 1.00 88.56 298 GLY A CA 1
ATOM 2310 C C . GLY A 1 298 ? -10.547 1.169 -7.630 1.00 88.56 298 GLY A C 1
ATOM 2311 O O . GLY A 1 298 ? -10.932 0.005 -7.495 1.00 88.56 298 GLY A O 1
ATOM 2312 N N . MET A 1 299 ? -10.022 1.880 -6.631 1.00 93.12 299 MET A N 1
ATOM 2313 C CA . MET A 1 299 ? -9.947 1.485 -5.221 1.00 93.12 299 MET A CA 1
ATOM 2314 C C . MET A 1 299 ? -10.950 2.318 -4.402 1.00 93.12 299 MET A C 1
ATOM 2316 O O . MET A 1 299 ? -11.399 3.352 -4.882 1.00 93.12 299 MET A O 1
ATOM 2320 N N . PRO A 1 300 ? -11.338 1.912 -3.182 1.00 94.75 300 PRO A N 1
ATOM 2321 C CA . PRO A 1 300 ? -12.050 2.816 -2.282 1.00 94.75 300 PRO A CA 1
ATOM 2322 C C . PRO A 1 300 ? -11.118 3.899 -1.709 1.00 94.75 300 PRO A C 1
ATOM 2324 O O . PRO A 1 300 ? -9.914 3.677 -1.574 1.00 94.75 300 PRO A O 1
ATOM 2327 N N . MET A 1 301 ? -11.681 5.043 -1.302 1.00 96.00 301 MET A N 1
ATOM 2328 C CA . MET A 1 301 ? -10.949 6.078 -0.555 1.00 96.00 301 MET A CA 1
ATOM 2329 C C . MET A 1 301 ? -10.505 5.539 0.808 1.00 96.00 301 MET A C 1
ATOM 2331 O O . MET A 1 301 ? -9.367 5.757 1.215 1.00 96.00 301 MET A O 1
ATOM 2335 N N . CYS A 1 302 ? -11.390 4.816 1.502 1.00 97.44 302 CYS A N 1
ATOM 2336 C CA . CYS A 1 302 ? -11.066 4.082 2.723 1.00 97.44 302 CYS A CA 1
ATOM 2337 C C . CYS A 1 302 ? -11.683 2.687 2.700 1.00 97.44 302 CYS A C 1
ATOM 2339 O O . CYS A 1 302 ? -12.803 2.504 2.221 1.00 97.44 302 CYS A O 1
ATOM 2341 N N . GLY A 1 303 ? -11.004 1.724 3.313 1.00 96.12 303 GLY A N 1
ATOM 2342 C CA . GLY A 1 303 ? -11.529 0.371 3.453 1.00 96.12 303 GLY A CA 1
ATOM 2343 C C . GLY A 1 303 ? -10.694 -0.508 4.374 1.00 96.12 303 GLY A C 1
ATOM 2344 O O . GLY A 1 303 ? -9.642 -0.101 4.885 1.00 96.12 303 GLY A O 1
ATOM 2345 N N . CYS A 1 304 ? -11.161 -1.742 4.577 1.00 95.94 304 CYS A N 1
ATOM 2346 C CA . CYS A 1 304 ? -10.332 -2.800 5.148 1.00 95.94 304 CYS A CA 1
ATOM 2347 C C . CYS A 1 304 ? -9.054 -2.959 4.313 1.00 95.94 304 CYS A C 1
ATOM 2349 O O . CYS A 1 304 ? -9.061 -2.785 3.091 1.00 95.94 304 CYS A O 1
ATOM 2351 N N . MET A 1 305 ? -7.966 -3.367 4.960 1.00 94.25 305 MET A N 1
ATOM 2352 C CA . MET A 1 305 ? -6.659 -3.512 4.318 1.00 94.25 305 MET A CA 1
ATOM 2353 C C . MET A 1 305 ? -6.672 -4.391 3.054 1.00 94.25 305 MET A C 1
ATOM 2355 O O . MET A 1 305 ? -5.900 -4.157 2.129 1.00 94.25 305 MET A O 1
ATOM 2359 N N . GLU A 1 306 ? -7.565 -5.376 2.980 1.00 92.31 306 GLU A N 1
ATOM 2360 C CA . GLU A 1 306 ? -7.728 -6.273 1.834 1.00 92.31 306 GLU A CA 1
ATOM 2361 C C . GLU A 1 306 ? -8.186 -5.574 0.550 1.00 92.31 306 GLU A C 1
ATOM 2363 O O . GLU A 1 306 ? -7.950 -6.112 -0.531 1.00 92.31 306 GLU A O 1
ATOM 2368 N N . GLN A 1 307 ? -8.841 -4.418 0.661 1.00 92.94 307 GLN A N 1
ATOM 2369 C CA . GLN A 1 307 ? -9.411 -3.672 -0.464 1.00 92.94 307 GLN A CA 1
ATOM 2370 C C . GLN A 1 307 ? -8.582 -2.450 -0.850 1.00 92.94 307 GLN A C 1
ATOM 2372 O O . GLN A 1 307 ? -8.875 -1.820 -1.859 1.00 92.94 307 GLN A O 1
ATOM 2377 N N . MET A 1 308 ? -7.564 -2.113 -0.059 1.00 94.62 308 MET A N 1
ATOM 2378 C CA . MET A 1 308 ? -6.737 -0.928 -0.257 1.00 94.62 308 MET A CA 1
ATOM 2379 C C . MET A 1 308 ? -5.509 -1.227 -1.136 1.00 94.62 308 MET A C 1
ATOM 2381 O O . MET A 1 308 ? -5.086 -2.386 -1.244 1.00 94.62 308 MET A O 1
ATOM 2385 N N . PRO A 1 309 ? -4.932 -0.208 -1.801 1.00 94.69 309 PRO A N 1
ATOM 2386 C CA . PRO A 1 309 ? -3.753 -0.389 -2.640 1.00 94.69 309 PRO A CA 1
ATOM 2387 C C . PRO A 1 309 ? -2.505 -0.770 -1.835 1.00 94.69 309 PRO A C 1
ATOM 2389 O O . PRO A 1 309 ? -2.404 -0.516 -0.636 1.00 94.69 309 PRO A O 1
ATOM 2392 N N . LEU A 1 310 ? -1.535 -1.373 -2.526 1.00 94.38 310 LEU A N 1
ATOM 2393 C CA . LEU A 1 310 ? -0.186 -1.580 -2.007 1.00 94.38 310 LEU A CA 1
ATOM 2394 C C . LEU A 1 310 ? 0.492 -0.212 -1.891 1.00 94.38 310 LEU A C 1
ATOM 2396 O O . LEU A 1 310 ? 0.694 0.444 -2.913 1.00 94.38 310 LEU A O 1
ATOM 2400 N N . VAL A 1 311 ? 0.866 0.184 -0.678 1.00 95.00 311 VAL A N 1
ATOM 2401 C CA . VAL A 1 311 ? 1.545 1.454 -0.395 1.00 95.00 311 VAL A CA 1
ATOM 2402 C C . VAL A 1 311 ? 2.744 1.232 0.531 1.00 95.00 311 VAL A C 1
ATOM 2404 O O . VAL A 1 311 ? 2.845 0.204 1.204 1.00 95.00 311 VAL A O 1
ATOM 2407 N N . THR A 1 312 ? 3.691 2.162 0.577 1.00 93.00 312 THR A N 1
ATOM 2408 C CA . THR A 1 312 ? 4.909 2.005 1.391 1.00 93.00 312 THR A CA 1
ATOM 2409 C C . THR A 1 312 ? 4.748 2.488 2.823 1.00 93.00 312 THR A C 1
ATOM 2411 O O . THR A 1 312 ? 5.530 2.099 3.693 1.00 93.00 312 THR A O 1
ATOM 2414 N N . ARG A 1 313 ? 3.735 3.312 3.099 1.00 94.12 313 ARG A N 1
ATOM 2415 C CA . ARG A 1 313 ? 3.487 3.870 4.422 1.00 94.12 313 ARG A CA 1
ATOM 2416 C C . ARG A 1 313 ? 2.021 4.258 4.606 1.00 94.12 313 ARG A C 1
ATOM 2418 O O . ARG A 1 313 ? 1.287 4.551 3.676 1.00 94.12 313 ARG A O 1
ATOM 2425 N N . SER A 1 314 ? 1.597 4.261 5.860 1.00 97.69 314 SER A N 1
ATOM 2426 C CA . SER A 1 314 ? 0.378 4.929 6.298 1.00 97.69 314 SER A CA 1
ATOM 2427 C C . SER A 1 314 ? 0.656 5.495 7.679 1.00 97.69 314 SER A C 1
ATOM 2429 O O . SER A 1 314 ? 1.156 4.777 8.553 1.00 97.69 314 SER A O 1
ATOM 2431 N N . ASP A 1 315 ? 0.308 6.758 7.887 1.00 98.06 315 ASP A N 1
ATOM 2432 C CA . ASP A 1 315 ? 0.195 7.326 9.228 1.00 98.06 315 ASP A CA 1
ATOM 2433 C C . ASP A 1 315 ? -0.920 6.595 10.002 1.00 98.06 315 ASP A C 1
ATOM 2435 O O . ASP A 1 315 ? -1.703 5.830 9.417 1.00 98.06 315 ASP A O 1
ATOM 2439 N N . CYS A 1 316 ? -0.996 6.774 11.324 1.00 98.12 316 CYS A N 1
ATOM 2440 C CA . CYS A 1 316 ? -2.146 6.254 12.059 1.00 98.12 316 CYS A CA 1
ATOM 2441 C C . CYS A 1 316 ? -2.550 7.022 13.309 1.00 98.12 316 CYS A C 1
ATOM 2443 O O . CYS A 1 316 ? -1.740 7.628 14.011 1.00 98.12 316 CYS A O 1
ATOM 2445 N N . THR A 1 317 ? -3.836 6.886 13.630 1.00 98.50 317 THR A N 1
ATOM 2446 C CA . THR A 1 317 ? -4.441 7.358 14.876 1.00 98.50 317 THR A CA 1
ATOM 2447 C C . THR A 1 317 ? -4.769 6.172 15.775 1.00 98.50 317 THR A C 1
ATOM 2449 O O . THR A 1 317 ? -5.144 5.088 15.320 1.00 98.50 317 THR A O 1
ATOM 2452 N N . GLN A 1 318 ? -4.617 6.370 17.079 1.00 97.44 318 GLN A N 1
ATOM 2453 C CA . GLN A 1 318 ? -5.174 5.504 18.106 1.00 97.44 318 GLN A CA 1
ATOM 2454 C C . GLN A 1 318 ? -6.145 6.293 18.984 1.00 97.44 318 GLN A C 1
ATOM 2456 O O . GLN A 1 318 ? -6.007 7.505 19.141 1.00 97.44 318 GLN A O 1
ATOM 2461 N N . VAL A 1 319 ? -7.081 5.567 19.582 1.00 97.12 319 VAL A N 1
ATOM 2462 C CA . VAL A 1 319 ? -7.985 6.086 20.607 1.00 97.12 319 VAL A CA 1
ATOM 2463 C C . VAL A 1 319 ? -7.387 5.838 21.984 1.00 97.12 319 VAL A C 1
ATOM 2465 O O . VAL A 1 319 ? -6.957 4.724 22.278 1.00 97.12 319 VAL A O 1
ATOM 2468 N N . ASP A 1 320 ? -7.355 6.866 22.818 1.00 95.81 320 ASP A N 1
ATOM 2469 C CA . ASP A 1 320 ? -7.038 6.771 24.236 1.00 95.81 320 ASP A CA 1
ATOM 2470 C C . ASP A 1 320 ? -8.345 7.041 24.995 1.00 95.81 320 ASP A C 1
ATOM 2472 O O . ASP A 1 320 ? -8.859 8.157 24.994 1.00 95.81 320 ASP A O 1
ATOM 2476 N N . VAL A 1 321 ? -8.934 5.984 25.558 1.00 94.75 321 VAL A N 1
ATOM 2477 C CA . VAL A 1 321 ? -10.297 6.020 26.105 1.00 94.75 321 VAL A CA 1
ATOM 2478 C C . VAL A 1 321 ? -10.253 6.071 27.624 1.00 94.75 321 VAL A C 1
ATOM 2480 O O . VAL A 1 321 ? -9.546 5.287 28.256 1.00 94.75 321 VAL A O 1
ATOM 2483 N N . THR A 1 322 ? -11.058 6.960 28.195 1.00 93.88 322 THR A N 1
ATOM 2484 C CA . THR A 1 322 ? -11.380 6.992 29.620 1.00 93.88 322 THR A CA 1
ATOM 2485 C C . THR A 1 322 ? -12.852 6.632 29.790 1.00 93.88 322 THR A C 1
ATOM 2487 O O . THR A 1 322 ? -13.729 7.305 29.247 1.00 93.88 322 THR A O 1
ATOM 2490 N N . GLU A 1 323 ? -13.126 5.556 30.524 1.00 92.12 323 GLU A N 1
ATOM 2491 C CA . GLU A 1 323 ? -14.483 5.081 30.797 1.00 92.12 323 GLU A CA 1
ATOM 2492 C C . GLU A 1 323 ? -14.756 5.132 32.291 1.00 92.12 323 GLU A C 1
ATOM 2494 O O . GLU A 1 323 ? -13.965 4.595 33.069 1.00 92.12 323 GLU A O 1
ATOM 2499 N N . ASP A 1 324 ? -15.911 5.685 32.655 1.00 93.00 324 ASP A N 1
ATOM 2500 C CA . ASP A 1 324 ? -16.462 5.536 33.995 1.00 93.00 324 ASP A CA 1
ATOM 2501 C C . ASP A 1 324 ? -17.594 4.516 33.920 1.00 93.00 324 ASP A C 1
ATOM 2503 O O . ASP A 1 324 ? -18.454 4.566 33.028 1.00 93.00 324 ASP A O 1
ATOM 2507 N N . TRP A 1 325 ? -17.616 3.586 34.864 1.00 94.69 325 TRP A N 1
ATOM 2508 C CA . TRP A 1 325 ? -18.650 2.565 34.932 1.00 94.69 325 TRP A CA 1
ATOM 2509 C C . TRP A 1 325 ? -19.008 2.206 36.374 1.00 94.69 325 TRP A C 1
ATOM 2511 O O . TRP A 1 325 ? -18.311 2.527 37.338 1.00 94.69 325 TRP A O 1
ATOM 2521 N N . GLU A 1 326 ? -20.169 1.581 36.532 1.00 96.00 326 GLU A N 1
ATOM 2522 C CA . GLU A 1 326 ? -20.674 1.108 37.815 1.00 96.00 326 GLU A CA 1
ATOM 2523 C C . GLU A 1 326 ? -21.177 -0.331 37.697 1.00 96.00 326 GLU A C 1
ATOM 2525 O O . GLU A 1 326 ? -21.654 -0.751 36.642 1.00 96.00 326 GLU A O 1
ATOM 2530 N N . VAL A 1 327 ? -21.100 -1.093 38.789 1.00 96.94 327 VAL A N 1
ATOM 2531 C CA . VAL A 1 327 ? -21.650 -2.455 38.865 1.00 96.94 327 VAL A CA 1
ATOM 2532 C C . VAL A 1 327 ? -22.603 -2.548 40.033 1.00 96.94 327 VAL A C 1
ATOM 2534 O O . VAL A 1 327 ? -22.217 -2.351 41.182 1.00 96.94 327 VAL A O 1
ATOM 2537 N N . SER A 1 328 ? -23.854 -2.886 39.749 1.00 95.88 328 SER A N 1
ATOM 2538 C CA . SER A 1 328 ? -24.864 -3.140 40.772 1.00 95.88 328 SER A CA 1
ATOM 2539 C C . SER A 1 328 ? -25.041 -4.636 40.988 1.00 95.88 328 SER A C 1
ATOM 2541 O O . SER A 1 328 ? -25.146 -5.393 40.030 1.00 95.88 328 SER A O 1
ATOM 2543 N N . TYR A 1 329 ? -25.112 -5.062 42.246 1.00 95.50 329 TYR A N 1
ATOM 2544 C CA . TYR A 1 329 ? -25.415 -6.435 42.636 1.00 95.50 329 TYR A CA 1
ATOM 2545 C C . TYR A 1 329 ? -26.772 -6.513 43.333 1.00 95.50 329 TYR A C 1
ATOM 2547 O O . TYR A 1 329 ? -27.041 -5.759 44.273 1.00 95.50 329 TYR A O 1
ATOM 2555 N N . ASN A 1 330 ? -27.592 -7.478 42.922 1.00 93.00 330 ASN A N 1
ATOM 2556 C CA . ASN A 1 330 ? -28.780 -7.910 43.652 1.00 93.00 330 ASN A CA 1
ATOM 2557 C C . ASN A 1 330 ? -28.720 -9.440 43.870 1.00 93.00 330 ASN A C 1
ATOM 2559 O O . ASN A 1 330 ? -28.537 -10.157 42.886 1.00 93.00 330 ASN A O 1
ATOM 2563 N N . PRO A 1 331 ? -28.937 -9.966 45.095 1.00 86.88 331 PRO A N 1
ATOM 2564 C CA . PRO A 1 331 ? -29.060 -11.404 45.350 1.00 86.88 331 PRO A CA 1
ATOM 2565 C C . PRO A 1 331 ? -29.955 -12.196 44.382 1.00 86.88 331 PRO A C 1
ATOM 2567 O O . PRO A 1 331 ? -29.628 -13.339 44.073 1.00 86.88 331 PRO A O 1
ATOM 2570 N N . GLU A 1 332 ? -31.062 -11.626 43.889 1.00 85.56 332 GLU A N 1
ATOM 2571 C CA . GLU A 1 332 ? -31.937 -12.329 42.932 1.00 85.56 332 GLU A CA 1
ATOM 2572 C C . GLU A 1 332 ? -31.504 -12.186 41.463 1.00 85.56 332 GLU A C 1
ATOM 2574 O O . GLU A 1 332 ? -31.926 -12.980 40.623 1.00 85.56 332 GLU A O 1
ATOM 2579 N N . GLY A 1 333 ? -30.710 -11.159 41.141 1.00 84.38 333 GLY A N 1
ATOM 2580 C CA . GLY A 1 333 ? -30.403 -10.743 39.765 1.00 84.38 333 GLY A CA 1
ATOM 2581 C C . GLY A 1 333 ? -28.928 -10.831 39.368 1.00 84.38 333 GLY A C 1
ATOM 2582 O O . GLY A 1 333 ? -28.611 -10.625 38.201 1.00 84.38 333 GLY A O 1
ATOM 2583 N N . GLY A 1 334 ? -28.032 -11.134 40.309 1.00 91.00 334 GLY A N 1
ATOM 2584 C CA . GLY A 1 334 ? -26.589 -11.147 40.084 1.00 91.00 334 GLY A CA 1
ATOM 2585 C C . GLY A 1 334 ? -25.990 -9.745 39.944 1.00 91.00 334 GLY A C 1
ATOM 2586 O O . GLY A 1 334 ? -26.562 -8.756 40.411 1.00 91.00 334 GLY A O 1
ATOM 2587 N N . MET A 1 335 ? -24.801 -9.679 39.340 1.00 94.56 335 MET A N 1
ATOM 2588 C CA . MET A 1 335 ? -24.092 -8.431 39.045 1.00 94.56 335 MET A CA 1
ATOM 2589 C C . MET A 1 335 ? -24.438 -7.923 37.644 1.00 94.56 335 MET A C 1
ATOM 2591 O O . MET A 1 335 ? -24.396 -8.683 36.681 1.00 94.56 335 MET A O 1
ATOM 2595 N N . VAL A 1 336 ? -24.725 -6.628 37.534 1.00 94.12 336 VAL A N 1
ATOM 2596 C CA . VAL A 1 336 ? -25.021 -5.932 36.278 1.00 94.12 336 VAL A CA 1
ATOM 2597 C C . VAL A 1 336 ? -24.153 -4.683 36.199 1.00 94.12 336 VAL A C 1
ATOM 2599 O O . VAL A 1 336 ? -24.243 -3.812 37.067 1.00 94.12 336 VAL A O 1
ATOM 2602 N N . GLY A 1 337 ? -23.309 -4.611 35.172 1.00 94.19 337 GLY A N 1
ATOM 2603 C CA . GLY A 1 337 ? -22.478 -3.444 34.889 1.00 94.19 337 GLY A CA 1
ATOM 2604 C C . GLY A 1 337 ? -23.171 -2.438 33.976 1.00 94.19 337 GLY A C 1
ATOM 2605 O O . GLY A 1 337 ? -24.022 -2.805 33.166 1.00 94.19 337 GLY A O 1
ATOM 2606 N N . LYS A 1 338 ? -22.792 -1.167 34.099 1.00 93.88 338 LYS A N 1
ATOM 2607 C CA . LYS A 1 338 ? -23.255 -0.074 33.245 1.00 93.88 338 LYS A CA 1
ATOM 2608 C C . LYS A 1 338 ? -22.142 0.951 33.040 1.00 93.88 338 LYS A C 1
ATOM 2610 O O . LYS A 1 338 ? -21.602 1.470 34.014 1.00 93.88 338 LYS A O 1
ATOM 2615 N N . ILE A 1 339 ? -21.874 1.304 31.784 1.00 93.38 339 ILE A N 1
ATOM 2616 C CA . ILE A 1 339 ? -21.022 2.449 31.441 1.00 93.38 339 ILE A CA 1
ATOM 2617 C C . ILE A 1 339 ? -21.804 3.739 31.695 1.00 93.38 339 ILE A C 1
ATOM 2619 O O . ILE A 1 339 ? -22.947 3.885 31.254 1.00 93.38 339 ILE A O 1
ATOM 2623 N N . THR A 1 340 ? -21.208 4.666 32.436 1.00 92.50 340 THR A N 1
ATOM 2624 C CA . THR A 1 340 ? -21.827 5.941 32.817 1.00 92.50 340 THR A CA 1
ATOM 2625 C C . THR A 1 340 ? -21.214 7.123 32.079 1.00 92.50 340 THR A C 1
ATOM 2627 O O . THR A 1 340 ? -21.920 8.104 31.837 1.00 92.50 340 THR A O 1
ATOM 2630 N N . LYS A 1 341 ? -19.941 7.024 31.684 1.00 92.69 341 LYS A N 1
ATOM 2631 C CA . LYS A 1 341 ? -19.238 8.047 30.909 1.00 92.69 341 LYS A CA 1
ATOM 2632 C C . LYS A 1 341 ? -18.221 7.408 29.970 1.00 92.69 341 LYS A C 1
ATOM 2634 O O . LYS A 1 341 ? -17.559 6.440 30.331 1.00 92.69 341 LYS A O 1
ATOM 2639 N N . VAL A 1 342 ? -18.078 8.003 28.793 1.00 94.38 342 VAL A N 1
ATOM 2640 C CA . VAL A 1 342 ? -17.019 7.714 27.828 1.00 94.38 342 VAL A CA 1
ATOM 2641 C C . VAL A 1 342 ? -16.379 9.040 27.430 1.00 94.38 342 VAL A C 1
ATOM 2643 O O . VAL A 1 342 ? -17.089 10.012 27.176 1.00 94.38 342 VAL A O 1
ATOM 2646 N N . ASP A 1 343 ? -15.054 9.080 27.399 1.00 95.81 343 ASP A N 1
ATOM 2647 C CA . ASP A 1 343 ? -14.251 10.205 26.921 1.00 95.81 343 ASP A CA 1
ATOM 2648 C C . ASP A 1 343 ? -13.122 9.651 26.044 1.00 95.81 343 ASP A C 1
ATOM 2650 O O . ASP A 1 343 ? -12.409 8.736 26.465 1.00 95.81 343 ASP A O 1
ATOM 2654 N N . ILE A 1 344 ? -13.006 10.133 24.807 1.00 97.12 344 ILE A N 1
ATOM 2655 C CA . ILE A 1 344 ? -12.106 9.572 23.796 1.00 97.12 344 ILE A CA 1
ATOM 2656 C C . ILE A 1 344 ? -11.174 10.663 23.289 1.00 97.12 344 ILE A C 1
ATOM 2658 O O . ILE A 1 344 ? -11.597 11.591 22.599 1.00 97.12 344 ILE A O 1
ATOM 2662 N N . ASP A 1 345 ? -9.884 10.475 23.545 1.00 97.62 345 ASP A N 1
ATOM 2663 C CA . ASP A 1 345 ? -8.826 11.259 22.927 1.00 97.62 345 ASP A CA 1
ATOM 2664 C C . ASP A 1 345 ? -8.285 10.545 21.686 1.00 97.62 345 ASP A C 1
ATOM 2666 O O . ASP A 1 345 ? -8.064 9.331 21.672 1.00 97.62 345 ASP A O 1
ATOM 2670 N N . PHE A 1 346 ? -8.012 11.316 20.637 1.00 98.19 346 PHE A N 1
ATOM 2671 C CA . PHE A 1 346 ? -7.427 10.814 19.398 1.00 98.19 346 PHE A CA 1
ATOM 2672 C C . PHE A 1 346 ? -5.984 11.286 19.292 1.00 98.19 346 PHE A C 1
ATOM 2674 O O . PHE A 1 346 ? -5.711 12.481 19.176 1.00 98.19 346 PHE A O 1
ATOM 2681 N N . ASN A 1 347 ? -5.051 10.340 19.320 1.00 97.88 347 ASN A N 1
ATOM 2682 C CA . ASN A 1 347 ? -3.622 10.626 19.302 1.00 97.88 347 ASN A CA 1
ATOM 2683 C C . ASN A 1 347 ? -2.928 9.877 18.172 1.00 97.88 347 ASN A C 1
ATOM 2685 O O . ASN A 1 347 ? -3.357 8.796 17.761 1.00 97.88 347 ASN A O 1
ATOM 2689 N N . ALA A 1 348 ? -1.792 10.411 17.720 1.00 97.69 348 ALA A N 1
ATOM 2690 C CA . ALA A 1 348 ? -0.899 9.663 16.848 1.00 97.69 348 ALA A CA 1
ATOM 2691 C C . ALA A 1 348 ? -0.584 8.301 17.482 1.00 97.69 348 ALA A C 1
ATOM 2693 O O . ALA A 1 348 ? -0.219 8.193 18.659 1.00 97.69 348 ALA A O 1
ATOM 2694 N N . CYS A 1 349 ? -0.745 7.246 16.695 1.00 97.69 349 CYS A N 1
ATOM 2695 C CA . CYS A 1 349 ? -0.565 5.888 17.169 1.00 97.69 349 CYS A CA 1
ATOM 2696 C C . CYS A 1 349 ? 0.872 5.656 17.657 1.00 97.69 349 CYS A C 1
ATOM 2698 O O . CYS A 1 349 ? 1.857 6.125 17.079 1.00 97.69 349 CYS A O 1
ATOM 2700 N N . ARG A 1 350 ? 1.006 4.880 18.731 1.00 97.50 350 ARG A N 1
ATOM 2701 C CA . ARG A 1 350 ? 2.313 4.477 19.258 1.00 97.50 350 ARG A CA 1
ATOM 2702 C C . ARG A 1 350 ? 2.728 3.142 18.653 1.00 97.50 350 ARG A C 1
ATOM 2704 O O . ARG A 1 350 ? 2.090 2.127 18.950 1.00 97.50 350 ARG A O 1
ATOM 2711 N N . GLY A 1 351 ? 3.783 3.147 17.842 1.00 96.06 351 GLY A N 1
ATOM 2712 C CA . GLY A 1 351 ? 4.282 1.965 17.139 1.00 96.06 351 GLY A CA 1
ATOM 2713 C C . GLY A 1 351 ? 5.504 1.319 17.791 1.00 96.06 351 GLY A C 1
ATOM 2714 O O . GLY A 1 351 ? 6.102 1.845 18.733 1.00 96.06 351 GLY A O 1
ATOM 2715 N N . ARG A 1 352 ? 5.877 0.139 17.286 1.00 96.31 352 ARG A N 1
ATOM 2716 C CA . ARG A 1 352 ? 7.050 -0.626 17.729 1.00 96.31 352 ARG A CA 1
ATOM 2717 C C . ARG A 1 352 ? 8.327 0.216 17.608 1.00 96.31 352 ARG A C 1
ATOM 2719 O O . ARG A 1 352 ? 8.520 0.928 16.626 1.00 96.31 352 ARG A O 1
ATOM 2726 N N . ASN A 1 353 ? 9.235 0.092 18.580 1.00 94.56 353 ASN A N 1
ATOM 2727 C CA . ASN A 1 353 ? 10.545 0.762 18.582 1.00 94.56 353 ASN A CA 1
ATOM 2728 C C . ASN A 1 353 ? 10.463 2.294 18.415 1.00 94.56 353 ASN A C 1
ATOM 2730 O O . ASN A 1 353 ? 11.303 2.884 17.740 1.00 94.56 353 ASN A O 1
ATOM 2734 N N . ASN A 1 354 ? 9.451 2.937 19.011 1.00 93.62 354 ASN A N 1
ATOM 2735 C CA . ASN A 1 354 ? 9.187 4.380 18.905 1.00 93.62 354 ASN A CA 1
ATOM 2736 C C . ASN A 1 354 ? 8.928 4.889 17.476 1.00 93.62 354 ASN A C 1
ATOM 2738 O O . ASN A 1 354 ? 8.972 6.098 17.243 1.00 93.62 354 ASN A O 1
ATOM 2742 N N . ARG A 1 355 ? 8.618 4.001 16.521 1.00 95.06 355 ARG A N 1
ATOM 2743 C CA . ARG A 1 355 ? 8.082 4.387 15.209 1.00 95.06 355 ARG A CA 1
ATOM 2744 C C . ARG A 1 355 ? 6.613 4.777 15.367 1.00 95.06 355 ARG A C 1
ATOM 2746 O O . ARG A 1 355 ? 5.715 4.013 15.035 1.00 95.06 355 ARG A O 1
ATOM 2753 N N . ASN A 1 356 ? 6.383 5.925 15.994 1.00 96.62 356 ASN A N 1
ATOM 2754 C CA . ASN A 1 356 ? 5.049 6.482 16.198 1.00 96.62 356 ASN A CA 1
ATOM 2755 C C . ASN A 1 356 ? 4.513 7.075 14.891 1.00 96.62 356 ASN A C 1
ATOM 2757 O O . ASN A 1 356 ? 5.298 7.453 14.024 1.00 96.62 356 ASN A O 1
ATOM 2761 N N . ASN A 1 357 ? 3.188 7.187 14.788 1.00 96.75 357 ASN A N 1
ATOM 2762 C CA . ASN A 1 357 ? 2.489 7.634 13.583 1.00 96.75 357 ASN A CA 1
ATOM 2763 C C . ASN A 1 357 ? 2.819 6.773 12.343 1.00 96.75 357 ASN A C 1
ATOM 2765 O O . ASN A 1 357 ? 3.136 7.285 11.274 1.00 96.75 357 ASN A O 1
ATOM 2769 N N . ASP A 1 358 ? 2.831 5.451 12.514 1.00 97.12 358 ASP A N 1
ATOM 2770 C CA . ASP A 1 358 ? 3.133 4.472 11.465 1.00 97.12 358 ASP A CA 1
ATOM 2771 C C . ASP A 1 358 ? 2.260 3.228 11.692 1.00 97.12 358 ASP A C 1
ATOM 2773 O O . ASP A 1 358 ? 2.376 2.548 12.721 1.00 97.12 358 ASP A O 1
ATOM 2777 N N . LEU A 1 359 ? 1.344 2.960 10.755 1.00 98.00 359 LEU A N 1
ATOM 2778 C CA . LEU A 1 359 ? 0.332 1.904 10.866 1.00 98.00 359 LEU A CA 1
ATOM 2779 C C . LEU A 1 359 ? 0.946 0.513 10.908 1.00 98.00 359 LEU A C 1
ATOM 2781 O O . LEU A 1 359 ? 0.560 -0.304 11.748 1.00 98.00 359 LEU A O 1
ATOM 2785 N N . TRP A 1 360 ? 1.959 0.264 10.080 1.00 96.88 360 TRP A N 1
ATOM 2786 C CA . TRP A 1 360 ? 2.681 -1.000 10.110 1.00 96.88 360 TRP A CA 1
ATOM 2787 C C . TRP A 1 360 ? 3.331 -1.213 11.483 1.00 96.88 360 TRP A C 1
ATOM 2789 O O . TRP A 1 360 ? 3.189 -2.277 12.091 1.00 96.88 360 TRP A O 1
ATOM 2799 N N . ALA A 1 361 ? 3.981 -0.182 12.031 1.00 97.06 361 ALA A N 1
ATOM 2800 C CA . ALA A 1 361 ? 4.626 -0.253 13.337 1.00 97.06 361 ALA A CA 1
ATOM 2801 C C . ALA A 1 361 ? 3.622 -0.376 14.495 1.00 97.06 361 ALA A C 1
ATOM 2803 O O . ALA A 1 361 ? 3.929 -1.032 15.497 1.00 97.06 361 ALA A O 1
ATOM 2804 N N . LYS A 1 362 ? 2.430 0.222 14.383 1.00 97.75 362 LYS A N 1
ATOM 2805 C CA . LYS A 1 362 ? 1.335 0.044 15.347 1.00 97.75 362 LYS A CA 1
ATOM 2806 C C . LYS A 1 362 ? 0.855 -1.403 15.372 1.00 97.75 362 LYS A C 1
ATOM 2808 O O . LYS A 1 362 ? 0.783 -1.979 16.456 1.00 97.75 362 LYS A O 1
ATOM 2813 N N . VAL A 1 363 ? 0.592 -2.013 14.216 1.00 97.50 363 VAL A N 1
ATOM 2814 C CA . VAL A 1 363 ? 0.188 -3.430 14.160 1.00 97.50 363 VAL A CA 1
ATOM 2815 C C . VAL A 1 363 ? 1.319 -4.332 14.658 1.00 97.50 363 VAL A C 1
ATOM 2817 O O . VAL A 1 363 ? 1.071 -5.257 15.429 1.00 97.50 363 VAL A O 1
ATOM 2820 N N . ALA A 1 364 ? 2.573 -4.021 14.318 1.00 97.12 364 ALA A N 1
ATOM 2821 C CA . ALA A 1 364 ? 3.735 -4.751 14.821 1.00 97.12 364 ALA A CA 1
ATOM 2822 C C . ALA A 1 364 ? 3.819 -4.729 16.358 1.00 97.12 364 ALA A C 1
ATOM 2824 O O . ALA A 1 364 ? 4.185 -5.733 16.970 1.00 97.12 364 ALA A O 1
ATOM 2825 N N . ARG A 1 365 ? 3.466 -3.604 16.995 1.00 97.44 365 ARG A N 1
ATOM 2826 C CA . ARG A 1 365 ? 3.371 -3.508 18.457 1.00 97.44 365 ARG A CA 1
ATOM 2827 C C . ARG A 1 365 ? 2.227 -4.365 19.003 1.00 97.44 365 ARG A C 1
ATOM 2829 O O . ARG A 1 365 ? 2.441 -5.084 19.968 1.00 97.44 365 ARG A O 1
ATOM 2836 N N . LEU A 1 366 ? 1.041 -4.318 18.391 1.00 97.50 366 LEU A N 1
ATOM 2837 C CA . LEU A 1 366 ? -0.092 -5.150 18.821 1.00 97.50 366 LEU A CA 1
ATOM 2838 C C . LEU A 1 366 ? 0.223 -6.649 18.719 1.00 97.50 366 LEU A C 1
ATOM 2840 O O . LEU A 1 366 ? -0.201 -7.425 19.571 1.00 97.50 366 LEU A O 1
ATOM 2844 N N . TYR A 1 367 ? 1.010 -7.052 17.721 1.00 97.50 367 TYR A N 1
ATOM 2845 C CA . TYR A 1 367 ? 1.532 -8.413 17.616 1.00 97.50 367 TYR A CA 1
ATOM 2846 C C . TYR A 1 367 ? 2.479 -8.771 18.777 1.00 97.50 367 TYR A C 1
ATOM 2848 O O . TYR A 1 367 ? 2.322 -9.835 19.370 1.00 97.50 367 TYR A O 1
ATOM 2856 N N . ASP A 1 368 ? 3.408 -7.884 19.162 1.00 97.19 368 ASP A N 1
ATOM 2857 C CA . ASP A 1 368 ? 4.284 -8.119 20.329 1.00 97.19 368 ASP A CA 1
ATOM 2858 C C . ASP A 1 368 ? 3.498 -8.217 21.641 1.00 97.19 368 ASP A C 1
ATOM 2860 O O . ASP A 1 368 ? 3.870 -8.970 22.538 1.00 97.19 368 ASP A O 1
ATOM 2864 N N . GLU A 1 369 ? 2.405 -7.460 21.746 1.00 96.25 369 GLU A N 1
ATOM 2865 C CA . GLU A 1 369 ? 1.482 -7.477 22.885 1.00 96.25 369 GLU A CA 1
ATOM 2866 C C . GLU A 1 369 ? 0.554 -8.708 22.884 1.00 96.25 369 GLU A C 1
ATOM 2868 O O . GLU A 1 369 ? -0.237 -8.872 23.809 1.00 96.25 369 GLU A O 1
ATOM 2873 N N . GLY A 1 370 ? 0.623 -9.577 21.867 1.00 97.06 370 GLY A N 1
ATOM 2874 C CA . GLY A 1 370 ? -0.240 -10.757 21.741 1.00 97.06 370 GLY A CA 1
ATOM 2875 C C . GLY A 1 370 ? -1.694 -10.438 21.374 1.00 97.06 370 GLY A C 1
ATOM 2876 O O . GLY A 1 370 ? -2.556 -11.306 21.474 1.00 97.06 370 GLY A O 1
ATOM 2877 N N . ARG A 1 371 ? -1.969 -9.205 20.938 1.00 96.62 371 ARG A N 1
ATOM 2878 C CA . ARG A 1 371 ? -3.309 -8.697 20.600 1.00 96.62 371 ARG A CA 1
ATOM 2879 C C . ARG A 1 371 ? -3.670 -8.905 19.134 1.00 96.62 371 ARG A C 1
ATOM 2881 O O . ARG A 1 371 ? -4.831 -8.770 18.777 1.00 96.62 371 ARG A O 1
ATOM 2888 N N . VAL A 1 372 ? -2.700 -9.229 18.282 1.00 96.56 372 VAL A N 1
ATOM 2889 C CA . VAL A 1 372 ? -2.886 -9.545 16.855 1.00 96.56 372 VAL A CA 1
ATOM 2890 C C . VAL A 1 372 ? -2.115 -10.822 16.526 1.00 96.56 372 VAL A C 1
ATOM 2892 O O . VAL A 1 372 ? -1.048 -11.066 17.088 1.00 96.56 372 VAL A O 1
ATOM 2895 N N . SER A 1 373 ? -2.639 -11.654 15.621 1.00 95.69 373 SER A N 1
ATOM 2896 C CA . SER A 1 373 ? -1.974 -12.899 15.231 1.00 95.69 373 SER A CA 1
ATOM 2897 C C . SER A 1 373 ? -0.792 -12.657 14.279 1.00 95.69 373 SER A C 1
ATOM 2899 O O . SER A 1 373 ? -0.760 -11.684 13.523 1.00 95.69 373 SER A O 1
ATOM 2901 N N . ALA A 1 374 ? 0.167 -13.590 14.240 1.00 95.50 374 ALA A N 1
ATOM 2902 C CA . ALA A 1 374 ? 1.270 -13.539 13.271 1.00 95.50 374 ALA A CA 1
ATOM 2903 C C . ALA A 1 374 ? 0.771 -13.545 11.813 1.00 95.50 374 ALA A C 1
ATOM 2905 O O . ALA A 1 374 ? 1.384 -12.928 10.941 1.00 95.50 374 ALA A O 1
ATOM 2906 N N . ARG A 1 375 ? -0.346 -14.241 11.549 1.00 94.69 375 ARG A N 1
ATOM 2907 C CA . ARG A 1 375 ? -0.971 -14.302 10.223 1.00 94.69 375 ARG A CA 1
ATOM 2908 C C . ARG A 1 375 ? -1.455 -12.921 9.796 1.00 94.69 375 ARG A C 1
ATOM 2910 O O . ARG A 1 375 ? -1.160 -12.509 8.679 1.00 94.69 375 ARG A O 1
ATOM 2917 N N . ASP A 1 376 ? -2.165 -12.224 10.674 1.00 94.12 376 ASP A N 1
ATOM 2918 C CA . ASP A 1 376 ? -2.752 -10.924 10.348 1.00 94.12 376 ASP A CA 1
ATOM 2919 C C . ASP A 1 376 ? -1.669 -9.855 10.220 1.00 94.12 376 ASP A C 1
ATOM 2921 O O . ASP A 1 376 ? -1.674 -9.088 9.263 1.00 94.12 376 ASP A O 1
ATOM 2925 N N . PHE A 1 377 ? -0.654 -9.881 11.090 1.00 95.25 377 PHE A N 1
ATOM 2926 C CA . PHE A 1 377 ? 0.517 -9.017 10.934 1.00 95.25 377 PHE A CA 1
ATOM 2927 C C . PHE A 1 377 ? 1.239 -9.251 9.593 1.00 95.25 377 PHE A C 1
ATOM 2929 O O . PHE A 1 377 ? 1.619 -8.300 8.910 1.00 95.25 377 PHE A O 1
ATOM 2936 N N . GLY A 1 378 ? 1.368 -10.513 9.168 1.00 92.25 378 GLY A N 1
ATOM 2937 C CA . GLY A 1 378 ? 1.920 -10.859 7.860 1.00 92.25 378 GLY A CA 1
ATOM 2938 C C . GLY A 1 378 ? 1.105 -10.305 6.686 1.00 92.25 378 GLY A C 1
ATOM 2939 O O . GLY A 1 378 ? 1.699 -9.887 5.694 1.00 92.25 378 GLY A O 1
ATOM 2940 N N . LYS A 1 379 ? -0.232 -10.255 6.793 1.00 92.62 379 LYS A N 1
ATOM 2941 C CA . LYS A 1 379 ? -1.096 -9.628 5.777 1.00 92.62 379 LYS A CA 1
ATOM 2942 C C . LYS A 1 379 ? -0.876 -8.120 5.699 1.00 92.62 379 LYS A C 1
ATOM 2944 O O . LYS A 1 379 ? -0.795 -7.596 4.592 1.00 92.62 379 LYS A O 1
ATOM 2949 N N . VAL A 1 380 ? -0.691 -7.448 6.840 1.00 93.94 380 VAL A N 1
ATOM 2950 C CA . VAL A 1 380 ? -0.374 -6.011 6.856 1.00 93.94 380 VAL A CA 1
ATOM 2951 C C . VAL A 1 380 ? 0.894 -5.716 6.066 1.00 93.94 380 VAL A C 1
ATOM 2953 O O . VAL A 1 380 ? 0.887 -4.825 5.227 1.00 93.94 380 VAL A O 1
ATOM 2956 N N . GLY A 1 381 ? 1.952 -6.514 6.243 1.00 90.38 381 GLY A N 1
ATOM 2957 C CA . GLY A 1 381 ? 3.199 -6.357 5.483 1.00 90.38 381 GLY A CA 1
ATOM 2958 C C . GLY A 1 381 ? 3.088 -6.611 3.971 1.00 90.38 381 GLY A C 1
ATOM 2959 O O . GLY A 1 381 ? 4.005 -6.264 3.233 1.00 90.38 381 GLY A O 1
ATOM 2960 N N . GLN A 1 382 ? 1.993 -7.217 3.495 1.00 88.81 382 GLN A N 1
ATOM 2961 C CA . GLN A 1 382 ? 1.730 -7.406 2.060 1.00 88.81 382 GLN A CA 1
ATOM 2962 C C . GLN A 1 382 ? 1.011 -6.216 1.418 1.00 88.81 382 GLN A C 1
ATOM 2964 O O . GLN A 1 382 ? 0.929 -6.174 0.193 1.00 88.81 382 GLN A O 1
ATOM 2969 N N . VAL A 1 383 ? 0.460 -5.302 2.220 1.00 93.25 383 VAL A N 1
ATOM 2970 C CA . VAL A 1 383 ? -0.244 -4.097 1.753 1.00 93.25 383 VAL A CA 1
ATOM 2971 C C . VAL A 1 383 ? 0.553 -2.843 2.103 1.00 93.25 383 VAL A C 1
ATOM 2973 O O . VAL A 1 383 ? 0.739 -1.990 1.246 1.00 93.25 383 VAL A O 1
ATOM 2976 N N . LEU A 1 384 ? 1.083 -2.772 3.327 1.00 94.00 384 LEU A N 1
ATOM 2977 C CA . LEU A 1 384 ? 2.019 -1.749 3.784 1.00 94.00 384 LEU A CA 1
ATOM 2978 C C . LEU A 1 384 ? 3.441 -2.306 3.715 1.00 94.00 384 LEU A C 1
ATOM 2980 O O . LEU A 1 384 ? 3.866 -3.066 4.591 1.00 94.00 384 LEU A O 1
ATOM 2984 N N . THR A 1 385 ? 4.152 -1.958 2.649 1.00 86.50 385 THR A N 1
ATOM 2985 C CA . THR A 1 385 ? 5.524 -2.407 2.401 1.00 86.50 385 THR A CA 1
ATOM 2986 C C . THR A 1 385 ? 6.539 -1.346 2.858 1.00 86.50 385 THR A C 1
ATOM 2988 O O . THR A 1 385 ? 6.356 -0.725 3.900 1.00 86.50 385 THR A O 1
ATOM 2991 N N . ASN A 1 386 ? 7.643 -1.158 2.145 1.00 84.12 386 ASN A N 1
ATOM 2992 C CA . ASN A 1 386 ? 8.538 -0.012 2.282 1.00 84.12 386 ASN A CA 1
ATOM 2993 C C . ASN A 1 386 ? 9.026 0.423 0.889 1.00 84.12 386 ASN A C 1
ATOM 2995 O O . ASN A 1 386 ? 8.842 -0.304 -0.087 1.00 84.12 386 ASN A O 1
ATOM 2999 N N . ASP A 1 387 ? 9.679 1.580 0.796 1.00 78.12 387 ASP A N 1
ATOM 3000 C CA . ASP A 1 387 ? 10.104 2.151 -0.494 1.00 78.12 387 ASP A CA 1
ATOM 3001 C C . ASP A 1 387 ? 11.037 1.236 -1.295 1.00 78.12 387 ASP A C 1
ATOM 3003 O O . ASP A 1 387 ? 10.971 1.187 -2.521 1.00 78.12 387 ASP A O 1
ATOM 3007 N N . HIS A 1 388 ? 11.882 0.458 -0.617 1.00 75.69 388 HIS A N 1
ATOM 3008 C CA . HIS A 1 388 ? 12.767 -0.497 -1.280 1.00 75.69 388 HIS A CA 1
ATOM 3009 C C . HIS A 1 388 ? 11.994 -1.692 -1.867 1.00 75.69 388 HIS A C 1
ATOM 3011 O O . HIS A 1 388 ? 12.376 -2.251 -2.898 1.00 75.69 388 HIS A O 1
ATOM 3017 N N . ASP A 1 389 ? 10.892 -2.071 -1.227 1.00 81.94 389 ASP A N 1
ATOM 3018 C CA . ASP A 1 389 ? 10.136 -3.279 -1.538 1.00 81.94 389 ASP A CA 1
ATOM 3019 C C . ASP A 1 389 ? 8.921 -3.024 -2.444 1.00 81.94 389 ASP A C 1
ATOM 3021 O O . ASP A 1 389 ? 8.310 -3.976 -2.928 1.00 81.94 389 ASP A O 1
ATOM 3025 N N . CYS A 1 390 ? 8.626 -1.763 -2.769 1.00 83.38 390 CYS A N 1
ATOM 3026 C CA . CYS A 1 390 ? 7.546 -1.348 -3.669 1.00 83.38 390 CYS A CA 1
ATOM 3027 C C . CYS A 1 390 ? 7.599 -2.048 -5.044 1.00 83.38 390 CYS A C 1
ATOM 3029 O O . CYS A 1 390 ? 6.594 -2.587 -5.523 1.00 83.38 390 CYS A O 1
ATOM 3031 N N . TYR A 1 391 ? 8.796 -2.140 -5.641 1.00 80.50 391 TYR A N 1
ATOM 3032 C CA . TYR A 1 391 ? 9.032 -2.889 -6.884 1.00 80.50 391 TYR A CA 1
ATOM 3033 C C . TYR A 1 391 ? 8.702 -4.378 -6.717 1.00 80.50 391 TYR A C 1
ATOM 3035 O O . TYR A 1 391 ? 7.962 -4.952 -7.510 1.00 80.50 391 TYR A O 1
ATOM 3043 N N . PHE A 1 392 ? 9.217 -5.014 -5.662 1.00 81.19 392 PHE A N 1
ATOM 3044 C CA . PHE A 1 392 ? 9.014 -6.445 -5.440 1.00 81.19 392 PHE A CA 1
ATOM 3045 C C . PHE A 1 392 ? 7.551 -6.777 -5.124 1.00 81.19 392 PHE A C 1
ATOM 3047 O O . PHE A 1 392 ? 7.035 -7.781 -5.613 1.00 81.19 392 PHE A O 1
ATOM 3054 N N . GLY A 1 393 ? 6.865 -5.928 -4.354 1.00 86.44 393 GLY A N 1
ATOM 3055 C CA . GLY A 1 393 ? 5.433 -6.053 -4.087 1.00 86.44 393 GLY A CA 1
ATOM 3056 C C . GLY A 1 393 ? 4.597 -5.929 -5.362 1.00 86.44 393 GLY A C 1
ATOM 3057 O O . GLY A 1 393 ? 3.672 -6.716 -5.567 1.00 86.44 393 GLY A O 1
ATOM 3058 N N . THR A 1 394 ? 4.976 -5.007 -6.250 1.00 86.69 394 THR A N 1
ATOM 3059 C CA . THR A 1 394 ? 4.360 -4.824 -7.572 1.00 86.69 394 THR A CA 1
ATOM 3060 C C . THR A 1 394 ? 4.543 -6.054 -8.462 1.00 86.69 394 THR A C 1
ATOM 3062 O O . THR A 1 394 ? 3.558 -6.583 -8.978 1.00 86.69 394 THR A O 1
ATOM 3065 N N . GLU A 1 395 ? 5.771 -6.559 -8.615 1.00 83.75 395 GLU A N 1
ATOM 3066 C CA . GLU A 1 395 ? 6.027 -7.752 -9.435 1.00 83.75 395 GLU A CA 1
ATOM 3067 C C . GLU A 1 395 ? 5.332 -8.993 -8.861 1.00 83.75 395 GLU A C 1
ATOM 3069 O O . GLU A 1 395 ? 4.720 -9.763 -9.599 1.00 83.75 395 GLU A O 1
ATOM 3074 N N . TYR A 1 396 ? 5.309 -9.150 -7.535 1.00 85.62 396 TYR A N 1
ATOM 3075 C CA . TYR A 1 396 ? 4.561 -10.226 -6.886 1.00 85.62 396 TYR A CA 1
ATOM 3076 C C . TYR A 1 396 ? 3.046 -10.128 -7.146 1.00 85.62 396 TYR A C 1
ATOM 3078 O O . TYR A 1 396 ? 2.383 -11.144 -7.383 1.00 85.62 396 TYR A O 1
ATOM 3086 N N . ALA A 1 397 ? 2.482 -8.916 -7.138 1.00 87.31 397 ALA A N 1
ATOM 3087 C CA . ALA A 1 397 ? 1.076 -8.688 -7.464 1.00 87.31 397 ALA A CA 1
ATOM 3088 C C . ALA A 1 397 ? 0.764 -8.995 -8.941 1.00 87.31 397 ALA A C 1
ATOM 3090 O O . ALA A 1 397 ? -0.241 -9.652 -9.226 1.00 87.31 397 ALA A O 1
ATOM 3091 N N . LYS A 1 398 ? 1.648 -8.612 -9.874 1.00 86.62 398 LYS A N 1
ATOM 3092 C CA . LYS A 1 398 ? 1.554 -8.992 -11.296 1.00 86.62 398 LYS A CA 1
ATOM 3093 C C . LYS A 1 398 ? 1.613 -10.511 -11.475 1.00 86.62 398 LYS A C 1
ATOM 3095 O O . LYS A 1 398 ? 0.736 -11.083 -12.124 1.00 86.62 398 LYS A O 1
ATOM 3100 N N . GLN A 1 399 ? 2.563 -11.182 -10.823 1.00 86.25 399 GLN A N 1
ATOM 3101 C CA . GLN A 1 399 ? 2.741 -12.632 -10.921 1.00 86.25 399 GLN A CA 1
ATOM 3102 C C . GLN A 1 399 ? 1.503 -13.396 -10.432 1.00 86.25 399 GLN A C 1
ATOM 3104 O O . GLN A 1 399 ? 1.084 -14.367 -11.065 1.00 86.25 399 GLN A O 1
ATOM 3109 N N . LYS A 1 400 ? 0.846 -12.932 -9.358 1.00 86.50 400 LYS A N 1
ATOM 3110 C CA . LYS A 1 400 ? -0.442 -13.488 -8.894 1.00 86.50 400 LYS A CA 1
ATOM 3111 C C . LYS A 1 400 ? -1.547 -13.423 -9.949 1.00 86.50 400 LYS A C 1
ATOM 3113 O O . LYS A 1 400 ? -2.448 -14.261 -9.931 1.00 86.50 400 LYS A O 1
ATOM 3118 N N . LYS A 1 401 ? -1.478 -12.453 -10.861 1.00 86.19 401 LYS A N 1
ATOM 3119 C CA . LYS A 1 401 ? -2.390 -12.309 -12.003 1.00 86.19 401 LYS A CA 1
ATOM 3120 C C . LYS A 1 401 ? -1.909 -13.048 -13.260 1.00 86.19 401 LYS A C 1
ATOM 3122 O O . LYS A 1 401 ? -2.574 -12.968 -14.289 1.00 86.19 401 LYS A O 1
ATOM 3127 N N . GLY A 1 402 ? -0.799 -13.787 -13.184 1.00 87.19 402 GLY A N 1
ATOM 3128 C CA . GLY A 1 402 ? -0.192 -14.471 -14.329 1.00 87.19 402 GLY A CA 1
ATOM 3129 C C . GLY A 1 402 ? 0.495 -13.514 -15.303 1.00 87.19 402 GLY A C 1
ATOM 3130 O O . GLY A 1 402 ? 0.604 -13.826 -16.485 1.00 87.19 402 GLY A O 1
ATOM 3131 N N . LEU A 1 403 ? 0.910 -12.341 -14.821 1.00 83.88 403 LEU A N 1
ATOM 3132 C CA . LEU A 1 403 ? 1.591 -11.317 -15.602 1.00 83.88 403 LEU A CA 1
ATOM 3133 C C . LEU A 1 403 ? 3.051 -11.214 -15.157 1.00 83.88 403 LEU A C 1
ATOM 3135 O O . LEU A 1 403 ? 3.343 -11.272 -13.965 1.00 83.88 403 LEU A O 1
ATOM 3139 N N . ALA A 1 404 ? 3.939 -11.015 -16.122 1.00 80.50 404 ALA A N 1
ATOM 3140 C CA . ALA A 1 404 ? 5.352 -10.731 -15.914 1.00 80.50 404 ALA A CA 1
ATOM 3141 C C . ALA A 1 404 ? 5.723 -9.474 -16.705 1.00 80.50 404 ALA A C 1
ATOM 3143 O O . ALA A 1 404 ? 5.083 -9.148 -17.713 1.00 80.50 404 ALA A O 1
ATOM 3144 N N . THR A 1 405 ? 6.732 -8.744 -16.240 1.00 80.00 405 THR A N 1
ATOM 3145 C CA . THR A 1 405 ? 7.205 -7.548 -16.937 1.00 80.00 405 THR A CA 1
ATOM 3146 C C . THR A 1 405 ? 7.951 -7.960 -18.209 1.00 80.00 405 THR A C 1
ATOM 3148 O O . THR A 1 405 ? 9.049 -8.488 -18.153 1.00 80.00 405 THR A O 1
ATOM 3151 N N . GLY A 1 406 ? 7.356 -7.715 -19.377 1.00 83.31 406 GLY A N 1
ATOM 3152 C CA . GLY A 1 406 ? 7.882 -8.189 -20.659 1.00 83.31 406 GLY A CA 1
ATOM 3153 C C . GLY A 1 406 ? 8.044 -7.095 -21.712 1.00 83.31 406 GLY A C 1
ATOM 3154 O O . GLY A 1 406 ? 7.630 -5.947 -21.533 1.00 83.31 406 GLY A O 1
ATOM 3155 N N . TYR A 1 407 ? 8.610 -7.477 -22.855 1.00 88.69 407 TYR A N 1
ATOM 3156 C CA . TYR A 1 407 ? 8.612 -6.666 -24.066 1.00 88.69 407 TYR A CA 1
ATOM 3157 C C . TYR A 1 407 ? 8.246 -7.528 -25.268 1.00 88.69 407 TYR A C 1
ATOM 3159 O O . TYR A 1 407 ? 8.869 -8.554 -25.510 1.00 88.69 407 TYR A O 1
ATOM 3167 N N . THR A 1 408 ? 7.245 -7.097 -26.029 1.00 88.88 408 THR A N 1
ATOM 3168 C CA . THR A 1 408 ? 6.898 -7.723 -27.306 1.00 88.88 408 THR A CA 1
ATOM 3169 C C . THR A 1 408 ? 7.597 -6.972 -28.433 1.00 88.88 408 THR A C 1
ATOM 3171 O O . THR A 1 408 ? 7.349 -5.779 -28.635 1.00 88.88 408 THR A O 1
ATOM 3174 N N . HIS A 1 409 ? 8.463 -7.661 -29.172 1.00 90.00 409 HIS A N 1
ATOM 3175 C CA . HIS A 1 409 ? 9.127 -7.141 -30.366 1.00 90.00 409 HIS A CA 1
ATOM 3176 C C . HIS A 1 409 ? 8.535 -7.720 -31.653 1.00 90.00 409 HIS A C 1
ATOM 3178 O O . HIS A 1 409 ? 7.810 -8.710 -31.647 1.00 90.00 409 HIS A O 1
ATOM 3184 N N . ASP A 1 410 ? 8.856 -7.074 -32.774 1.00 94.00 410 ASP A N 1
ATOM 3185 C CA . ASP A 1 410 ? 8.586 -7.601 -34.111 1.00 94.00 410 ASP A CA 1
ATOM 3186 C C . ASP A 1 410 ? 9.670 -8.625 -34.478 1.00 94.00 410 ASP A C 1
ATOM 3188 O O . ASP A 1 410 ? 10.808 -8.248 -34.779 1.00 94.00 410 ASP A O 1
ATOM 3192 N N . SER A 1 411 ? 9.319 -9.912 -34.450 1.00 91.81 411 SER A N 1
ATOM 3193 C CA . SER A 1 411 ? 10.228 -11.028 -34.747 1.00 91.81 411 SER A CA 1
ATOM 3194 C C . SER A 1 411 ? 10.723 -11.057 -36.196 1.00 91.81 411 SER A C 1
ATOM 3196 O O . SER A 1 411 ? 11.696 -11.744 -36.505 1.00 91.81 411 SER A O 1
ATOM 3198 N N . THR A 1 412 ? 10.119 -10.275 -37.097 1.00 93.19 412 THR A N 1
ATOM 3199 C CA . THR A 1 412 ? 10.601 -10.124 -38.479 1.00 93.19 412 THR A CA 1
ATOM 3200 C C . THR A 1 412 ? 11.726 -9.094 -38.608 1.00 93.19 412 THR A C 1
ATOM 3202 O O . THR A 1 412 ? 12.347 -8.986 -39.665 1.00 93.19 412 THR A O 1
ATOM 3205 N N . VAL A 1 413 ? 12.016 -8.336 -37.544 1.00 94.19 413 VAL A N 1
ATOM 3206 C CA . VAL A 1 413 ? 12.984 -7.225 -37.554 1.00 94.19 413 VAL A CA 1
ATOM 3207 C C . VAL A 1 413 ? 14.020 -7.340 -36.439 1.00 94.19 413 VAL A C 1
ATOM 3209 O O . VAL A 1 413 ? 15.143 -6.852 -36.600 1.00 94.19 413 VAL A O 1
ATOM 3212 N N . TRP A 1 414 ? 13.662 -7.957 -35.314 1.00 95.62 414 TRP A N 1
ATOM 3213 C CA . TRP A 1 414 ? 14.491 -8.023 -34.116 1.00 95.62 414 TRP A CA 1
ATOM 3214 C C . TRP A 1 414 ? 14.625 -9.452 -33.605 1.00 95.62 414 TRP A C 1
ATOM 3216 O O . TRP A 1 414 ? 13.640 -10.171 -33.515 1.00 95.62 414 TRP A O 1
ATOM 3226 N N . THR A 1 415 ? 15.842 -9.817 -33.208 1.00 93.81 415 THR A N 1
ATOM 3227 C CA . THR A 1 415 ? 16.150 -11.067 -32.500 1.00 93.81 415 THR A CA 1
ATOM 3228 C C . THR A 1 415 ? 16.733 -10.711 -31.139 1.00 93.81 415 THR A C 1
ATOM 3230 O O . THR A 1 415 ? 17.679 -9.918 -31.090 1.00 93.81 415 THR A O 1
ATOM 3233 N N . GLN A 1 416 ? 16.195 -11.267 -30.049 1.00 93.75 416 GLN A N 1
ATOM 3234 C CA . GLN A 1 416 ? 16.787 -11.119 -28.716 1.00 93.75 416 GLN A CA 1
ATOM 3235 C C . GLN A 1 416 ? 18.099 -11.912 -28.642 1.00 93.75 416 GLN A C 1
ATOM 3237 O O . GLN A 1 416 ? 18.165 -13.053 -29.080 1.00 93.75 416 GLN A O 1
ATOM 3242 N N . VAL A 1 417 ? 19.166 -11.294 -28.132 1.00 92.94 417 VAL A N 1
ATOM 3243 C CA . VAL A 1 417 ? 20.507 -11.914 -28.078 1.00 92.94 417 VAL A CA 1
ATOM 3244 C C . VAL A 1 417 ? 21.102 -11.975 -26.680 1.00 92.94 417 VAL A C 1
ATOM 3246 O O . VAL A 1 417 ? 22.164 -12.563 -26.500 1.00 92.94 417 VAL A O 1
ATOM 3249 N N . ALA A 1 418 ? 20.468 -11.312 -25.714 1.00 91.62 418 ALA A N 1
ATOM 3250 C CA . ALA A 1 418 ? 20.776 -11.388 -24.292 1.00 91.62 418 ALA A CA 1
ATOM 3251 C C . ALA A 1 418 ? 19.667 -10.700 -23.490 1.00 91.62 418 ALA A C 1
ATOM 3253 O O . ALA A 1 418 ? 19.093 -9.703 -23.939 1.00 91.62 418 ALA A O 1
ATOM 3254 N N . GLY A 1 419 ? 19.437 -11.148 -22.263 1.00 90.50 419 GLY A N 1
ATOM 3255 C CA . GLY A 1 419 ? 18.602 -10.432 -21.308 1.00 90.50 419 GLY A CA 1
ATOM 3256 C C . GLY A 1 419 ? 18.729 -10.984 -19.895 1.00 90.50 419 GLY A C 1
ATOM 3257 O O . GLY A 1 419 ? 19.452 -11.951 -19.671 1.00 90.50 419 GLY A O 1
ATOM 3258 N N . ARG A 1 420 ? 18.096 -10.328 -18.924 1.00 85.94 420 ARG A N 1
ATOM 3259 C CA . ARG A 1 420 ? 18.134 -10.720 -17.506 1.00 85.94 420 ARG A CA 1
ATOM 3260 C C . ARG A 1 420 ? 16.811 -10.410 -16.807 1.00 85.94 420 ARG A C 1
ATOM 3262 O O . ARG A 1 420 ? 16.044 -9.568 -17.285 1.00 85.94 420 ARG A O 1
ATOM 3269 N N . ASP A 1 421 ? 16.626 -11.032 -15.645 1.00 84.06 421 ASP A N 1
ATOM 3270 C CA . ASP A 1 421 ? 15.420 -10.928 -14.816 1.00 84.06 421 ASP A CA 1
ATOM 3271 C C . ASP A 1 421 ? 14.159 -11.241 -15.649 1.00 84.06 421 ASP A C 1
ATOM 3273 O O . ASP A 1 421 ? 14.136 -12.251 -16.342 1.00 84.06 421 ASP A O 1
ATOM 3277 N N . GLU A 1 422 ? 13.124 -10.398 -15.656 1.00 83.12 422 GLU A N 1
ATOM 3278 C CA . GLU A 1 422 ? 11.874 -10.708 -16.376 1.00 83.12 422 GLU A CA 1
ATOM 3279 C C . GLU A 1 422 ? 12.025 -10.690 -17.915 1.00 83.12 422 GLU A C 1
ATOM 3281 O O . GLU A 1 422 ? 11.138 -11.129 -18.644 1.00 83.12 422 GLU A O 1
ATOM 3286 N N . LEU A 1 423 ? 13.164 -10.198 -18.424 1.00 88.31 423 LEU A N 1
ATOM 3287 C CA . LEU A 1 423 ? 13.537 -10.255 -19.840 1.00 88.31 423 LEU A CA 1
ATOM 3288 C C . LEU A 1 423 ? 14.688 -11.244 -20.091 1.00 88.31 423 LEU A C 1
ATOM 3290 O O . LEU A 1 423 ? 15.453 -11.042 -21.032 1.00 88.31 423 LEU A O 1
ATOM 3294 N N . GLU A 1 424 ? 14.876 -12.252 -19.235 1.00 86.56 424 GLU A N 1
ATOM 3295 C CA . GLU A 1 424 ? 15.963 -13.230 -19.344 1.00 86.56 424 GLU A CA 1
ATOM 3296 C C . GLU A 1 424 ? 16.010 -13.920 -20.714 1.00 86.56 424 GLU A C 1
ATOM 3298 O O . GLU A 1 424 ? 14.998 -14.347 -21.265 1.00 86.56 424 GLU A O 1
ATOM 3303 N N . HIS A 1 425 ? 17.217 -13.985 -21.271 1.00 85.50 425 HIS A N 1
ATOM 3304 C CA . HIS A 1 425 ? 17.537 -14.730 -22.481 1.00 85.50 425 HIS A CA 1
ATOM 3305 C C . HIS A 1 425 ? 19.031 -15.020 -22.465 1.00 85.50 425 HIS A C 1
ATOM 3307 O O . HIS A 1 425 ? 19.835 -14.104 -22.236 1.00 85.50 425 HIS A O 1
ATOM 3313 N N . ASP A 1 426 ? 19.407 -16.260 -22.763 1.00 82.69 426 ASP A N 1
ATOM 3314 C CA . ASP A 1 426 ? 20.805 -16.657 -22.765 1.00 82.69 426 ASP A CA 1
ATOM 3315 C C . ASP A 1 426 ? 21.617 -15.861 -23.788 1.00 82.69 426 ASP A C 1
ATOM 3317 O O . ASP A 1 426 ? 21.198 -15.602 -24.919 1.00 82.69 426 ASP A O 1
ATOM 3321 N N . ALA A 1 427 ? 22.790 -15.398 -23.367 1.00 85.62 427 ALA A N 1
ATOM 3322 C CA . ALA A 1 427 ? 23.576 -14.492 -24.183 1.00 85.62 427 ALA A CA 1
ATOM 3323 C C . ALA A 1 427 ? 24.250 -15.226 -25.349 1.00 85.62 427 ALA A C 1
ATOM 3325 O O . ALA A 1 427 ? 24.934 -16.236 -25.162 1.00 85.62 427 ALA A O 1
ATOM 3326 N N . TYR A 1 428 ? 24.161 -14.647 -26.545 1.00 88.00 428 TYR A N 1
ATOM 3327 C CA . TYR A 1 428 ? 24.893 -15.141 -27.705 1.00 88.00 428 TYR A CA 1
ATOM 3328 C C . TYR A 1 428 ? 26.403 -15.080 -27.435 1.00 88.00 428 TYR A C 1
ATOM 3330 O O . TYR A 1 428 ? 26.953 -14.051 -27.031 1.00 88.00 428 TYR A O 1
ATOM 3338 N N . GLY A 1 429 ? 27.107 -16.176 -27.718 1.00 81.88 429 GLY A N 1
ATOM 3339 C CA . GLY A 1 429 ? 28.570 -16.195 -27.696 1.00 81.88 429 GLY A CA 1
ATOM 3340 C C . GLY A 1 429 ? 29.187 -15.309 -28.776 1.00 81.88 429 GLY A C 1
ATOM 3341 O O . GLY A 1 429 ? 28.529 -14.975 -29.757 1.00 81.88 429 GLY A O 1
ATOM 3342 N N . LYS A 1 430 ? 30.484 -14.985 -28.648 1.00 85.75 430 LYS A N 1
ATOM 3343 C CA . LYS A 1 430 ? 31.226 -14.112 -29.587 1.00 85.75 430 LYS A CA 1
ATOM 3344 C C . LYS A 1 430 ? 30.919 -14.412 -31.059 1.00 85.75 430 LYS A C 1
ATOM 3346 O O . LYS A 1 430 ? 30.576 -13.504 -31.807 1.00 85.75 430 LYS A O 1
ATOM 3351 N N . ASN A 1 431 ? 31.050 -15.673 -31.470 1.00 86.19 431 ASN A N 1
ATOM 3352 C CA . ASN A 1 431 ? 30.909 -16.051 -32.877 1.00 86.19 431 ASN A CA 1
ATOM 3353 C C . ASN A 1 431 ? 29.447 -16.030 -33.333 1.00 86.19 431 ASN A C 1
ATOM 3355 O O . ASN A 1 431 ? 29.170 -15.456 -34.378 1.00 86.19 431 ASN A O 1
ATOM 3359 N N . ALA A 1 432 ? 28.519 -16.559 -32.529 1.00 88.44 432 ALA A N 1
ATOM 3360 C CA . ALA A 1 432 ? 27.084 -16.482 -32.809 1.00 88.44 432 ALA A CA 1
ATOM 3361 C C . ALA A 1 432 ? 26.628 -15.021 -32.954 1.00 88.44 432 ALA A C 1
ATOM 3363 O O . ALA A 1 432 ? 26.011 -14.649 -33.952 1.00 88.44 432 ALA A O 1
ATOM 3364 N N . PHE A 1 433 ? 27.014 -14.169 -31.999 1.00 91.81 433 PHE A N 1
ATOM 3365 C CA . PHE A 1 433 ? 26.717 -12.743 -32.026 1.00 91.81 433 PHE A CA 1
ATOM 3366 C C . PHE A 1 433 ? 27.341 -12.059 -33.244 1.00 91.81 433 PHE A C 1
ATOM 3368 O O . PHE A 1 433 ? 26.637 -11.350 -33.949 1.00 91.81 433 PHE A O 1
ATOM 3375 N N . ASN A 1 434 ? 28.625 -12.281 -33.541 1.00 90.94 434 ASN A N 1
ATOM 3376 C CA . ASN A 1 434 ? 29.288 -11.629 -34.673 1.00 90.94 434 ASN A CA 1
ATOM 3377 C C . ASN A 1 434 ? 28.698 -12.062 -36.023 1.00 90.94 434 ASN A C 1
ATOM 3379 O O . ASN A 1 434 ? 28.467 -11.212 -36.883 1.00 90.94 434 ASN A O 1
ATOM 3383 N N . THR A 1 435 ? 28.414 -13.354 -36.208 1.00 90.06 435 THR A N 1
ATOM 3384 C CA . THR A 1 435 ? 27.751 -13.867 -37.414 1.00 90.06 435 THR A CA 1
ATOM 3385 C C . THR A 1 435 ? 26.388 -13.205 -37.598 1.00 90.06 435 THR A C 1
ATOM 3387 O O . THR A 1 435 ? 26.089 -12.690 -38.678 1.00 90.06 435 THR A O 1
ATOM 3390 N N . ALA A 1 436 ? 25.586 -13.149 -36.533 1.00 92.00 436 ALA A N 1
ATOM 3391 C CA . ALA A 1 436 ? 24.259 -12.557 -36.582 1.00 92.00 436 ALA A CA 1
ATOM 3392 C C . ALA A 1 436 ? 24.315 -11.030 -36.801 1.00 92.00 436 ALA A C 1
ATOM 3394 O O . ALA A 1 436 ? 23.652 -10.494 -37.688 1.00 92.00 436 ALA A O 1
ATOM 3395 N N . PHE A 1 437 ? 25.156 -10.332 -36.037 1.00 93.81 437 PHE A N 1
ATOM 3396 C CA . PHE A 1 437 ? 25.235 -8.873 -35.995 1.00 93.81 437 PHE A CA 1
ATOM 3397 C C . PHE A 1 437 ? 25.929 -8.259 -37.214 1.00 93.81 437 PHE A C 1
ATOM 3399 O O . PHE A 1 437 ? 25.469 -7.234 -37.700 1.00 93.81 437 PHE A O 1
ATOM 3406 N N . PHE A 1 438 ? 26.998 -8.864 -37.743 1.00 91.50 438 PHE A N 1
ATOM 3407 C CA . PHE A 1 438 ? 27.713 -8.327 -38.910 1.00 91.50 438 PHE A CA 1
ATOM 3408 C C . PHE A 1 438 ? 27.302 -8.990 -40.228 1.00 91.50 438 PHE A C 1
ATOM 3410 O O . PHE A 1 438 ? 27.296 -8.331 -41.265 1.00 91.50 438 PHE A O 1
ATOM 3417 N N . GLY A 1 439 ? 26.967 -10.283 -40.212 1.00 89.31 439 GLY A N 1
ATOM 3418 C CA . GLY A 1 439 ? 26.691 -11.049 -41.432 1.00 89.31 439 GLY A CA 1
ATOM 3419 C C . GLY A 1 439 ? 25.216 -11.103 -41.832 1.00 89.31 439 GLY A C 1
ATOM 3420 O O . GLY A 1 439 ? 24.906 -11.169 -43.023 1.00 89.31 439 GLY A O 1
ATOM 3421 N N . GLN A 1 440 ? 24.308 -11.085 -40.853 1.00 91.31 440 GLN A N 1
ATOM 3422 C CA . GLN A 1 440 ? 22.889 -11.411 -41.061 1.00 91.31 440 GLN A CA 1
ATOM 3423 C C . GLN A 1 440 ? 21.923 -10.275 -40.693 1.00 91.31 440 GLN A C 1
ATOM 3425 O O . GLN A 1 440 ? 20.735 -10.376 -40.989 1.00 91.31 440 GLN A O 1
ATOM 3430 N N . THR A 1 441 ? 22.413 -9.190 -40.089 1.00 91.69 441 THR A N 1
ATOM 3431 C CA . THR A 1 441 ? 21.609 -7.994 -39.806 1.00 91.69 441 THR A CA 1
ATOM 3432 C C . THR A 1 441 ? 21.013 -7.402 -41.090 1.00 91.69 441 THR A C 1
ATOM 3434 O O . THR A 1 441 ? 21.643 -7.388 -42.153 1.00 91.69 441 THR A O 1
ATOM 3437 N N . LEU A 1 442 ? 19.805 -6.849 -40.991 1.00 92.12 442 LEU A N 1
ATOM 3438 C CA . LEU A 1 442 ? 19.109 -6.164 -42.082 1.00 92.12 442 LEU A CA 1
ATOM 3439 C C . LEU A 1 442 ? 19.861 -4.909 -42.549 1.00 92.12 442 LEU A C 1
ATOM 3441 O O . LEU A 1 442 ? 19.708 -4.485 -43.692 1.00 92.12 442 LEU A O 1
ATOM 3445 N N . THR A 1 443 ? 20.718 -4.344 -41.696 1.00 87.75 443 THR A N 1
ATOM 3446 C CA . THR A 1 443 ? 21.543 -3.160 -41.986 1.00 87.75 443 THR A CA 1
ATOM 3447 C C . THR A 1 443 ? 22.993 -3.487 -42.353 1.00 87.75 443 THR A C 1
ATOM 3449 O O . THR A 1 443 ? 23.874 -2.641 -42.205 1.00 87.75 443 THR A O 1
ATOM 3452 N N . LYS A 1 444 ? 23.273 -4.703 -42.841 1.00 84.44 444 LYS A N 1
ATOM 3453 C CA . LYS A 1 444 ? 24.648 -5.171 -43.112 1.00 84.44 444 LYS A CA 1
ATOM 3454 C C . LYS A 1 444 ? 25.397 -4.309 -44.133 1.00 84.44 444 LYS A C 1
ATOM 3456 O O . LYS A 1 444 ? 26.613 -4.192 -44.061 1.00 84.44 444 LYS A O 1
ATOM 3461 N N . ASP A 1 445 ? 24.660 -3.695 -45.061 1.00 82.81 445 ASP A N 1
ATOM 3462 C CA . ASP A 1 445 ? 25.212 -2.870 -46.141 1.00 82.81 445 ASP A CA 1
ATOM 3463 C C . ASP A 1 445 ? 25.476 -1.416 -45.705 1.00 82.81 445 ASP A C 1
ATOM 3465 O O . ASP A 1 445 ? 26.043 -0.631 -46.465 1.00 82.81 445 ASP A O 1
ATOM 3469 N N . THR A 1 446 ? 25.060 -1.040 -44.492 1.00 82.12 446 THR A N 1
ATOM 3470 C CA . THR A 1 446 ? 25.330 0.271 -43.896 1.00 82.12 446 THR A CA 1
ATOM 3471 C C . THR A 1 446 ? 26.081 0.092 -42.584 1.00 82.12 446 THR A C 1
ATOM 3473 O O . THR A 1 446 ? 27.307 0.060 -42.568 1.00 82.12 446 THR A O 1
ATOM 3476 N N . THR A 1 447 ? 25.352 -0.039 -41.483 1.00 84.19 447 THR A N 1
ATOM 3477 C CA . THR A 1 447 ? 25.895 -0.144 -40.133 1.00 84.19 447 THR A CA 1
ATOM 3478 C C . THR A 1 447 ? 24.988 -1.023 -39.273 1.00 84.19 447 THR A C 1
ATOM 3480 O O . THR A 1 447 ? 23.795 -0.716 -39.159 1.00 84.19 447 THR A O 1
ATOM 3483 N N . PRO A 1 448 ? 25.517 -2.076 -38.630 1.00 94.62 448 PRO A N 1
ATOM 3484 C CA . PRO A 1 448 ? 24.774 -2.900 -37.679 1.00 94.62 448 PRO A CA 1
ATOM 3485 C C . PRO A 1 448 ? 24.168 -2.105 -36.509 1.00 94.62 448 PRO A C 1
ATOM 3487 O O . PRO A 1 448 ? 24.781 -1.154 -36.011 1.00 94.62 448 PRO A O 1
ATOM 3490 N N . ILE A 1 449 ? 22.971 -2.506 -36.060 1.00 97.31 449 ILE A N 1
ATOM 3491 C CA . ILE A 1 449 ? 22.208 -1.827 -34.998 1.00 97.31 449 ILE A CA 1
ATOM 3492 C C . ILE A 1 449 ? 21.817 -2.807 -33.888 1.00 97.31 449 ILE A C 1
ATOM 3494 O O . ILE A 1 449 ? 21.292 -3.889 -34.164 1.00 97.31 449 ILE A O 1
ATOM 3498 N N . ILE A 1 450 ? 22.049 -2.403 -32.636 1.00 98.00 450 ILE A N 1
ATOM 3499 C CA . ILE A 1 450 ? 21.562 -3.087 -31.430 1.00 98.00 450 ILE A CA 1
ATOM 3500 C C . ILE A 1 450 ? 20.452 -2.231 -30.823 1.00 98.00 450 ILE A C 1
ATOM 3502 O O . ILE A 1 450 ? 20.628 -1.030 -30.635 1.00 98.00 450 ILE A O 1
ATOM 3506 N N . MET A 1 451 ? 19.325 -2.836 -30.471 1.00 98.12 451 MET A N 1
ATOM 3507 C CA . MET A 1 451 ? 18.284 -2.209 -29.664 1.00 98.12 451 MET A CA 1
ATOM 3508 C C . MET A 1 451 ? 18.385 -2.721 -28.229 1.00 98.12 451 MET A C 1
ATOM 3510 O O . MET A 1 451 ? 18.354 -3.922 -27.983 1.00 98.12 451 MET A O 1
ATOM 3514 N N . ARG A 1 452 ? 18.471 -1.808 -27.267 1.00 97.75 452 ARG A N 1
ATOM 3515 C CA . ARG A 1 452 ? 18.328 -2.108 -25.844 1.00 97.75 452 ARG A CA 1
ATOM 3516 C C . ARG A 1 452 ? 16.920 -1.767 -25.390 1.00 97.75 452 ARG A C 1
ATOM 3518 O O . ARG A 1 452 ? 16.458 -0.649 -25.622 1.00 97.75 452 ARG A O 1
ATOM 3525 N N . ILE A 1 453 ? 16.302 -2.692 -24.669 1.00 97.25 453 ILE A N 1
ATOM 3526 C CA . ILE A 1 453 ? 15.042 -2.493 -23.957 1.00 97.25 453 ILE A CA 1
ATOM 3527 C C . ILE A 1 453 ? 15.301 -2.521 -22.455 1.00 97.25 453 ILE A C 1
ATOM 3529 O O . ILE A 1 453 ? 16.092 -3.330 -21.974 1.00 97.25 453 ILE A O 1
ATOM 3533 N N . CYS A 1 454 ? 14.647 -1.622 -21.724 1.00 93.56 454 CYS A N 1
ATOM 3534 C CA . CYS A 1 454 ? 14.679 -1.567 -20.270 1.00 93.56 454 CYS A CA 1
ATOM 3535 C C . CYS A 1 454 ? 13.285 -1.238 -19.732 1.00 93.56 454 CYS A C 1
ATOM 3537 O O . CYS A 1 454 ? 12.851 -0.090 -19.828 1.00 93.56 454 CYS A O 1
ATOM 3539 N N . ALA A 1 455 ? 12.577 -2.226 -19.187 1.00 88.00 455 ALA A N 1
ATOM 3540 C CA . ALA A 1 455 ? 11.176 -2.044 -18.802 1.00 88.00 455 ALA A CA 1
ATOM 3541 C C . ALA A 1 455 ? 11.007 -1.038 -17.646 1.00 88.00 455 ALA A C 1
ATOM 3543 O O . ALA A 1 455 ? 10.072 -0.236 -17.658 1.00 88.00 455 ALA A O 1
ATOM 3544 N N . ASP A 1 456 ? 11.976 -1.014 -16.724 1.00 81.25 456 ASP A N 1
ATOM 3545 C CA . ASP A 1 456 ? 11.941 -0.192 -15.505 1.00 81.25 456 ASP A CA 1
ATOM 3546 C C . ASP A 1 456 ? 12.745 1.110 -15.629 1.00 81.25 456 ASP A C 1
ATOM 3548 O O . ASP A 1 456 ? 13.001 1.776 -14.629 1.00 81.25 456 ASP A O 1
ATOM 3552 N N . CYS A 1 457 ? 13.255 1.448 -16.814 1.00 87.62 457 CYS A N 1
ATOM 3553 C CA . CYS A 1 457 ? 13.988 2.697 -17.013 1.00 87.62 457 CYS A CA 1
ATOM 3554 C C . CYS A 1 457 ? 13.032 3.888 -17.137 1.00 87.62 457 CYS A C 1
ATOM 3556 O O . CYS A 1 457 ? 11.870 3.732 -17.519 1.00 87.62 457 CYS A O 1
ATOM 3558 N N . VAL A 1 458 ? 13.562 5.096 -16.921 1.00 86.81 458 VAL A N 1
ATOM 3559 C CA . VAL A 1 458 ? 12.820 6.329 -17.229 1.00 86.81 458 VAL A CA 1
ATOM 3560 C C . VAL A 1 458 ? 12.444 6.364 -18.711 1.00 86.81 458 VAL A C 1
ATOM 3562 O O . VAL A 1 458 ? 13.116 5.746 -19.544 1.00 86.81 458 VAL A O 1
ATOM 3565 N N . SER A 1 459 ? 11.399 7.114 -19.060 1.00 87.56 459 SER A N 1
ATOM 3566 C CA . SER A 1 459 ? 10.790 7.128 -20.402 1.00 87.56 459 SER A CA 1
ATOM 3567 C C . SER A 1 459 ? 11.792 7.195 -21.567 1.00 87.56 459 SER A C 1
ATOM 3569 O O . SER A 1 459 ? 11.700 6.398 -22.499 1.00 87.56 459 SER A O 1
ATOM 3571 N N . THR A 1 460 ? 12.798 8.073 -21.493 1.00 92.56 460 THR A N 1
ATOM 3572 C CA . THR A 1 460 ? 13.831 8.248 -22.534 1.00 92.56 460 THR A CA 1
ATOM 3573 C C . THR A 1 460 ? 14.782 7.059 -22.686 1.00 92.56 460 THR A C 1
ATOM 3575 O O . THR A 1 460 ? 15.408 6.914 -23.729 1.00 92.56 460 THR A O 1
ATOM 3578 N N . HIS A 1 461 ? 14.902 6.208 -21.666 1.00 95.00 461 HIS A N 1
ATOM 3579 C CA . HIS A 1 461 ? 15.848 5.091 -21.598 1.00 95.00 461 HIS A CA 1
ATOM 3580 C C . HIS A 1 461 ? 15.184 3.713 -21.715 1.00 95.00 461 HIS A C 1
ATOM 3582 O O . HIS A 1 461 ? 15.888 2.698 -21.695 1.00 95.00 461 HIS A O 1
ATOM 3588 N N . LYS A 1 462 ? 13.850 3.658 -21.857 1.00 93.06 462 LYS A N 1
ATOM 3589 C CA . LYS A 1 462 ? 13.114 2.398 -22.054 1.00 93.06 462 LYS A CA 1
ATOM 3590 C C . LYS A 1 462 ? 13.492 1.688 -23.352 1.00 93.06 462 LYS A C 1
ATOM 3592 O O . LYS A 1 462 ? 13.457 0.461 -23.406 1.00 93.06 462 LYS A O 1
ATOM 3597 N N . ARG A 1 463 ? 13.884 2.451 -24.377 1.00 96.44 463 ARG A N 1
ATOM 3598 C CA . ARG A 1 463 ? 14.344 1.949 -25.675 1.00 96.44 463 ARG A CA 1
ATOM 3599 C C . ARG A 1 463 ? 15.483 2.819 -26.198 1.00 96.44 463 ARG A C 1
ATOM 3601 O O . ARG A 1 463 ? 15.326 4.030 -26.298 1.00 96.44 463 ARG A O 1
ATOM 3608 N N . ILE A 1 464 ? 16.616 2.202 -26.525 1.00 98.38 464 ILE A N 1
ATOM 3609 C CA . ILE A 1 464 ? 17.810 2.894 -27.028 1.00 98.38 464 ILE A CA 1
ATOM 3610 C C . ILE A 1 464 ? 18.398 2.085 -28.183 1.00 98.38 464 ILE A C 1
ATOM 3612 O O . ILE A 1 464 ? 18.503 0.864 -28.083 1.00 98.38 464 ILE A O 1
ATOM 3616 N N . PHE A 1 465 ? 18.824 2.755 -29.248 1.00 98.38 465 PHE A N 1
ATOM 3617 C CA . PHE A 1 465 ? 19.469 2.128 -30.398 1.00 98.38 465 PHE A CA 1
ATOM 3618 C C . PHE A 1 465 ? 20.952 2.481 -30.444 1.00 98.38 465 PHE A C 1
ATOM 3620 O O . PHE A 1 465 ? 21.311 3.648 -30.557 1.00 98.38 465 PHE A O 1
ATOM 3627 N N . TYR A 1 466 ? 21.808 1.471 -30.378 1.00 98.12 466 TYR A N 1
ATOM 3628 C CA . TYR A 1 466 ? 23.240 1.564 -30.631 1.00 98.12 466 TYR A CA 1
ATOM 3629 C C . TYR A 1 466 ? 23.484 1.351 -32.123 1.00 98.12 466 TYR A C 1
ATOM 3631 O O . TYR A 1 466 ? 23.105 0.315 -32.672 1.00 98.12 466 TYR A O 1
ATOM 3639 N N . LYS A 1 467 ? 24.126 2.319 -32.772 1.00 97.25 467 LYS A N 1
ATOM 3640 C CA . LYS A 1 467 ? 24.579 2.241 -34.161 1.00 97.25 467 LYS A CA 1
ATOM 3641 C C . LYS A 1 467 ? 26.091 2.050 -34.164 1.00 97.25 467 LYS A C 1
ATOM 3643 O O . LYS A 1 467 ? 26.808 2.896 -33.634 1.00 97.25 467 LYS A O 1
ATOM 3648 N N . ARG A 1 468 ? 26.581 0.974 -34.782 1.00 96.25 468 ARG A N 1
ATOM 3649 C CA . ARG A 1 468 ? 28.023 0.772 -34.978 1.00 96.25 468 ARG A CA 1
ATOM 3650 C C . ARG A 1 468 ? 28.544 1.694 -36.088 1.00 96.25 468 ARG A C 1
ATOM 3652 O O . ARG A 1 468 ? 27.900 1.797 -37.121 1.00 96.25 468 ARG A O 1
ATOM 3659 N N . LEU A 1 469 ? 29.695 2.335 -35.910 1.00 94.94 469 LEU A N 1
ATOM 3660 C CA . LEU A 1 469 ? 30.297 3.258 -36.888 1.00 94.94 469 LEU A CA 1
ATOM 3661 C C . LEU A 1 469 ? 31.542 2.678 -37.574 1.00 94.94 469 LEU A C 1
ATOM 3663 O O . LEU A 1 469 ? 31.827 3.018 -38.721 1.00 94.94 469 LEU A O 1
ATOM 3667 N N . THR A 1 470 ? 32.258 1.781 -36.899 1.00 93.31 470 THR A N 1
ATOM 3668 C CA . THR A 1 470 ? 33.537 1.204 -37.349 1.00 93.31 470 THR A CA 1
ATOM 3669 C C . THR A 1 470 ? 33.487 -0.332 -37.353 1.00 93.31 470 THR A C 1
ATOM 3671 O O . THR A 1 470 ? 32.618 -0.925 -36.712 1.00 93.31 470 THR A O 1
ATOM 3674 N N . PRO A 1 471 ? 34.378 -1.039 -38.065 1.00 90.75 471 PRO A N 1
ATOM 3675 C CA . PRO A 1 471 ? 34.564 -2.479 -37.859 1.00 90.75 471 PRO A CA 1
ATOM 3676 C C . PRO A 1 471 ? 35.164 -2.780 -36.469 1.00 90.75 471 PRO A C 1
ATOM 3678 O O . PRO A 1 471 ? 35.540 -1.869 -35.735 1.00 90.75 471 PRO A O 1
ATOM 3681 N N . ILE A 1 472 ? 35.217 -4.061 -36.091 1.00 90.19 472 ILE A N 1
ATOM 3682 C CA . ILE A 1 472 ? 35.994 -4.533 -34.932 1.00 90.19 472 ILE A CA 1
ATOM 3683 C C . ILE A 1 472 ? 37.362 -4.985 -35.449 1.00 90.19 472 ILE A C 1
ATOM 3685 O O . ILE A 1 472 ? 37.417 -5.875 -36.303 1.00 90.19 472 ILE A O 1
ATOM 3689 N N . ASP A 1 473 ? 38.436 -4.386 -34.935 1.00 89.19 473 ASP A N 1
ATOM 3690 C CA . ASP A 1 473 ? 39.802 -4.647 -35.395 1.00 89.19 473 ASP A CA 1
ATOM 3691 C C . ASP A 1 473 ? 40.450 -5.835 -34.659 1.00 89.19 473 ASP A C 1
ATOM 3693 O O . ASP A 1 473 ? 41.159 -6.631 -35.282 1.00 89.19 473 ASP A O 1
ATOM 3697 N N . ASP A 1 474 ? 40.199 -6.007 -33.354 1.00 88.06 474 ASP A N 1
ATOM 3698 C CA . ASP A 1 474 ? 40.660 -7.166 -32.585 1.00 88.06 474 ASP A CA 1
ATOM 3699 C C . ASP A 1 474 ? 39.689 -8.355 -32.747 1.00 88.06 474 ASP A C 1
ATOM 3701 O O . ASP A 1 474 ? 38.574 -8.335 -32.217 1.00 88.06 474 ASP A O 1
ATOM 3705 N N . PRO A 1 475 ? 40.106 -9.468 -33.384 1.00 80.81 475 PRO A N 1
ATOM 3706 C CA . PRO A 1 475 ? 39.259 -10.654 -33.562 1.00 80.81 475 PRO A CA 1
ATOM 3707 C C . PRO A 1 475 ? 38.868 -11.354 -32.243 1.00 80.81 475 PRO A C 1
ATOM 3709 O O . PRO A 1 475 ? 38.038 -12.275 -32.231 1.00 80.81 475 PRO A O 1
ATOM 3712 N N . ASN A 1 476 ? 39.472 -10.958 -31.121 1.00 81.88 476 ASN A N 1
ATOM 3713 C CA . ASN A 1 476 ? 39.138 -11.451 -29.789 1.00 81.88 476 ASN A CA 1
ATOM 3714 C C . ASN A 1 476 ? 38.188 -10.529 -29.023 1.00 81.88 476 ASN A C 1
ATOM 3716 O O . ASN A 1 476 ? 37.690 -10.937 -27.969 1.00 81.88 476 ASN A O 1
ATOM 3720 N N . PHE A 1 477 ? 37.911 -9.324 -29.527 1.00 87.25 477 PHE A N 1
ATOM 3721 C CA . PHE A 1 477 ? 36.998 -8.401 -28.876 1.00 87.25 477 PHE A CA 1
ATOM 3722 C C . PHE A 1 477 ? 35.556 -8.923 -28.926 1.00 87.25 477 PHE A C 1
ATOM 3724 O O . PHE A 1 477 ? 35.072 -9.421 -29.943 1.00 87.25 477 PHE A O 1
ATOM 3731 N N . GLN A 1 478 ? 34.860 -8.828 -27.792 1.00 87.94 478 GLN A N 1
ATOM 3732 C CA . GLN A 1 478 ? 33.503 -9.347 -27.620 1.00 87.94 478 GLN A CA 1
ATOM 3733 C C . GLN A 1 478 ? 32.556 -8.196 -27.320 1.00 87.94 478 GLN A C 1
ATOM 3735 O O . GLN A 1 478 ? 32.398 -7.802 -26.165 1.00 87.94 478 GLN A O 1
ATOM 3740 N N . LEU A 1 479 ? 31.929 -7.656 -28.365 1.00 93.06 479 LEU A N 1
ATOM 3741 C CA . LEU A 1 479 ? 31.095 -6.461 -28.254 1.00 93.06 479 LEU A CA 1
ATOM 3742 C C . LEU A 1 479 ? 29.902 -6.658 -27.307 1.00 93.06 479 LEU A C 1
ATOM 3744 O O . LEU A 1 479 ? 29.693 -5.830 -26.424 1.00 93.06 479 LEU A O 1
ATOM 3748 N N . LEU A 1 480 ? 29.155 -7.761 -27.435 1.00 92.31 480 LEU A N 1
ATOM 3749 C CA . LEU A 1 480 ? 28.001 -8.028 -26.567 1.00 92.31 480 LEU A CA 1
ATOM 3750 C C . LEU A 1 480 ? 28.418 -8.155 -25.092 1.00 92.31 480 LEU A C 1
ATOM 3752 O O . LEU A 1 480 ? 27.845 -7.501 -24.222 1.00 92.31 480 LEU A O 1
ATOM 3756 N N . HIS A 1 481 ? 29.488 -8.908 -24.816 1.00 89.00 481 HIS A N 1
ATOM 3757 C CA . HIS A 1 481 ? 30.051 -9.007 -23.468 1.00 89.00 481 HIS A CA 1
ATOM 3758 C C . HIS A 1 481 ? 30.531 -7.640 -22.950 1.00 89.00 481 HIS A C 1
ATOM 3760 O O . HIS A 1 481 ? 30.301 -7.294 -21.792 1.00 89.00 481 HIS A O 1
ATOM 3766 N N . ASN A 1 482 ? 31.169 -6.827 -23.798 1.00 91.25 482 ASN A N 1
ATOM 3767 C CA . ASN A 1 482 ? 31.594 -5.480 -23.432 1.00 91.25 482 ASN A CA 1
ATOM 3768 C C . ASN A 1 482 ? 30.397 -4.611 -23.013 1.00 91.25 482 ASN A C 1
ATOM 3770 O O . ASN A 1 482 ? 30.413 -4.021 -21.937 1.00 91.25 482 ASN A O 1
ATOM 3774 N N . ILE A 1 483 ? 29.329 -4.608 -23.806 1.00 92.38 483 ILE A N 1
ATOM 3775 C CA . ILE A 1 483 ? 28.094 -3.868 -23.527 1.00 92.38 483 ILE A CA 1
ATOM 3776 C C . ILE A 1 483 ? 27.426 -4.316 -22.215 1.00 92.38 483 ILE A C 1
ATOM 3778 O O . ILE A 1 483 ? 26.893 -3.481 -21.485 1.00 92.38 483 ILE A O 1
ATOM 3782 N N . MET A 1 484 ? 27.460 -5.612 -21.899 1.00 89.75 484 MET A N 1
ATOM 3783 C CA . MET A 1 484 ? 26.796 -6.174 -20.717 1.00 89.75 484 MET A CA 1
ATOM 3784 C C . MET A 1 484 ? 27.603 -6.038 -19.417 1.00 89.75 484 MET A C 1
ATOM 3786 O O . MET A 1 484 ? 27.012 -5.900 -18.343 1.00 89.75 484 MET A O 1
ATOM 3790 N N . TYR A 1 485 ? 28.938 -6.103 -19.494 1.00 86.44 485 TYR A N 1
ATOM 3791 C CA . TYR A 1 485 ? 29.793 -6.306 -18.317 1.00 86.44 485 TYR A CA 1
ATOM 3792 C C . TYR A 1 485 ? 30.931 -5.291 -18.163 1.00 86.44 485 TYR A C 1
ATOM 3794 O O . TYR A 1 485 ? 31.498 -5.180 -17.072 1.00 86.44 485 TYR A O 1
ATOM 3802 N N . TYR A 1 486 ? 31.312 -4.557 -19.214 1.00 87.44 486 TYR A N 1
ATOM 3803 C CA . TYR A 1 486 ? 32.496 -3.703 -19.156 1.00 87.44 486 TYR A CA 1
ATOM 3804 C C . TYR A 1 486 ? 32.256 -2.465 -18.292 1.00 87.44 486 TYR A C 1
ATOM 3806 O O . TYR A 1 486 ? 31.494 -1.566 -18.642 1.00 87.44 486 TYR A O 1
ATOM 3814 N N . ARG A 1 487 ? 32.955 -2.421 -17.157 1.00 86.88 487 ARG A N 1
ATOM 3815 C CA . ARG A 1 487 ? 32.874 -1.343 -16.174 1.00 86.88 487 ARG A CA 1
ATOM 3816 C C . ARG A 1 487 ? 34.272 -0.847 -15.837 1.00 86.88 487 ARG A C 1
ATOM 3818 O O . ARG A 1 487 ? 34.940 -1.404 -14.966 1.00 86.88 487 ARG A O 1
ATOM 3825 N N . ASN A 1 488 ? 34.712 0.213 -16.501 1.00 85.06 488 ASN A N 1
ATOM 3826 C CA . ASN A 1 488 ? 36.043 0.779 -16.288 1.00 85.06 488 ASN A CA 1
ATOM 3827 C C . ASN A 1 488 ? 36.029 2.307 -16.435 1.00 85.06 488 ASN A C 1
ATOM 3829 O O . ASN A 1 488 ? 35.040 2.876 -16.879 1.00 85.06 488 ASN A O 1
ATOM 3833 N N . GLY A 1 489 ? 37.113 2.974 -16.038 1.00 84.50 489 GLY A N 1
ATOM 3834 C CA . GLY A 1 489 ? 37.257 4.427 -16.187 1.00 84.50 489 GLY A CA 1
ATOM 3835 C C . GLY A 1 489 ? 37.643 4.874 -17.602 1.00 84.50 489 GLY A C 1
ATOM 3836 O O . GLY A 1 489 ? 37.532 6.054 -17.914 1.00 84.50 489 GLY A O 1
ATOM 3837 N N . ASN A 1 490 ? 38.085 3.942 -18.451 1.00 88.12 490 ASN A N 1
ATOM 3838 C CA . ASN A 1 490 ? 38.495 4.179 -19.836 1.00 88.12 490 ASN A CA 1
ATOM 3839 C C . ASN A 1 490 ? 37.653 3.318 -20.789 1.00 88.12 490 ASN A C 1
ATOM 3841 O O . ASN A 1 490 ? 37.169 2.276 -20.344 1.00 88.12 490 ASN A O 1
ATOM 3845 N N . PRO A 1 491 ? 37.504 3.705 -22.070 1.00 90.44 491 PRO A N 1
ATOM 3846 C CA . PRO A 1 491 ? 36.875 2.860 -23.081 1.00 90.44 491 PRO A CA 1
ATOM 3847 C C . PRO A 1 491 ? 37.634 1.552 -23.317 1.00 90.44 491 PRO A C 1
ATOM 3849 O O . PRO A 1 491 ? 38.845 1.460 -23.095 1.00 90.44 491 PRO A O 1
ATOM 3852 N N . ALA A 1 492 ? 36.921 0.558 -23.847 1.00 89.50 492 ALA A N 1
ATOM 3853 C CA . ALA A 1 492 ? 37.571 -0.569 -24.501 1.00 89.50 492 ALA A CA 1
ATOM 3854 C C . ALA A 1 492 ? 38.064 -0.152 -25.903 1.00 89.50 492 ALA A C 1
ATOM 3856 O O . ALA A 1 492 ? 37.380 0.648 -26.537 1.00 89.50 492 ALA A O 1
ATOM 3857 N N . PRO A 1 493 ? 39.204 -0.686 -26.390 1.00 86.69 493 PRO A N 1
ATOM 3858 C CA . PRO A 1 493 ? 39.847 -0.211 -27.620 1.00 86.69 493 PRO A CA 1
ATOM 3859 C C . PRO A 1 493 ? 38.958 -0.202 -28.869 1.00 86.69 493 PRO A C 1
ATOM 3861 O O . PRO A 1 493 ? 39.059 0.740 -29.636 1.00 86.69 493 PRO A O 1
ATOM 3864 N N . ASP A 1 494 ? 38.073 -1.193 -29.023 1.00 91.31 494 ASP A N 1
ATOM 3865 C CA . ASP A 1 494 ? 37.191 -1.333 -30.196 1.00 91.31 494 ASP A CA 1
ATOM 3866 C C . ASP A 1 494 ? 35.729 -0.954 -29.893 1.00 91.31 494 ASP A C 1
ATOM 3868 O O . ASP A 1 494 ? 34.803 -1.387 -30.587 1.00 91.31 494 ASP A O 1
ATOM 3872 N N . ASN A 1 495 ? 35.469 -0.222 -28.806 1.00 94.69 495 ASN A N 1
ATOM 3873 C CA . ASN A 1 495 ? 34.128 0.273 -28.486 1.00 94.69 495 ASN A CA 1
ATOM 3874 C C . ASN A 1 495 ? 34.180 1.616 -27.747 1.00 94.69 495 ASN A C 1
ATOM 3876 O O . ASN A 1 495 ? 33.812 1.728 -26.571 1.00 94.69 495 ASN A O 1
ATOM 3880 N N . VAL A 1 496 ? 34.651 2.634 -28.456 1.00 95.38 496 VAL A N 1
ATOM 3881 C CA . VAL A 1 496 ? 34.782 4.016 -28.002 1.00 95.38 496 VAL A CA 1
ATOM 3882 C C . VAL A 1 496 ? 33.561 4.840 -28.435 1.00 95.38 496 VAL A C 1
ATOM 3884 O O . VAL A 1 496 ? 33.162 4.853 -29.597 1.00 95.38 496 VAL A O 1
ATOM 3887 N N . TRP A 1 497 ? 32.944 5.535 -27.481 1.00 95.12 497 TRP A N 1
ATOM 3888 C CA . TRP A 1 497 ? 31.840 6.472 -27.713 1.00 95.12 497 TRP A CA 1
ATOM 3889 C C . TRP A 1 497 ? 32.223 7.573 -28.707 1.00 95.12 497 TRP A C 1
ATOM 3891 O O . TRP A 1 497 ? 33.293 8.160 -28.566 1.00 95.12 497 TRP A O 1
ATOM 3901 N N . ASP A 1 498 ? 31.323 7.875 -29.648 1.00 93.88 498 ASP A N 1
ATOM 3902 C CA . ASP A 1 498 ? 31.465 8.909 -30.693 1.00 93.88 498 ASP A CA 1
ATOM 3903 C C . ASP A 1 498 ? 32.605 8.665 -31.703 1.00 93.88 498 ASP A C 1
ATOM 3905 O O . ASP A 1 498 ? 32.842 9.468 -32.602 1.00 93.88 498 ASP A O 1
ATOM 3909 N N . GLU A 1 499 ? 33.278 7.518 -31.605 1.00 95.19 499 GLU A N 1
ATOM 3910 C CA . GLU A 1 499 ? 34.253 7.039 -32.590 1.00 95.19 499 GLU A CA 1
ATOM 3911 C C . GLU A 1 499 ? 33.746 5.743 -33.231 1.00 95.19 499 GLU A C 1
ATOM 3913 O O . GLU A 1 499 ? 33.562 5.667 -34.445 1.00 95.19 499 GLU A O 1
ATOM 3918 N N . ASP A 1 500 ? 33.430 4.748 -32.401 1.00 95.94 500 ASP A N 1
ATOM 3919 C CA . ASP A 1 500 ? 32.996 3.422 -32.833 1.00 95.94 500 ASP A CA 1
ATOM 3920 C C . ASP A 1 500 ? 31.482 3.234 -32.805 1.00 95.94 500 ASP A C 1
ATOM 3922 O O . ASP A 1 500 ? 30.961 2.322 -33.454 1.00 95.94 500 ASP A O 1
ATOM 3926 N N . TYR A 1 501 ? 30.761 4.055 -32.040 1.00 96.88 501 TYR A N 1
ATOM 3927 C CA . TYR A 1 501 ? 29.309 3.973 -31.946 1.00 96.88 501 TYR A CA 1
ATOM 3928 C C . TYR A 1 501 ? 28.636 5.272 -31.521 1.00 96.88 501 TYR A C 1
ATOM 3930 O O . TYR A 1 501 ? 29.217 6.109 -30.828 1.00 96.88 501 TYR A O 1
ATOM 3938 N N . SER A 1 502 ? 27.357 5.371 -31.874 1.00 97.31 502 SER A N 1
ATOM 3939 C CA . SER A 1 502 ? 26.429 6.398 -31.404 1.00 97.31 502 SER A CA 1
ATOM 3940 C C . SER A 1 502 ? 25.152 5.763 -30.843 1.00 97.31 502 SER A C 1
ATOM 3942 O O . SER A 1 502 ? 24.789 4.637 -31.194 1.00 97.31 502 SER A O 1
ATOM 3944 N N . LEU A 1 503 ? 24.464 6.481 -29.949 1.00 98.38 503 LEU A N 1
ATOM 3945 C CA . LEU A 1 503 ? 23.168 6.079 -29.391 1.00 98.38 503 LEU A CA 1
ATOM 3946 C C . LEU A 1 503 ? 22.049 6.968 -29.942 1.00 98.38 503 LEU A C 1
ATOM 3948 O O . LEU A 1 503 ? 22.256 8.161 -30.152 1.00 98.38 503 LEU A O 1
ATOM 3952 N N . HIS A 1 504 ? 20.864 6.399 -30.150 1.00 98.25 504 HIS A N 1
ATOM 3953 C CA . HIS A 1 504 ? 19.706 7.082 -30.729 1.00 98.25 504 HIS A CA 1
ATOM 3954 C C . HIS A 1 504 ? 18.404 6.667 -30.035 1.00 98.25 504 HIS A C 1
ATOM 3956 O O . HIS A 1 504 ? 18.288 5.561 -29.503 1.00 98.25 504 HIS A O 1
ATOM 3962 N N . SER A 1 505 ? 17.403 7.551 -30.069 1.00 97.44 505 SER A N 1
ATOM 3963 C CA . SER A 1 505 ? 16.079 7.297 -29.477 1.00 97.44 505 SER A CA 1
ATOM 3964 C C . SER A 1 505 ? 15.144 6.514 -30.402 1.00 97.44 505 SER A C 1
ATOM 3966 O O . SER A 1 505 ? 14.195 5.890 -29.930 1.00 97.44 505 SER A O 1
ATOM 3968 N N . THR A 1 506 ? 15.389 6.552 -31.716 1.00 97.12 506 THR A N 1
ATOM 3969 C CA . THR A 1 506 ? 14.552 5.901 -32.733 1.00 97.12 506 THR A CA 1
ATOM 3970 C C . THR A 1 506 ? 15.391 5.036 -33.670 1.00 97.12 506 THR A C 1
ATOM 3972 O O . THR A 1 506 ? 16.599 5.243 -33.821 1.00 97.12 506 THR A O 1
ATOM 3975 N N . TYR A 1 507 ? 14.747 4.047 -34.290 1.00 96.06 507 TYR A N 1
ATOM 3976 C CA . TYR A 1 507 ? 15.403 3.166 -35.252 1.00 96.06 507 TYR A CA 1
ATOM 3977 C C . TYR A 1 507 ? 15.787 3.940 -36.519 1.00 96.06 507 TYR A C 1
ATOM 3979 O O . TYR A 1 507 ? 16.881 3.773 -37.048 1.00 96.06 507 TYR A O 1
ATOM 3987 N N . GLU A 1 508 ? 14.924 4.849 -36.964 1.00 95.69 508 GLU A N 1
ATOM 3988 C CA . GLU A 1 508 ? 15.120 5.691 -38.142 1.00 95.69 508 GLU A CA 1
ATOM 3989 C C . GLU A 1 508 ? 16.326 6.629 -37.971 1.00 95.69 508 GLU A C 1
ATOM 3991 O O . GLU A 1 508 ? 17.148 6.776 -38.884 1.00 95.69 508 GLU A O 1
ATOM 3996 N N . ASP A 1 509 ? 16.474 7.222 -36.783 1.00 97.00 509 ASP A N 1
ATOM 3997 C CA . ASP A 1 509 ? 17.643 8.022 -36.412 1.00 97.00 509 ASP A CA 1
ATOM 3998 C C . ASP A 1 509 ? 18.914 7.163 -36.388 1.00 97.00 509 ASP A C 1
ATOM 4000 O O . ASP A 1 509 ? 19.938 7.574 -36.927 1.00 97.00 509 ASP A O 1
ATOM 4004 N N . ALA A 1 510 ? 18.855 5.940 -35.851 1.00 96.31 510 ALA A N 1
ATOM 4005 C CA . ALA A 1 510 ? 20.000 5.029 -35.847 1.00 96.31 510 ALA A CA 1
ATOM 4006 C C . ALA A 1 510 ? 20.417 4.600 -37.265 1.00 96.31 510 ALA A C 1
ATOM 4008 O O . ALA A 1 510 ? 21.607 4.581 -37.586 1.00 96.31 510 ALA A O 1
ATOM 4009 N N . VAL A 1 511 ? 19.464 4.312 -38.155 1.00 94.94 511 VAL A N 1
ATOM 4010 C CA . VAL A 1 511 ? 19.751 3.973 -39.560 1.00 94.94 511 VAL A CA 1
ATOM 4011 C C . VAL A 1 511 ? 20.381 5.165 -40.283 1.00 94.94 511 VAL A C 1
ATOM 4013 O O . VAL A 1 511 ? 21.434 5.021 -40.907 1.00 94.94 511 VAL A O 1
ATOM 4016 N N . SER A 1 512 ? 19.796 6.357 -40.153 1.00 94.88 512 SER A N 1
ATOM 4017 C CA . SER A 1 512 ? 20.275 7.569 -40.835 1.00 94.88 512 SER A CA 1
ATOM 4018 C C . SER A 1 512 ? 21.515 8.205 -40.193 1.00 94.88 512 SER A C 1
ATOM 4020 O O . SER A 1 512 ? 22.259 8.911 -40.868 1.00 94.88 512 SER A O 1
ATOM 4022 N N . GLY A 1 513 ? 21.772 7.936 -38.910 1.00 94.25 513 GLY A N 1
ATOM 4023 C CA . GLY A 1 513 ? 22.751 8.654 -38.087 1.00 94.25 513 GLY A CA 1
ATOM 4024 C C . GLY A 1 513 ? 22.268 10.025 -37.588 1.00 94.25 513 GLY A C 1
ATOM 4025 O O . GLY A 1 513 ? 23.076 10.800 -37.082 1.00 94.25 513 GLY A O 1
ATOM 4026 N N . ALA A 1 514 ? 20.983 10.355 -37.740 1.00 96.81 514 ALA A N 1
ATOM 4027 C CA . ALA A 1 514 ? 20.427 11.617 -37.262 1.00 96.81 514 ALA A CA 1
ATOM 4028 C C . ALA A 1 514 ? 20.264 11.628 -35.733 1.00 96.81 514 ALA A C 1
ATOM 4030 O O . ALA A 1 514 ? 20.148 10.585 -35.098 1.00 96.81 514 ALA A O 1
ATOM 4031 N N . ASN A 1 515 ? 20.252 12.824 -35.138 1.00 97.00 515 ASN A N 1
ATOM 4032 C CA . ASN A 1 515 ? 19.936 13.047 -33.720 1.00 97.00 515 ASN A CA 1
ATOM 4033 C C . ASN A 1 515 ? 20.650 12.090 -32.732 1.00 97.00 515 ASN A C 1
ATOM 4035 O O . ASN A 1 515 ? 19.977 11.449 -31.918 1.00 97.00 515 ASN A O 1
ATOM 4039 N N . PRO A 1 516 ? 21.991 11.953 -32.787 1.00 97.62 516 PRO A N 1
ATOM 4040 C CA . PRO A 1 516 ? 22.702 11.144 -31.808 1.00 97.62 516 PRO A CA 1
ATOM 4041 C C . PRO A 1 516 ? 22.520 11.730 -30.403 1.00 97.62 516 PRO A C 1
ATOM 4043 O O . PRO A 1 516 ? 22.456 12.950 -30.216 1.00 97.62 516 PRO A O 1
ATOM 4046 N N . TRP A 1 517 ? 22.443 10.846 -29.413 1.00 98.06 517 TRP A N 1
ATOM 4047 C CA . TRP A 1 517 ? 22.443 11.210 -28.002 1.00 98.06 517 TRP A CA 1
ATOM 4048 C C . TRP A 1 517 ? 23.707 11.984 -27.643 1.00 98.06 517 TRP A C 1
ATOM 4050 O O . TRP A 1 517 ? 24.750 11.858 -28.284 1.00 98.06 517 TRP A O 1
ATOM 4060 N N . LYS A 1 518 ? 23.615 12.759 -26.567 1.00 97.50 518 LYS A N 1
ATOM 4061 C CA . LYS A 1 518 ? 24.722 13.547 -26.033 1.00 97.50 518 LYS A CA 1
ATOM 4062 C C . LYS A 1 518 ? 25.035 13.093 -24.619 1.00 97.50 518 LYS A C 1
ATOM 4064 O O . LYS A 1 518 ? 24.161 12.623 -23.892 1.00 97.50 518 LYS A O 1
ATOM 4069 N N . CYS A 1 519 ? 26.283 13.278 -24.212 1.00 96.06 519 CYS A N 1
ATOM 4070 C CA . CYS A 1 519 ? 26.730 12.936 -22.870 1.00 96.06 519 CYS A CA 1
ATOM 4071 C C . CYS A 1 519 ? 27.071 14.198 -22.068 1.00 96.06 519 CYS A C 1
ATOM 4073 O O . CYS A 1 519 ? 27.546 15.181 -22.645 1.00 96.06 519 CYS A O 1
ATOM 4075 N N . PRO A 1 520 ? 26.893 14.182 -20.737 1.00 95.38 520 PRO A N 1
ATOM 4076 C CA . PRO A 1 520 ? 27.267 15.302 -19.883 1.00 95.38 520 PRO A CA 1
ATOM 4077 C C . PRO A 1 520 ? 28.740 15.695 -20.060 1.00 95.38 520 PRO A C 1
ATOM 4079 O O . PRO A 1 520 ? 29.648 14.925 -19.745 1.00 95.38 520 PRO A O 1
ATOM 4082 N N . GLY A 1 521 ? 28.978 16.913 -20.552 1.00 93.06 521 GLY A N 1
ATOM 4083 C CA . GLY A 1 521 ? 30.327 17.418 -20.823 1.00 93.06 521 GLY A CA 1
ATOM 4084 C C . GLY A 1 521 ? 31.074 16.650 -21.917 1.00 93.06 521 GLY A C 1
ATOM 4085 O O . GLY A 1 521 ? 32.297 16.547 -21.829 1.00 93.06 521 GLY A O 1
ATOM 4086 N N . ASP A 1 522 ? 30.341 16.081 -22.881 1.00 92.19 522 ASP A N 1
ATOM 4087 C CA . ASP A 1 522 ? 30.853 15.316 -24.027 1.00 92.19 522 ASP A CA 1
ATOM 4088 C C . ASP A 1 522 ? 31.708 14.104 -23.620 1.00 92.19 522 ASP A C 1
ATOM 4090 O O . ASP A 1 522 ? 32.640 13.699 -24.311 1.00 92.19 522 ASP A O 1
ATOM 4094 N N . LYS A 1 523 ? 31.407 13.522 -22.451 1.00 92.81 523 LYS A N 1
ATOM 4095 C CA . LYS A 1 523 ? 32.136 12.379 -21.893 1.00 92.81 523 LYS A CA 1
ATOM 4096 C C . LYS A 1 523 ? 31.192 11.253 -21.519 1.00 92.81 523 LYS A C 1
ATOM 4098 O O . LYS A 1 523 ? 30.364 11.398 -20.623 1.00 92.81 523 LYS A O 1
ATOM 4103 N N . PHE A 1 524 ? 31.382 10.109 -22.160 1.00 95.31 524 PHE A N 1
ATOM 4104 C CA . PHE A 1 524 ? 30.679 8.882 -21.819 1.00 95.31 524 PHE A CA 1
ATOM 4105 C C . PHE A 1 524 ? 31.208 8.295 -20.504 1.00 95.31 524 PHE A C 1
ATOM 4107 O O . PHE A 1 524 ? 32.418 8.123 -20.329 1.00 95.31 524 PHE A O 1
ATOM 4114 N N . ASN A 1 525 ? 30.316 7.966 -19.568 1.00 95.00 525 ASN A N 1
ATOM 4115 C CA . ASN A 1 525 ? 30.700 7.309 -18.323 1.00 95.00 525 ASN A CA 1
ATOM 4116 C C . ASN A 1 525 ? 30.756 5.779 -18.485 1.00 95.00 525 ASN A C 1
ATOM 4118 O O . ASN A 1 525 ? 29.760 5.087 -18.294 1.00 95.00 525 ASN A O 1
ATOM 4122 N N . TYR A 1 526 ? 31.944 5.230 -18.733 1.00 93.25 526 TYR A N 1
ATOM 4123 C CA . TYR A 1 526 ? 32.162 3.781 -18.880 1.00 93.25 526 TYR A CA 1
ATOM 4124 C C . TYR A 1 526 ? 31.978 2.958 -17.587 1.00 93.25 526 TYR A C 1
ATOM 4126 O O . TYR A 1 526 ? 32.043 1.729 -17.625 1.00 93.25 526 TYR A O 1
ATOM 4134 N N . HIS A 1 527 ? 31.696 3.588 -16.440 1.00 91.19 527 HIS A N 1
ATOM 4135 C CA . HIS A 1 527 ? 31.203 2.869 -15.261 1.00 91.19 527 HIS A CA 1
ATOM 4136 C C . HIS A 1 527 ? 29.695 2.577 -15.312 1.00 91.19 527 HIS A C 1
ATOM 4138 O O . HIS A 1 527 ? 29.219 1.774 -14.507 1.00 91.19 527 HIS A O 1
ATOM 4144 N N . ALA A 1 528 ? 28.963 3.212 -16.230 1.00 92.19 528 ALA A N 1
ATOM 4145 C CA . ALA A 1 528 ? 27.551 2.990 -16.518 1.00 92.19 528 ALA A CA 1
ATOM 4146 C C . ALA A 1 528 ? 27.421 2.317 -17.902 1.00 92.19 528 ALA A C 1
ATOM 4148 O O . ALA A 1 528 ? 27.163 3.009 -18.891 1.00 92.19 528 ALA A O 1
ATOM 4149 N N . PRO A 1 529 ? 27.650 0.991 -18.008 1.00 90.00 529 PRO A N 1
ATOM 4150 C CA . PRO A 1 529 ? 27.711 0.276 -19.282 1.00 90.00 529 PRO A CA 1
ATOM 4151 C C . PRO A 1 529 ? 26.509 0.565 -20.185 1.00 90.00 529 PRO A C 1
ATOM 4153 O O . PRO A 1 529 ? 25.385 0.763 -19.712 1.00 90.00 529 PRO A O 1
ATOM 4156 N N . PHE A 1 530 ? 26.773 0.596 -21.492 1.00 94.00 530 PHE A N 1
ATOM 4157 C CA . PHE A 1 530 ? 25.849 0.922 -22.584 1.00 94.00 530 PHE A CA 1
ATOM 4158 C C . PHE A 1 530 ? 25.257 2.342 -22.586 1.00 94.00 530 PHE A C 1
ATOM 4160 O O . PHE A 1 530 ? 25.190 2.947 -23.644 1.00 94.00 530 PHE A O 1
ATOM 4167 N N . THR A 1 531 ? 24.830 2.890 -21.445 1.00 94.56 531 THR A N 1
ATOM 4168 C CA . THR A 1 531 ? 24.111 4.183 -21.384 1.00 94.56 531 THR A CA 1
ATOM 4169 C C . THR A 1 531 ? 25.020 5.386 -21.157 1.00 94.56 531 THR A C 1
ATOM 4171 O O . THR A 1 531 ? 24.693 6.484 -21.595 1.00 94.56 531 THR A O 1
ATOM 4174 N N . GLY A 1 532 ? 26.134 5.216 -20.440 1.00 94.12 532 GLY A N 1
ATOM 4175 C CA . GLY A 1 532 ? 27.111 6.279 -20.202 1.00 94.12 532 GLY A CA 1
ATOM 4176 C C . GLY A 1 532 ? 26.617 7.453 -19.358 1.00 94.12 532 GLY A C 1
ATOM 4177 O O . GLY A 1 532 ? 27.306 8.469 -19.297 1.00 94.12 532 GLY A O 1
ATOM 4178 N N . GLU A 1 533 ? 25.444 7.332 -18.721 1.00 95.12 533 GLU A N 1
ATOM 4179 C CA . GLU A 1 533 ? 24.676 8.446 -18.133 1.00 95.12 533 GLU A CA 1
ATOM 4180 C C . GLU A 1 533 ? 24.325 9.563 -19.140 1.00 95.12 533 GLU A C 1
ATOM 4182 O O . GLU A 1 533 ? 24.124 10.720 -18.753 1.00 95.12 533 GLU A O 1
ATOM 4187 N N . CYS A 1 534 ? 24.285 9.211 -20.426 1.00 96.81 534 CYS A N 1
ATOM 4188 C CA . CYS A 1 534 ? 23.952 10.081 -21.547 1.00 96.81 534 CYS A CA 1
ATOM 4189 C C . CYS A 1 534 ? 22.434 10.127 -21.767 1.00 96.81 534 CYS A C 1
ATOM 4191 O O . CYS A 1 534 ? 21.701 9.276 -21.272 1.00 96.81 534 CYS A O 1
ATOM 4193 N N . SER A 1 535 ? 21.951 11.111 -22.518 1.00 96.94 535 SER A N 1
ATOM 4194 C CA . SER A 1 535 ? 20.526 11.275 -22.819 1.00 96.94 535 SER A CA 1
ATOM 4195 C C . SER A 1 535 ? 20.338 11.906 -24.207 1.00 96.94 535 SER A C 1
ATOM 4197 O O . SER A 1 535 ? 21.304 12.408 -24.793 1.00 96.94 535 SER A O 1
ATOM 4199 N N . PRO A 1 536 ? 19.105 11.953 -24.746 1.00 97.38 536 PRO A N 1
ATOM 4200 C CA . PRO A 1 536 ? 18.850 12.615 -26.026 1.00 97.38 536 PRO A CA 1
ATOM 4201 C C . PRO A 1 536 ? 19.265 14.098 -26.050 1.00 97.38 536 PRO A C 1
ATOM 4203 O O . PRO A 1 536 ? 19.728 14.599 -27.072 1.00 97.38 536 PRO A O 1
ATOM 4206 N N . ASP A 1 537 ? 19.121 14.807 -24.927 1.00 95.81 537 ASP A N 1
ATOM 4207 C CA . ASP A 1 537 ? 19.415 16.240 -24.811 1.00 95.81 537 ASP A CA 1
ATOM 4208 C C . ASP A 1 537 ? 20.786 16.555 -24.179 1.00 95.81 537 ASP A C 1
ATOM 4210 O O . ASP A 1 537 ? 21.225 17.705 -24.214 1.00 95.81 537 ASP A O 1
ATOM 4214 N N . GLY A 1 538 ? 21.493 15.548 -23.654 1.00 95.00 538 GLY A N 1
ATOM 4215 C CA . GLY A 1 538 ? 22.784 15.687 -22.972 1.00 95.00 538 GLY A CA 1
ATOM 4216 C C . GLY A 1 538 ? 22.698 15.912 -21.463 1.00 95.00 538 GLY A C 1
ATOM 4217 O O . GLY A 1 538 ? 23.732 16.066 -20.806 1.00 95.00 538 GLY A O 1
ATOM 4218 N N . THR A 1 539 ? 21.491 15.933 -20.895 1.00 95.38 539 THR A N 1
ATOM 4219 C CA . THR A 1 539 ? 21.298 15.945 -19.444 1.00 95.38 539 THR A CA 1
ATOM 4220 C C . THR A 1 539 ? 21.784 14.646 -18.804 1.00 95.38 539 THR A C 1
ATOM 4222 O O . THR A 1 539 ? 21.680 13.550 -19.350 1.00 95.38 539 THR A O 1
ATOM 4225 N N . LYS A 1 540 ? 22.352 14.761 -17.601 1.00 95.81 540 LYS A N 1
ATOM 4226 C CA . LYS A 1 540 ? 22.864 13.599 -16.878 1.00 95.81 540 LYS A CA 1
ATOM 4227 C C . LYS A 1 540 ? 21.711 12.789 -16.295 1.00 95.81 540 LYS A C 1
ATOM 4229 O O . LYS A 1 540 ? 21.083 13.248 -15.342 1.00 95.81 540 LYS A O 1
ATOM 4234 N N . VAL A 1 541 ? 21.528 11.556 -16.762 1.00 94.25 541 VAL A N 1
ATOM 4235 C CA . VAL A 1 541 ? 20.544 10.622 -16.194 1.00 94.25 541 VAL A CA 1
ATOM 4236 C C . VAL A 1 541 ? 21.268 9.429 -15.575 1.00 94.25 541 VAL A C 1
ATOM 4238 O O . VAL A 1 541 ? 21.917 8.641 -16.256 1.00 94.25 541 VAL A O 1
ATOM 4241 N N . ARG A 1 542 ? 21.196 9.308 -14.246 1.00 93.44 542 ARG A N 1
ATOM 4242 C CA . ARG A 1 542 ? 21.904 8.256 -13.496 1.00 93.44 542 ARG A CA 1
ATOM 4243 C C . ARG A 1 542 ? 21.100 6.962 -13.444 1.00 93.44 542 ARG A C 1
ATOM 4245 O O . ARG A 1 542 ? 19.879 6.982 -13.575 1.00 93.44 542 ARG A O 1
ATOM 4252 N N . ASN A 1 543 ? 21.790 5.858 -13.154 1.00 91.44 543 ASN A N 1
ATOM 4253 C CA . ASN A 1 543 ? 21.189 4.561 -12.823 1.00 91.44 543 ASN A CA 1
ATOM 4254 C C . ASN A 1 543 ? 20.262 4.007 -13.920 1.00 91.44 543 ASN A C 1
ATOM 4256 O O . ASN A 1 543 ? 19.235 3.421 -13.604 1.00 91.44 543 ASN A O 1
ATOM 4260 N N . GLN A 1 544 ? 20.578 4.217 -15.201 1.00 93.50 544 GLN A N 1
ATOM 4261 C CA . GLN A 1 544 ? 19.781 3.676 -16.316 1.00 93.50 544 GLN A CA 1
ATOM 4262 C C . GLN A 1 544 ? 20.412 2.444 -16.973 1.00 93.50 544 GLN A C 1
ATOM 4264 O O . GLN A 1 544 ? 19.781 1.810 -17.814 1.00 93.50 544 GLN A O 1
ATOM 4269 N N . HIS A 1 545 ? 21.641 2.083 -16.603 1.00 92.00 545 HIS A N 1
ATOM 4270 C CA . HIS A 1 545 ? 22.333 0.875 -17.058 1.00 92.00 545 HIS A CA 1
ATOM 4271 C C . HIS A 1 545 ? 21.957 -0.359 -16.229 1.00 92.00 545 HIS A C 1
ATOM 4273 O O . HIS A 1 545 ? 21.234 -0.270 -15.240 1.00 92.00 545 HIS A O 1
ATOM 4279 N N . SER A 1 546 ? 22.490 -1.519 -16.612 1.00 90.62 546 SER A N 1
ATOM 4280 C CA . SER A 1 546 ? 22.412 -2.751 -15.823 1.00 90.62 546 SER A CA 1
ATOM 4281 C C . SER A 1 546 ? 23.788 -3.406 -15.689 1.00 90.62 546 SER A C 1
ATOM 4283 O O . SER A 1 546 ? 24.685 -3.123 -16.481 1.00 90.62 546 SER A O 1
ATOM 4285 N N . TYR A 1 547 ? 23.953 -4.267 -14.684 1.00 86.25 547 TYR A N 1
ATOM 4286 C CA . TYR A 1 547 ? 25.167 -5.052 -14.451 1.00 86.25 547 TYR A CA 1
ATOM 4287 C C . TYR A 1 547 ? 24.839 -6.540 -14.498 1.00 86.25 547 TYR A C 1
ATOM 4289 O O . TYR A 1 547 ? 24.368 -7.094 -13.515 1.00 86.25 547 TYR A O 1
ATOM 4297 N N . PHE A 1 548 ? 25.097 -7.215 -15.613 1.00 84.50 548 PHE A N 1
ATOM 4298 C CA . PHE A 1 548 ? 24.666 -8.608 -15.809 1.00 84.50 548 PHE A CA 1
ATOM 4299 C C . PHE A 1 548 ? 25.396 -9.639 -14.924 1.00 84.50 548 PHE A C 1
ATOM 4301 O O . PHE A 1 548 ? 25.052 -10.814 -14.939 1.00 84.50 548 PHE A O 1
ATOM 4308 N N . ASN A 1 549 ? 26.416 -9.230 -14.165 1.00 75.62 549 ASN A N 1
ATOM 4309 C CA . ASN A 1 549 ? 27.145 -10.073 -13.210 1.00 75.62 549 ASN A CA 1
ATOM 4310 C C . ASN A 1 549 ? 26.780 -9.801 -11.739 1.00 75.62 549 ASN A C 1
ATOM 4312 O O . ASN A 1 549 ? 27.335 -10.455 -10.858 1.00 75.62 549 ASN A O 1
ATOM 4316 N N . ASP A 1 550 ? 25.896 -8.836 -11.470 1.00 65.19 550 ASP A N 1
ATOM 4317 C CA . ASP A 1 550 ? 25.485 -8.439 -10.124 1.00 65.19 550 ASP A CA 1
ATOM 4318 C C . ASP A 1 550 ? 23.951 -8.468 -10.014 1.00 65.19 550 ASP A C 1
ATOM 4320 O O . ASP A 1 550 ? 23.229 -7.868 -10.824 1.00 65.19 550 ASP A O 1
ATOM 4324 N N . GLY A 1 551 ? 23.447 -9.159 -8.989 1.00 61.25 551 GLY A N 1
ATOM 4325 C CA . GLY A 1 551 ? 22.019 -9.200 -8.663 1.00 61.25 551 GLY A CA 1
ATOM 4326 C C . GLY A 1 551 ? 21.450 -7.829 -8.274 1.00 61.25 551 GLY A C 1
ATOM 4327 O O . GLY A 1 551 ? 20.251 -7.613 -8.405 1.00 61.25 551 GLY A O 1
ATOM 4328 N N . ASN A 1 552 ? 22.304 -6.876 -7.878 1.00 65.50 552 ASN A N 1
ATOM 4329 C CA . ASN A 1 552 ? 21.919 -5.531 -7.434 1.00 65.50 552 ASN A CA 1
ATOM 4330 C C . ASN A 1 552 ? 22.192 -4.433 -8.482 1.00 65.50 552 ASN A C 1
ATOM 4332 O O . ASN A 1 552 ? 22.400 -3.267 -8.135 1.00 65.50 552 ASN A O 1
ATOM 4336 N N . GLY A 1 553 ? 22.231 -4.784 -9.773 1.00 68.56 553 GLY A N 1
ATOM 4337 C CA . GLY A 1 553 ? 22.339 -3.803 -10.857 1.00 68.56 553 GLY A CA 1
ATOM 4338 C C . GLY A 1 553 ? 21.237 -2.726 -10.802 1.00 68.56 553 GLY A C 1
ATOM 4339 O O . GLY A 1 553 ? 20.116 -3.029 -10.401 1.00 68.56 553 GLY A O 1
ATOM 4340 N N . PRO A 1 554 ? 21.515 -1.470 -11.214 1.00 83.12 554 PRO A N 1
ATOM 4341 C CA . PRO A 1 554 ? 20.569 -0.361 -11.045 1.00 83.12 554 PRO A CA 1
ATOM 4342 C C . PRO A 1 554 ? 19.261 -0.522 -11.830 1.00 83.12 554 PRO A C 1
ATOM 4344 O O . PRO A 1 554 ? 18.252 0.057 -11.440 1.00 83.12 554 PRO A O 1
ATOM 4347 N N . ARG A 1 555 ? 19.266 -1.303 -12.918 1.00 87.81 555 ARG A N 1
ATOM 4348 C CA . 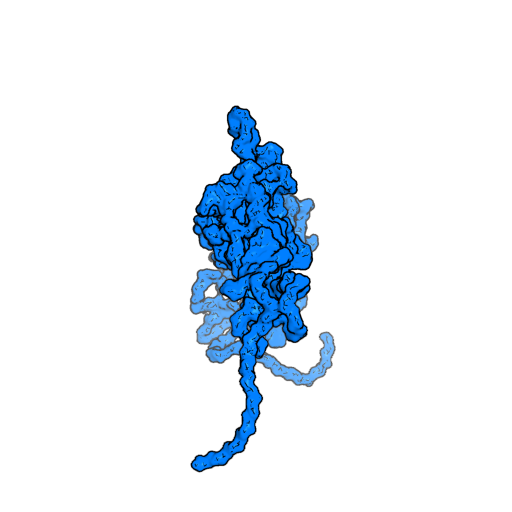ARG A 1 555 ? 18.064 -1.728 -13.648 1.00 87.81 555 ARG A CA 1
ATOM 4349 C C . ARG A 1 555 ? 18.089 -3.240 -13.836 1.00 87.81 555 ARG A C 1
ATOM 4351 O O . ARG A 1 555 ? 19.136 -3.788 -14.195 1.00 87.81 555 ARG A O 1
ATOM 4358 N N . LYS A 1 556 ? 16.945 -3.881 -13.600 1.00 83.75 556 LYS A N 1
ATOM 4359 C CA . LYS A 1 556 ? 16.789 -5.339 -13.584 1.00 83.75 556 LYS A CA 1
ATOM 4360 C C . LYS A 1 556 ? 16.289 -5.849 -14.926 1.00 83.75 556 LYS A C 1
ATOM 4362 O O . LYS A 1 556 ? 17.019 -6.559 -15.598 1.00 83.75 556 LYS A O 1
ATOM 4367 N N . ASN A 1 557 ? 15.146 -5.360 -15.401 1.00 88.38 557 ASN A N 1
ATOM 4368 C CA . ASN A 1 557 ? 14.514 -5.875 -16.616 1.00 88.38 557 ASN A CA 1
ATOM 4369 C C . ASN A 1 557 ? 15.129 -5.250 -17.873 1.00 88.38 557 ASN A C 1
ATOM 4371 O O . ASN A 1 557 ? 14.625 -4.249 -18.392 1.00 88.38 557 ASN A O 1
ATOM 4375 N N . VAL A 1 558 ? 16.249 -5.810 -18.346 1.00 93.06 558 VAL A N 1
ATOM 4376 C CA . VAL A 1 558 ? 17.005 -5.310 -19.506 1.00 93.06 558 VAL A CA 1
ATOM 4377 C C . VAL A 1 558 ? 17.296 -6.428 -20.497 1.00 93.06 558 VAL A C 1
ATOM 4379 O O . VAL A 1 558 ? 17.809 -7.476 -20.116 1.00 93.06 558 VAL A O 1
ATOM 4382 N N . ALA A 1 559 ? 17.058 -6.155 -21.779 1.00 95.56 559 ALA A N 1
ATOM 4383 C CA . ALA A 1 559 ? 17.393 -7.049 -22.881 1.00 95.56 559 ALA A CA 1
ATOM 4384 C C . ALA A 1 559 ? 18.020 -6.303 -24.063 1.00 95.56 559 ALA A C 1
ATOM 4386 O O . ALA A 1 559 ? 17.788 -5.106 -24.267 1.00 95.56 559 ALA A O 1
ATOM 4387 N N . TYR A 1 560 ? 18.810 -7.033 -24.843 1.00 97.12 560 TYR A N 1
ATOM 4388 C CA . TYR A 1 560 ? 19.465 -6.568 -26.056 1.00 97.12 560 TYR A CA 1
ATOM 4389 C C . TYR A 1 560 ? 18.981 -7.376 -27.252 1.00 97.12 560 TYR A C 1
ATOM 4391 O O . TYR A 1 560 ? 18.888 -8.601 -27.198 1.00 97.12 560 TYR A O 1
ATOM 4399 N N . TYR A 1 561 ? 18.719 -6.667 -28.341 1.00 97.00 561 TYR A N 1
ATOM 4400 C CA . TYR A 1 561 ? 18.221 -7.208 -29.592 1.00 97.00 561 TYR A CA 1
ATOM 4401 C C . TYR A 1 561 ? 19.103 -6.727 -30.736 1.00 97.00 561 TYR A C 1
ATOM 4403 O O . TYR A 1 561 ? 19.598 -5.601 -30.709 1.00 97.00 561 TYR A O 1
ATOM 4411 N N . ILE A 1 562 ? 19.258 -7.540 -31.771 1.00 96.38 562 ILE A N 1
ATOM 4412 C CA . ILE A 1 562 ? 19.928 -7.147 -33.017 1.00 96.38 562 ILE A CA 1
ATOM 4413 C C . ILE A 1 562 ? 18.912 -7.025 -34.146 1.00 96.38 562 ILE A C 1
ATOM 4415 O O . ILE A 1 562 ? 17.886 -7.706 -34.135 1.00 96.38 562 ILE A O 1
ATOM 4419 N N . ASN A 1 563 ? 19.194 -6.156 -35.119 1.00 95.88 563 ASN A N 1
ATOM 4420 C CA . ASN A 1 563 ? 18.289 -5.874 -36.232 1.00 95.88 563 ASN A CA 1
ATOM 4421 C C . ASN A 1 563 ? 18.293 -6.991 -37.292 1.00 95.88 563 ASN A C 1
ATOM 4423 O O . ASN A 1 563 ? 18.801 -6.825 -38.396 1.00 95.88 563 ASN A O 1
ATOM 4427 N N . LYS A 1 564 ? 17.755 -8.151 -36.934 1.00 93.88 564 LYS A N 1
ATOM 4428 C CA . LYS A 1 564 ? 17.741 -9.383 -37.720 1.00 93.88 564 LYS A CA 1
ATOM 4429 C C . LYS A 1 564 ? 16.410 -10.115 -37.466 1.00 93.88 564 LYS A C 1
ATOM 4431 O O . LYS A 1 564 ? 16.008 -10.179 -36.303 1.00 93.88 564 LYS A O 1
ATOM 4436 N N . PRO A 1 565 ? 15.757 -10.693 -38.491 1.00 92.31 565 PRO A N 1
ATOM 4437 C CA . PRO A 1 565 ? 14.618 -11.586 -38.290 1.00 92.31 565 PRO A CA 1
ATOM 4438 C C . PRO A 1 565 ? 15.017 -12.836 -37.491 1.00 92.31 565 PRO A C 1
ATOM 4440 O O . PRO A 1 565 ? 16.106 -13.386 -37.689 1.00 92.31 565 PRO A O 1
ATOM 4443 N N . GLU A 1 566 ? 14.143 -13.308 -36.608 1.00 89.56 566 GLU A N 1
ATOM 4444 C CA . GLU A 1 566 ? 14.421 -14.484 -35.768 1.00 89.56 566 GLU A CA 1
ATOM 4445 C C . GLU A 1 566 ? 14.565 -15.774 -36.580 1.00 89.56 566 GLU A C 1
ATOM 4447 O O . GLU A 1 566 ? 15.377 -16.629 -36.240 1.00 89.56 566 GLU A O 1
ATOM 4452 N N . ASP A 1 567 ? 13.838 -15.891 -37.692 1.00 85.06 567 ASP A N 1
ATOM 4453 C CA . ASP A 1 567 ? 13.781 -17.079 -38.550 1.00 85.06 567 ASP A CA 1
ATOM 4454 C C . ASP A 1 567 ? 14.908 -17.165 -39.598 1.00 85.06 567 ASP A C 1
ATOM 4456 O O . ASP A 1 567 ? 14.924 -18.074 -40.431 1.00 85.06 567 ASP A O 1
ATOM 4460 N N . VAL A 1 568 ? 15.864 -16.234 -39.574 1.00 84.12 568 VAL A N 1
ATOM 4461 C CA . VAL A 1 568 ? 16.983 -16.178 -40.524 1.00 84.12 568 VAL A CA 1
ATOM 4462 C C . VAL A 1 568 ? 18.292 -16.500 -39.817 1.00 84.12 568 VAL A C 1
ATOM 4464 O O . VAL A 1 568 ? 18.631 -15.831 -38.859 1.00 84.12 568 VAL A O 1
ATOM 4467 N N . GLY A 1 569 ? 19.109 -17.417 -40.335 1.00 85.00 569 GLY A N 1
ATOM 4468 C CA . GLY A 1 569 ? 20.501 -17.572 -39.890 1.00 85.00 569 GLY A CA 1
ATOM 4469 C C . GLY A 1 569 ? 20.648 -18.077 -38.452 1.00 85.00 569 GLY A C 1
ATOM 4470 O O . GLY A 1 569 ? 20.049 -19.090 -38.107 1.00 85.00 569 GLY A O 1
ATOM 4471 N N . VAL A 1 570 ? 21.468 -17.398 -37.637 1.00 87.50 570 VAL A N 1
ATOM 4472 C CA . VAL A 1 570 ? 21.740 -17.831 -36.258 1.00 87.50 570 VAL A CA 1
ATOM 4473 C C . VAL A 1 570 ? 20.440 -17.850 -35.458 1.00 87.50 570 VAL A C 1
ATOM 4475 O O . VAL A 1 570 ? 19.755 -16.823 -35.392 1.00 87.50 570 VAL A O 1
ATOM 4478 N N . SER A 1 571 ? 20.120 -18.995 -34.862 1.00 82.94 571 SER A N 1
ATOM 4479 C CA . SER A 1 571 ? 18.901 -19.209 -34.077 1.00 82.94 571 SER A CA 1
ATOM 4480 C C . SER A 1 571 ? 19.163 -20.108 -32.869 1.00 82.94 571 SER A C 1
ATOM 4482 O O . SER A 1 571 ? 20.141 -20.855 -32.836 1.00 82.94 571 SER A O 1
ATOM 4484 N N . ASP A 1 572 ? 18.310 -19.987 -31.855 1.00 77.81 572 ASP A N 1
ATOM 4485 C CA . ASP A 1 572 ? 18.353 -20.826 -30.658 1.00 77.81 572 ASP A CA 1
ATOM 4486 C C . ASP A 1 572 ? 17.968 -22.275 -31.000 1.00 77.81 572 ASP A C 1
ATOM 4488 O O . ASP A 1 572 ? 16.992 -22.508 -31.722 1.00 77.81 572 ASP A O 1
ATOM 4492 N N . LEU A 1 573 ? 18.739 -23.247 -30.500 1.00 74.62 573 LEU A N 1
ATOM 4493 C CA . LEU A 1 573 ? 18.447 -24.669 -30.687 1.00 74.62 573 LEU A CA 1
ATOM 4494 C C . LEU A 1 573 ? 17.221 -25.133 -29.888 1.00 74.62 573 LEU A C 1
ATOM 4496 O O . LEU A 1 573 ? 16.606 -26.132 -30.269 1.00 74.62 573 LEU A O 1
ATOM 4500 N N . ILE A 1 574 ? 16.813 -24.405 -28.842 1.00 66.25 574 ILE A N 1
ATOM 4501 C CA . ILE A 1 574 ? 15.551 -24.628 -28.130 1.00 66.25 574 ILE A CA 1
ATOM 4502 C C . ILE A 1 574 ? 14.636 -23.408 -28.319 1.00 66.25 574 ILE A C 1
ATOM 4504 O O . ILE A 1 574 ? 14.660 -22.468 -27.528 1.00 66.25 574 ILE A O 1
ATOM 4508 N N . PRO A 1 575 ? 13.737 -23.416 -29.322 1.00 54.78 575 PRO A N 1
ATOM 4509 C CA . PRO A 1 575 ? 12.719 -22.381 -29.430 1.00 54.78 575 PRO A CA 1
ATOM 4510 C C . PRO A 1 575 ? 11.785 -22.412 -28.215 1.00 54.78 575 PRO A C 1
ATOM 4512 O O . PRO A 1 575 ? 11.300 -23.476 -27.819 1.00 54.78 575 PRO A O 1
ATOM 4515 N N . SER A 1 576 ? 11.441 -21.237 -27.690 1.00 51.84 576 SER A N 1
ATOM 4516 C CA . SER A 1 576 ? 10.547 -21.064 -26.535 1.00 51.84 576 SER A CA 1
ATOM 4517 C C . SER A 1 576 ? 9.105 -21.580 -26.740 1.00 51.84 576 SER A C 1
ATOM 4519 O O . SER A 1 576 ? 8.359 -21.677 -25.767 1.00 51.84 576 SER A O 1
ATOM 4521 N N . ASP A 1 577 ? 8.707 -21.963 -27.965 1.00 46.81 577 ASP A N 1
ATOM 4522 C CA . ASP A 1 577 ? 7.315 -22.290 -28.334 1.00 46.81 577 ASP A CA 1
ATOM 4523 C C . ASP A 1 577 ? 7.132 -23.543 -29.233 1.00 46.81 577 ASP A C 1
ATOM 4525 O O . ASP A 1 577 ? 6.281 -23.559 -30.124 1.00 46.81 577 ASP A O 1
ATOM 4529 N N . ARG A 1 578 ? 7.897 -24.641 -29.077 1.00 47.59 578 ARG A N 1
ATOM 4530 C CA . ARG A 1 578 ? 7.563 -25.893 -29.809 1.00 47.59 578 ARG A CA 1
ATOM 4531 C C . ARG A 1 578 ? 7.578 -27.188 -29.005 1.00 47.59 578 ARG A C 1
ATOM 4533 O O . ARG A 1 578 ? 8.441 -27.479 -28.184 1.00 47.59 578 ARG A O 1
ATOM 4540 N N . THR A 1 579 ? 6.574 -28.003 -29.330 1.00 42.50 579 THR A N 1
ATOM 4541 C CA . THR A 1 579 ? 6.434 -29.410 -28.960 1.00 42.50 579 THR A CA 1
ATOM 4542 C C . THR A 1 579 ? 7.511 -30.239 -29.663 1.00 42.50 579 THR A C 1
ATOM 4544 O O . THR A 1 579 ? 7.663 -30.210 -30.882 1.00 42.50 579 THR A O 1
ATOM 4547 N N . ARG A 1 580 ? 8.274 -30.947 -28.831 1.00 48.88 580 ARG A N 1
ATOM 4548 C CA . ARG A 1 580 ? 9.527 -31.662 -29.114 1.00 48.88 580 ARG A CA 1
ATOM 4549 C C . ARG A 1 580 ? 9.308 -32.850 -30.058 1.00 48.88 580 ARG A C 1
ATOM 4551 O O . ARG A 1 580 ? 8.376 -33.626 -29.828 1.00 48.88 580 ARG A O 1
ATOM 4558 N N . SER A 1 581 ? 10.163 -33.026 -31.069 1.00 41.12 581 SER A N 1
ATOM 4559 C CA . SER A 1 581 ? 10.127 -34.186 -31.970 1.00 41.12 581 SER A CA 1
ATOM 4560 C C . SER A 1 581 ? 11.245 -35.193 -31.646 1.00 41.12 581 SER A C 1
ATOM 4562 O O . SER A 1 581 ? 12.317 -34.822 -31.172 1.00 41.12 581 SER A O 1
ATOM 4564 N N . PRO A 1 582 ? 11.041 -36.504 -31.875 1.00 36.72 582 PRO A N 1
ATOM 4565 C CA . PRO A 1 582 ? 12.114 -37.490 -31.746 1.00 36.72 582 PRO A CA 1
ATOM 4566 C C . PRO A 1 582 ? 13.120 -37.325 -32.898 1.00 36.72 582 PRO A C 1
ATOM 4568 O O . PRO A 1 582 ? 12.803 -37.658 -34.039 1.00 36.72 582 PRO A O 1
ATOM 4571 N N . GLY A 1 583 ? 14.311 -36.800 -32.597 1.00 52.66 583 GLY A N 1
ATOM 4572 C CA . GLY A 1 583 ? 15.378 -36.514 -33.570 1.00 52.66 583 GLY A CA 1
ATOM 4573 C C . GLY A 1 583 ? 16.119 -35.194 -33.328 1.00 52.66 583 GLY A C 1
ATOM 4574 O O . GLY A 1 583 ? 17.103 -34.928 -34.007 1.00 52.66 583 GLY A O 1
ATOM 4575 N N . ASP A 1 584 ? 15.663 -34.389 -32.368 1.00 60.16 584 ASP A N 1
ATOM 4576 C CA . ASP A 1 584 ? 16.221 -33.063 -32.100 1.00 60.16 584 ASP A CA 1
ATOM 4577 C C . ASP A 1 584 ? 17.540 -33.138 -31.296 1.00 60.16 584 ASP A C 1
ATOM 4579 O O . ASP A 1 584 ? 17.704 -34.001 -30.423 1.00 60.16 584 ASP A O 1
ATOM 4583 N N . ILE A 1 585 ? 18.470 -32.218 -31.588 1.00 63.69 585 ILE A N 1
ATOM 4584 C CA . ILE A 1 585 ? 19.623 -31.913 -30.728 1.00 63.69 585 ILE A CA 1
ATOM 4585 C C . ILE A 1 585 ? 19.086 -31.210 -29.478 1.00 63.69 585 ILE A C 1
ATOM 4587 O O . ILE A 1 585 ? 18.277 -30.292 -29.582 1.00 63.69 585 ILE A O 1
ATOM 4591 N N . ILE A 1 586 ? 19.520 -31.649 -28.301 1.00 72.50 586 ILE A N 1
ATOM 4592 C CA . ILE A 1 586 ? 19.069 -31.134 -27.005 1.00 72.50 586 ILE A CA 1
ATOM 4593 C C . ILE A 1 586 ? 20.286 -30.643 -26.225 1.00 72.50 586 ILE A C 1
ATOM 4595 O O . ILE A 1 586 ? 21.364 -31.226 -26.338 1.00 72.50 586 ILE A O 1
ATOM 4599 N N . GLU A 1 587 ? 20.107 -29.611 -25.407 1.00 77.38 587 GLU A N 1
ATOM 4600 C CA . GLU A 1 587 ? 21.116 -29.136 -24.460 1.00 77.38 587 GLU A CA 1
ATOM 4601 C C . GLU A 1 587 ? 20.684 -29.347 -23.001 1.00 77.38 587 GLU A C 1
ATOM 4603 O O . GLU A 1 587 ? 19.492 -29.393 -22.686 1.00 77.38 587 GLU A O 1
ATOM 4608 N N . GLU A 1 588 ? 21.654 -29.515 -22.102 1.00 78.00 588 GLU A N 1
ATOM 4609 C CA . GLU A 1 588 ? 21.426 -29.611 -20.659 1.00 78.00 588 GLU A CA 1
ATOM 4610 C C . GLU A 1 588 ? 22.673 -29.158 -19.873 1.00 78.00 588 GLU A C 1
ATOM 4612 O O . GLU A 1 588 ? 23.805 -29.172 -20.363 1.00 78.00 588 GLU A O 1
ATOM 4617 N N . GLU A 1 589 ? 22.458 -28.759 -18.619 1.00 81.56 589 GLU A N 1
ATOM 4618 C CA . GLU A 1 589 ? 23.514 -28.433 -17.663 1.00 81.56 589 GLU A CA 1
ATOM 4619 C C . GLU A 1 589 ? 23.818 -29.616 -16.744 1.00 81.56 589 GLU A C 1
ATOM 4621 O O . GLU A 1 589 ? 22.943 -30.130 -16.040 1.00 81.56 589 GLU A O 1
ATOM 4626 N N . ILE A 1 590 ? 25.087 -30.014 -16.668 1.00 83.19 590 ILE A N 1
ATOM 4627 C CA . ILE A 1 590 ? 25.563 -30.904 -15.612 1.00 83.19 590 ILE A CA 1
ATOM 4628 C C . ILE A 1 590 ? 26.024 -30.047 -14.437 1.00 83.19 590 ILE A C 1
ATOM 4630 O O . ILE A 1 590 ? 26.905 -29.206 -14.579 1.00 83.19 590 ILE A O 1
ATOM 4634 N N . GLY A 1 591 ? 25.461 -30.292 -13.251 1.00 80.12 591 GLY A N 1
ATOM 4635 C CA . GLY A 1 591 ? 25.835 -29.591 -12.020 1.00 80.12 591 GLY A CA 1
ATOM 4636 C C . GLY A 1 591 ? 25.296 -28.156 -11.927 1.00 80.12 591 GLY A C 1
ATOM 4637 O O . GLY A 1 591 ? 24.438 -27.742 -12.692 1.00 80.12 591 GLY A O 1
ATOM 4638 N N . ILE A 1 592 ? 25.769 -27.397 -10.929 1.00 77.00 592 ILE A N 1
ATOM 4639 C CA . ILE A 1 592 ? 25.398 -25.982 -10.745 1.00 77.00 592 ILE A CA 1
ATOM 4640 C C . ILE A 1 592 ? 26.502 -25.115 -11.349 1.00 77.00 592 ILE A C 1
ATOM 4642 O O . ILE A 1 592 ? 27.547 -24.902 -10.717 1.00 77.00 592 ILE A O 1
ATOM 4646 N N . VAL A 1 593 ? 26.279 -24.645 -12.573 1.00 73.19 593 VAL A N 1
ATOM 4647 C CA . VAL A 1 593 ? 27.178 -23.729 -13.284 1.00 73.19 593 VAL A CA 1
ATOM 4648 C C . VAL A 1 593 ? 27.012 -22.286 -12.794 1.00 73.19 593 VAL A C 1
ATOM 4650 O O . VAL A 1 593 ? 25.992 -21.923 -12.213 1.00 73.19 593 VAL A O 1
ATOM 4653 N N . LYS A 1 594 ? 28.051 -21.455 -12.961 1.00 67.44 594 LYS A N 1
ATOM 4654 C CA . LYS A 1 594 ? 28.003 -20.030 -12.562 1.00 67.44 594 LYS A CA 1
ATOM 4655 C C . LYS A 1 594 ? 27.274 -19.161 -13.585 1.00 67.44 594 LYS A C 1
ATOM 4657 O O . LYS A 1 594 ? 26.732 -18.122 -13.231 1.00 67.44 594 LYS A O 1
ATOM 4662 N N . THR A 1 595 ? 27.329 -19.571 -14.842 1.00 70.31 595 THR A N 1
ATOM 4663 C CA . THR A 1 595 ? 26.656 -18.963 -15.984 1.00 70.31 595 THR A CA 1
ATOM 4664 C C . THR A 1 595 ? 26.093 -20.110 -16.801 1.00 70.31 595 THR A C 1
ATOM 4666 O O . THR A 1 595 ? 26.868 -20.995 -17.186 1.00 70.31 595 THR A O 1
ATOM 4669 N N . THR A 1 596 ? 24.777 -20.104 -16.996 1.00 73.88 596 THR A N 1
ATOM 4670 C CA . THR A 1 596 ? 24.070 -21.040 -17.872 1.00 73.88 596 THR A CA 1
ATOM 4671 C C . THR A 1 596 ? 24.686 -20.964 -19.265 1.00 73.88 596 THR A C 1
ATOM 4673 O O . THR A 1 596 ? 25.042 -19.883 -19.743 1.00 73.88 596 THR A O 1
ATOM 4676 N N . GLY A 1 597 ? 24.953 -22.120 -19.851 1.00 77.31 597 GLY A N 1
ATOM 4677 C CA . GLY A 1 597 ? 25.366 -22.241 -21.233 1.00 77.31 597 GLY A CA 1
ATOM 4678 C C . GLY A 1 597 ? 24.176 -22.227 -22.175 1.00 77.31 597 GLY A C 1
ATOM 4679 O O . GLY A 1 597 ? 23.045 -22.441 -21.757 1.00 77.31 597 GLY A O 1
ATOM 4680 N N . ALA A 1 598 ? 24.461 -21.974 -23.445 1.00 81.88 598 ALA A N 1
ATOM 4681 C CA . ALA A 1 598 ? 23.465 -21.959 -24.499 1.00 81.88 598 ALA A CA 1
ATOM 4682 C C . ALA A 1 598 ? 24.074 -22.394 -25.823 1.00 81.88 598 ALA A C 1
ATOM 4684 O O . ALA A 1 598 ? 25.269 -22.190 -26.086 1.00 81.88 598 ALA A O 1
ATOM 4685 N N . SER A 1 599 ? 23.228 -22.959 -26.673 1.00 86.00 599 SER A N 1
ATOM 4686 C CA . SER A 1 599 ? 23.630 -23.496 -27.958 1.00 86.00 599 SER A CA 1
ATOM 4687 C C . SER A 1 599 ? 22.792 -22.917 -29.091 1.00 86.00 599 SER A C 1
ATOM 4689 O O . SER A 1 599 ? 21.567 -22.962 -29.087 1.00 86.00 599 SER A O 1
ATOM 4691 N N . PHE A 1 600 ? 23.474 -22.400 -30.109 1.00 85.12 600 PHE A N 1
ATOM 4692 C CA . PHE A 1 600 ? 22.848 -21.741 -31.252 1.00 85.12 600 PHE A CA 1
ATOM 4693 C C . PHE A 1 600 ? 23.230 -22.445 -32.554 1.00 85.12 600 PHE A C 1
ATOM 4695 O O . PHE A 1 600 ? 24.412 -22.717 -32.791 1.00 85.12 600 PHE A O 1
ATOM 4702 N N . ASP A 1 601 ? 22.251 -22.701 -33.419 1.00 84.75 601 ASP A N 1
ATOM 4703 C CA . ASP A 1 601 ? 22.490 -23.157 -34.789 1.00 84.75 601 ASP A CA 1
ATOM 4704 C C . ASP A 1 601 ? 22.973 -21.968 -35.621 1.00 84.75 601 ASP A C 1
ATOM 4706 O O . ASP A 1 601 ? 22.316 -20.931 -35.661 1.00 84.75 601 ASP A O 1
ATOM 4710 N N . GLY A 1 602 ? 24.125 -22.096 -36.281 1.00 80.50 602 GLY A N 1
ATOM 4711 C CA . GLY A 1 602 ? 24.672 -21.086 -37.186 1.00 80.50 602 GLY A CA 1
ATOM 4712 C C . GLY A 1 602 ? 23.923 -20.969 -38.521 1.00 80.50 602 GLY A C 1
ATOM 4713 O O . GLY A 1 602 ? 24.105 -19.984 -39.243 1.00 80.50 602 GLY A O 1
ATOM 4714 N N . GLY A 1 603 ? 23.087 -21.955 -38.862 1.00 74.81 603 GLY A N 1
ATOM 4715 C CA . GLY A 1 603 ? 22.355 -22.063 -40.128 1.00 74.81 603 GLY A CA 1
ATOM 4716 C C . GLY A 1 603 ? 23.196 -22.585 -41.301 1.00 74.81 603 GLY A C 1
ATOM 4717 O O . GLY A 1 603 ? 22.694 -22.719 -42.417 1.00 74.81 603 GLY A O 1
ATOM 4718 N N . ASP A 1 604 ? 24.475 -22.888 -41.068 1.00 78.25 604 ASP A N 1
ATOM 4719 C CA . ASP A 1 604 ? 25.442 -23.398 -42.049 1.00 78.25 604 ASP A CA 1
ATOM 4720 C C . ASP A 1 604 ? 26.020 -24.777 -41.666 1.00 78.25 604 ASP A C 1
ATOM 4722 O O . ASP A 1 604 ? 26.991 -25.245 -42.264 1.00 78.25 604 ASP A O 1
ATOM 4726 N N . GLY A 1 605 ? 25.407 -25.439 -40.678 1.00 78.25 605 GLY A N 1
ATOM 4727 C CA . GLY A 1 605 ? 25.890 -26.691 -40.093 1.00 78.25 605 GLY A CA 1
ATOM 4728 C C . GLY A 1 605 ? 26.909 -26.500 -38.964 1.00 78.25 605 GLY A C 1
ATOM 4729 O O . GLY A 1 605 ? 27.419 -27.492 -38.439 1.00 78.25 605 GLY A O 1
ATOM 4730 N N . THR A 1 606 ? 27.212 -25.257 -38.578 1.00 85.38 606 THR A N 1
ATOM 4731 C CA . THR A 1 606 ? 27.976 -24.938 -37.366 1.00 85.38 606 THR A CA 1
ATOM 4732 C C . THR A 1 606 ? 27.042 -24.834 -36.166 1.00 85.38 606 THR A C 1
ATOM 4734 O O . THR A 1 606 ? 26.000 -24.196 -36.247 1.00 85.38 606 THR A O 1
ATOM 4737 N N . ILE A 1 607 ? 27.450 -25.390 -35.025 1.00 86.25 607 ILE A N 1
ATOM 4738 C CA . ILE A 1 607 ? 26.786 -25.161 -33.737 1.00 86.25 607 ILE A CA 1
ATOM 4739 C C . ILE A 1 607 ? 27.702 -24.293 -32.879 1.00 86.25 607 ILE A C 1
ATOM 4741 O O . ILE A 1 607 ? 28.888 -24.592 -32.710 1.00 86.25 607 ILE A O 1
ATOM 4745 N N . HIS A 1 608 ? 27.159 -23.208 -32.342 1.00 86.38 608 HIS A N 1
ATOM 4746 C CA . HIS A 1 608 ? 27.848 -22.325 -31.417 1.00 86.38 608 HIS A CA 1
ATOM 4747 C C . HIS A 1 608 ? 27.436 -22.668 -29.994 1.00 86.38 608 HIS A C 1
ATOM 4749 O O . HIS A 1 608 ? 26.287 -22.459 -29.635 1.00 86.38 608 HIS A O 1
ATOM 4755 N N . VAL A 1 609 ? 28.378 -23.146 -29.185 1.00 84.06 609 VAL A N 1
ATOM 4756 C CA . VAL A 1 609 ? 28.123 -23.501 -27.785 1.00 84.06 609 VAL A CA 1
ATOM 4757 C C . VAL A 1 609 ? 28.833 -22.510 -26.871 1.00 84.06 609 VAL A C 1
ATOM 4759 O O . VAL A 1 609 ? 30.039 -22.277 -27.008 1.00 84.06 609 VAL A O 1
ATOM 4762 N N . THR A 1 610 ? 28.097 -21.936 -25.928 1.00 80.50 610 THR A N 1
ATOM 4763 C CA . THR A 1 610 ? 28.628 -21.184 -24.789 1.00 80.50 610 THR A CA 1
ATOM 4764 C C . THR A 1 610 ? 28.328 -21.930 -23.502 1.00 80.50 610 THR A C 1
ATOM 4766 O O . THR A 1 610 ? 27.354 -22.659 -23.396 1.00 80.50 610 THR A O 1
ATOM 4769 N N . GLY A 1 611 ? 29.185 -21.771 -22.500 1.00 77.12 611 GLY A N 1
ATOM 4770 C CA . GLY A 1 611 ? 28.966 -22.395 -21.205 1.00 77.12 611 GLY A CA 1
ATOM 4771 C C . GLY A 1 611 ? 30.059 -22.040 -20.220 1.00 77.12 611 GLY A C 1
ATOM 4772 O O . GLY A 1 611 ? 31.168 -21.650 -20.598 1.00 77.12 611 GLY A O 1
ATOM 4773 N N . SER A 1 612 ? 29.737 -22.177 -18.939 1.00 76.25 612 SER A N 1
ATOM 4774 C CA . SER A 1 612 ? 30.726 -22.132 -17.870 1.00 76.25 612 SER A CA 1
ATOM 4775 C C . SER A 1 612 ? 30.842 -23.500 -17.219 1.00 76.25 612 SER A C 1
ATOM 4777 O O . SER A 1 612 ? 29.914 -24.304 -17.246 1.00 76.25 612 SER A O 1
ATOM 4779 N N . GLY A 1 613 ? 31.998 -23.779 -16.631 1.00 75.62 613 GLY A N 1
ATOM 4780 C CA . GLY A 1 613 ? 32.216 -25.070 -16.014 1.00 75.62 613 GLY A CA 1
ATOM 4781 C C . GLY A 1 613 ? 33.403 -25.092 -15.077 1.00 75.62 613 GLY A C 1
ATOM 4782 O O . GLY A 1 613 ? 34.271 -24.220 -15.116 1.00 75.62 613 GLY A O 1
ATOM 4783 N N . ASP A 1 614 ? 33.401 -26.096 -14.216 1.00 74.75 614 ASP A N 1
ATOM 4784 C CA . ASP A 1 614 ? 34.509 -26.453 -13.344 1.00 74.75 614 ASP A CA 1
ATOM 4785 C C . ASP A 1 614 ? 34.505 -27.975 -13.211 1.00 74.75 614 ASP A C 1
ATOM 4787 O O . ASP A 1 614 ? 33.478 -28.572 -12.879 1.00 74.75 614 ASP A O 1
ATOM 4791 N N . ILE A 1 615 ? 35.640 -28.589 -13.526 1.00 71.62 615 ILE A N 1
ATOM 4792 C CA . ILE A 1 615 ? 35.827 -30.038 -13.500 1.00 71.62 615 ILE A CA 1
ATOM 4793 C C . ILE A 1 615 ? 36.943 -30.301 -12.497 1.00 71.62 615 ILE A C 1
ATOM 4795 O O . ILE A 1 615 ? 38.131 -30.214 -12.820 1.00 71.62 615 ILE A O 1
ATOM 4799 N N . TRP A 1 616 ? 36.557 -30.583 -11.252 1.00 71.50 616 TRP A N 1
ATOM 4800 C CA . TRP A 1 616 ? 37.501 -30.797 -10.159 1.00 71.50 616 TRP A CA 1
ATOM 4801 C C . TRP A 1 616 ? 37.011 -31.875 -9.179 1.00 71.50 616 TRP A C 1
ATOM 4803 O O . TRP A 1 616 ? 35.911 -31.807 -8.630 1.00 71.50 616 TRP A O 1
ATOM 4813 N N . HIS A 1 617 ? 37.861 -32.870 -8.898 1.00 76.12 617 HIS A N 1
ATOM 4814 C CA . HIS A 1 617 ? 37.556 -34.043 -8.062 1.00 76.12 617 HIS A CA 1
ATOM 4815 C C . HIS A 1 617 ? 36.288 -34.812 -8.482 1.00 76.12 617 HIS A C 1
ATOM 4817 O O . HIS A 1 617 ? 36.346 -35.620 -9.399 1.00 76.12 617 HIS A O 1
ATOM 4823 N N . GLN A 1 618 ? 35.183 -34.625 -7.751 1.00 70.81 618 GLN A N 1
ATOM 4824 C CA . GLN A 1 618 ? 33.875 -35.257 -7.981 1.00 70.81 618 GLN A CA 1
ATOM 4825 C C . GLN A 1 618 ? 32.807 -34.226 -8.385 1.00 70.81 618 GLN A C 1
ATOM 4827 O O . GLN A 1 618 ? 31.623 -34.554 -8.443 1.00 70.81 618 GLN A O 1
ATOM 4832 N N . ALA A 1 619 ? 33.202 -32.965 -8.576 1.00 70.00 619 ALA A N 1
ATOM 4833 C CA . ALA A 1 619 ? 32.324 -31.911 -9.044 1.00 70.00 619 ALA A CA 1
ATOM 4834 C C . ALA A 1 619 ? 32.548 -31.732 -10.545 1.00 70.00 619 ALA A C 1
ATOM 4836 O O . ALA A 1 619 ? 33.545 -31.143 -10.957 1.00 70.00 619 ALA A O 1
ATOM 4837 N N . ASP A 1 620 ? 31.599 -32.240 -11.321 1.00 76.94 620 ASP A N 1
ATOM 4838 C CA . ASP A 1 620 ? 31.491 -31.979 -12.748 1.00 76.94 620 ASP A CA 1
ATOM 4839 C C . ASP A 1 620 ? 30.435 -30.893 -12.952 1.00 76.94 620 ASP A C 1
ATOM 4841 O O . ASP A 1 620 ? 29.286 -31.042 -12.518 1.00 76.94 620 ASP A O 1
ATOM 4845 N N . ARG A 1 621 ? 30.848 -29.770 -13.543 1.00 83.88 621 ARG A N 1
ATOM 4846 C CA . ARG A 1 621 ? 29.965 -28.659 -13.905 1.00 83.88 621 ARG A CA 1
ATOM 4847 C C . ARG A 1 621 ? 30.256 -28.244 -15.336 1.00 83.88 621 ARG A C 1
ATOM 4849 O O . ARG A 1 621 ? 31.375 -27.796 -15.576 1.00 83.88 621 ARG A O 1
ATOM 4856 N N . PHE A 1 622 ? 29.316 -28.409 -16.260 1.00 81.31 622 PHE A N 1
ATOM 4857 C CA . PHE A 1 622 ? 29.474 -27.993 -17.658 1.00 81.31 622 PHE A CA 1
ATOM 4858 C C . PHE A 1 622 ? 28.150 -28.050 -18.427 1.00 81.31 622 PHE A C 1
ATOM 4860 O O . PHE A 1 622 ? 27.284 -28.869 -18.119 1.00 81.31 622 PHE A O 1
ATOM 4867 N N . HIS A 1 623 ? 28.077 -27.251 -19.488 1.00 84.00 623 HIS A N 1
ATOM 4868 C CA . HIS A 1 623 ? 27.015 -27.290 -20.485 1.00 84.00 623 HIS A CA 1
ATOM 4869 C C . HIS A 1 623 ? 27.307 -28.357 -21.546 1.00 84.00 623 HIS A C 1
ATOM 4871 O O . HIS A 1 623 ? 28.458 -28.496 -21.984 1.00 84.00 623 HIS A O 1
ATOM 4877 N N . TYR A 1 624 ? 26.293 -29.108 -21.974 1.00 81.75 624 TYR A N 1
ATOM 4878 C CA . TYR A 1 624 ? 26.456 -30.115 -23.017 1.00 81.75 624 TYR A CA 1
ATOM 4879 C C . TYR A 1 624 ? 25.273 -30.169 -23.981 1.00 81.75 624 TYR A C 1
ATOM 4881 O O . TYR A 1 624 ? 24.127 -30.002 -23.581 1.00 81.75 624 TYR A O 1
ATOM 4889 N N . ILE A 1 625 ? 25.581 -30.488 -25.241 1.00 83.62 625 ILE A N 1
ATOM 4890 C CA . ILE A 1 625 ? 24.602 -30.824 -26.277 1.00 83.62 625 ILE A CA 1
ATOM 4891 C C . ILE A 1 625 ? 24.666 -32.315 -26.601 1.00 83.62 625 ILE A C 1
ATOM 4893 O O . ILE A 1 625 ? 25.743 -32.921 -26.574 1.00 83.62 625 ILE A O 1
ATOM 4897 N N . TYR A 1 626 ? 23.527 -32.912 -26.929 1.00 78.69 626 TYR A N 1
ATOM 4898 C CA . TYR A 1 626 ? 23.438 -34.305 -27.345 1.00 78.69 626 TYR A CA 1
ATOM 4899 C C . TYR A 1 626 ? 22.395 -34.513 -28.441 1.00 78.69 626 TYR A C 1
ATOM 4901 O O . TYR A 1 626 ? 21.424 -33.775 -28.558 1.00 78.69 626 TYR A O 1
ATOM 4909 N N . GLU A 1 627 ? 22.596 -35.565 -29.229 1.00 78.69 627 GLU A N 1
ATOM 4910 C CA . GLU A 1 627 ? 21.677 -36.012 -30.273 1.00 78.69 627 GLU A CA 1
ATOM 4911 C C . GLU A 1 627 ? 21.393 -37.504 -30.069 1.00 78.69 627 GLU A C 1
ATOM 4913 O O . GLU A 1 627 ? 22.293 -38.282 -29.730 1.00 78.69 627 GLU A O 1
ATOM 4918 N N . ASN A 1 628 ? 20.140 -37.918 -30.256 1.00 76.69 628 ASN A N 1
ATOM 4919 C CA . ASN A 1 628 ? 19.764 -39.327 -30.161 1.00 76.69 628 ASN A CA 1
ATOM 4920 C C . ASN A 1 628 ? 20.080 -40.058 -31.475 1.00 76.69 628 ASN A C 1
ATOM 4922 O O . ASN A 1 628 ? 19.680 -39.612 -32.545 1.00 76.69 628 ASN A O 1
ATOM 4926 N N . GLY A 1 629 ? 20.731 -41.222 -31.396 1.00 74.00 629 GLY A N 1
ATOM 4927 C CA . GLY A 1 629 ? 21.037 -42.061 -32.560 1.00 74.00 629 GLY A CA 1
ATOM 4928 C C . GLY A 1 629 ? 20.706 -43.539 -32.338 1.00 74.00 629 GLY A C 1
ATOM 4929 O O . GLY A 1 629 ? 20.787 -44.043 -31.217 1.00 74.00 629 GLY A O 1
ATOM 4930 N N . GLU A 1 630 ? 20.364 -44.252 -33.416 1.00 78.75 630 GLU A N 1
ATOM 4931 C CA . GLU A 1 630 ? 20.116 -45.701 -33.411 1.00 78.75 630 GLU A CA 1
ATOM 4932 C C . GLU A 1 630 ? 21.159 -46.456 -34.256 1.00 78.75 630 GLU A C 1
ATOM 4934 O O . GLU A 1 630 ? 21.566 -46.003 -35.325 1.00 78.75 630 GLU A O 1
ATOM 4939 N N . GLY A 1 631 ? 21.560 -47.650 -33.804 1.00 81.06 631 GLY A N 1
ATOM 4940 C CA . GLY A 1 631 ? 22.477 -48.532 -34.538 1.00 81.06 631 GLY A CA 1
ATOM 4941 C C . GLY A 1 631 ? 23.961 -48.156 -34.426 1.00 81.06 631 GLY A C 1
ATOM 4942 O O . GLY A 1 631 ? 24.404 -47.598 -33.421 1.00 81.06 631 GLY A O 1
ATOM 4943 N N . ASP A 1 632 ? 24.742 -48.528 -35.444 1.00 79.94 632 ASP A N 1
ATOM 4944 C CA . ASP A 1 632 ? 26.160 -48.173 -35.539 1.00 79.94 632 ASP A CA 1
ATOM 4945 C C . ASP A 1 632 ? 26.288 -46.731 -36.045 1.00 79.94 632 ASP A C 1
ATOM 4947 O O . ASP A 1 632 ? 26.033 -46.445 -37.216 1.00 79.94 632 ASP A O 1
ATOM 4951 N N . ILE A 1 633 ? 26.700 -45.820 -35.162 1.00 75.94 633 ILE A N 1
ATOM 4952 C CA . ILE A 1 633 ? 26.830 -44.393 -35.470 1.00 75.94 633 ILE A CA 1
ATOM 4953 C C . ILE A 1 633 ? 28.298 -43.973 -35.587 1.00 75.94 633 ILE A C 1
ATOM 4955 O O . ILE A 1 633 ? 29.167 -44.435 -34.848 1.00 75.94 633 ILE A O 1
ATOM 4959 N N . THR A 1 634 ? 28.588 -43.077 -36.532 1.00 78.62 634 THR A N 1
ATOM 4960 C CA . THR A 1 634 ? 29.895 -42.421 -36.662 1.00 78.62 634 THR A CA 1
ATOM 4961 C C . THR A 1 634 ? 29.729 -40.941 -36.362 1.00 78.62 634 THR A C 1
ATOM 4963 O O . THR A 1 634 ? 29.137 -40.218 -37.157 1.00 78.62 634 THR A O 1
ATOM 4966 N N . VAL A 1 635 ? 30.295 -40.488 -35.246 1.00 75.75 635 VAL A N 1
ATOM 4967 C CA . VAL A 1 635 ? 30.282 -39.074 -34.854 1.00 75.75 635 VAL A CA 1
ATOM 4968 C C . VAL A 1 635 ? 31.561 -38.405 -35.353 1.00 75.75 635 VAL A C 1
ATOM 4970 O O . VAL A 1 635 ? 32.666 -38.880 -35.084 1.00 75.75 635 VAL A O 1
ATOM 4973 N N . LYS A 1 636 ? 31.420 -37.305 -36.096 1.00 80.19 636 LYS A N 1
ATOM 4974 C CA . LYS A 1 636 ? 32.536 -36.460 -36.539 1.00 80.19 636 LYS A CA 1
ATOM 4975 C C . LYS A 1 636 ? 32.216 -35.018 -36.186 1.00 80.19 636 LYS A C 1
ATOM 4977 O O . LYS A 1 636 ? 31.271 -34.462 -36.725 1.00 80.19 636 LYS A O 1
ATOM 4982 N N . VAL A 1 637 ? 33.031 -34.424 -35.323 1.00 79.44 637 VAL A N 1
ATOM 4983 C CA . VAL A 1 637 ? 32.926 -33.008 -34.962 1.00 79.44 637 VAL A CA 1
ATOM 4984 C C . VAL A 1 637 ? 34.198 -32.305 -35.403 1.00 79.44 637 VAL A C 1
ATOM 4986 O O . VAL A 1 637 ? 35.303 -32.803 -35.177 1.00 79.44 637 VAL A O 1
ATOM 4989 N N . HIS A 1 638 ? 34.038 -31.161 -36.059 1.00 84.56 638 HIS A N 1
ATOM 4990 C CA . HIS A 1 638 ? 35.141 -30.296 -36.442 1.00 84.56 638 HIS A CA 1
ATOM 4991 C C . HIS A 1 638 ? 35.068 -29.011 -35.622 1.00 84.56 638 HIS A C 1
ATOM 4993 O O . HIS A 1 638 ? 34.152 -28.215 -35.795 1.00 84.56 638 HIS A O 1
ATOM 4999 N N . LEU A 1 639 ? 36.024 -28.832 -34.711 1.00 84.19 639 LEU A N 1
ATOM 5000 C CA . LEU A 1 639 ? 36.126 -27.621 -33.905 1.00 84.19 639 LEU A CA 1
ATOM 5001 C C . LEU A 1 639 ? 36.701 -26.493 -34.767 1.00 84.19 639 LEU A C 1
ATOM 5003 O O . LEU A 1 639 ? 37.871 -26.547 -35.148 1.00 84.19 639 LEU A O 1
ATOM 5007 N N . THR A 1 640 ? 35.870 -25.504 -35.084 1.00 82.75 640 THR A N 1
ATOM 5008 C CA . THR A 1 640 ? 36.239 -24.366 -35.939 1.00 82.75 640 THR A CA 1
ATOM 5009 C C . THR A 1 640 ? 36.906 -23.237 -35.156 1.00 82.75 640 THR A C 1
ATOM 5011 O O . THR A 1 640 ? 37.862 -22.644 -35.647 1.00 82.75 640 THR A O 1
ATOM 5014 N N . ASP A 1 641 ? 36.445 -22.968 -33.933 1.00 80.50 641 ASP A N 1
ATOM 5015 C CA . ASP A 1 641 ? 37.016 -21.979 -33.016 1.00 80.50 641 ASP A CA 1
ATOM 5016 C C . ASP A 1 641 ? 36.769 -22.396 -31.561 1.00 80.50 641 ASP A C 1
ATOM 5018 O O . ASP A 1 641 ? 35.772 -23.049 -31.249 1.00 80.50 641 ASP A O 1
ATOM 5022 N N . MET A 1 642 ? 37.671 -22.010 -30.660 1.00 77.88 642 MET A N 1
ATOM 5023 C CA . MET A 1 642 ? 37.510 -22.227 -29.225 1.00 77.88 642 MET A CA 1
ATOM 5024 C C . MET A 1 642 ? 38.183 -21.099 -28.454 1.00 77.88 642 MET A C 1
ATOM 5026 O O . MET A 1 642 ? 39.394 -20.903 -28.547 1.00 77.88 642 MET A O 1
ATOM 5030 N N . ALA A 1 643 ? 37.396 -20.389 -27.651 1.00 71.56 643 ALA A N 1
ATOM 5031 C CA . ALA A 1 643 ? 37.864 -19.258 -26.865 1.00 71.56 643 ALA A CA 1
ATOM 5032 C C . ALA A 1 643 ? 37.450 -19.398 -25.394 1.00 71.56 643 ALA A C 1
ATOM 5034 O O . ALA A 1 643 ? 36.416 -19.983 -25.076 1.00 71.56 643 ALA A O 1
ATOM 5035 N N . SER A 1 644 ? 38.268 -18.845 -24.497 1.00 67.81 644 SER A N 1
ATOM 5036 C CA . SER A 1 644 ? 37.968 -18.706 -23.069 1.00 67.81 644 SER A CA 1
ATOM 5037 C C . SER A 1 644 ? 37.800 -17.229 -22.717 1.00 67.81 644 SER A C 1
ATOM 5039 O O . SER A 1 644 ? 38.560 -16.385 -23.194 1.00 67.81 644 SER A O 1
ATOM 5041 N N . ILE A 1 645 ? 36.808 -16.921 -21.878 1.00 61.12 645 ILE A N 1
ATOM 5042 C CA . ILE A 1 645 ? 36.394 -15.552 -21.528 1.00 61.12 645 ILE A CA 1
ATOM 5043 C C . ILE A 1 645 ? 36.814 -15.091 -20.125 1.00 61.12 645 ILE A C 1
ATOM 5045 O O . ILE A 1 645 ? 36.367 -14.044 -19.666 1.00 61.12 645 ILE A O 1
ATOM 5049 N N . GLY A 1 646 ? 37.708 -15.806 -19.433 1.00 53.25 646 GLY A N 1
ATOM 5050 C CA . GLY A 1 646 ? 38.056 -15.451 -18.053 1.00 53.25 646 GLY A CA 1
ATOM 5051 C C . GLY A 1 646 ? 39.461 -15.837 -17.605 1.00 53.25 646 GLY A C 1
ATOM 5052 O O . GLY A 1 646 ? 39.651 -16.917 -17.071 1.00 53.25 646 GLY A O 1
ATOM 5053 N N . ASN A 1 647 ? 40.404 -14.893 -17.700 1.00 47.25 647 ASN A N 1
ATOM 5054 C CA . ASN A 1 647 ? 41.731 -14.894 -17.059 1.00 47.25 647 ASN A CA 1
ATOM 5055 C C . ASN A 1 647 ? 42.644 -16.124 -17.332 1.00 47.25 647 ASN A C 1
ATOM 5057 O O . ASN A 1 647 ? 42.243 -17.146 -17.876 1.00 47.25 647 ASN A O 1
ATOM 5061 N N . ARG A 1 648 ? 43.932 -16.018 -16.976 1.00 45.09 648 ARG A N 1
ATOM 5062 C CA . ARG A 1 648 ? 45.030 -16.924 -17.410 1.00 45.09 648 ARG A CA 1
ATOM 5063 C C . ARG A 1 648 ? 44.957 -18.407 -16.964 1.00 45.09 648 ARG A C 1
ATOM 5065 O O . ARG A 1 648 ? 45.940 -19.116 -17.154 1.00 45.09 648 ARG A O 1
ATOM 5072 N N . TYR A 1 649 ? 43.854 -18.879 -16.377 1.00 51.12 649 TYR A N 1
ATOM 5073 C CA . TYR A 1 649 ? 43.750 -20.213 -15.753 1.00 51.12 649 TYR A CA 1
ATOM 5074 C C . TYR A 1 649 ? 42.603 -21.092 -16.273 1.00 51.12 649 TYR A C 1
ATOM 5076 O O . TYR A 1 649 ? 42.344 -22.143 -15.695 1.00 51.12 649 TYR A O 1
ATOM 5084 N N . VAL A 1 650 ? 41.912 -20.691 -17.341 1.00 55.62 650 VAL A N 1
ATOM 5085 C CA . VAL A 1 650 ? 40.766 -21.444 -17.873 1.00 55.62 650 VAL A CA 1
ATOM 5086 C C . VAL A 1 650 ? 41.151 -22.147 -19.174 1.00 55.62 650 VAL A C 1
ATOM 5088 O O . VAL A 1 650 ? 41.533 -21.491 -20.144 1.00 55.62 650 VAL A O 1
ATOM 5091 N N . CYS A 1 651 ? 41.015 -23.474 -19.194 1.00 58.19 651 CYS A N 1
ATOM 5092 C CA . CYS A 1 651 ? 41.142 -24.307 -20.388 1.00 58.19 651 CYS A CA 1
ATOM 5093 C C . CYS A 1 651 ? 39.743 -24.678 -20.893 1.00 58.19 651 CYS A C 1
ATOM 5095 O O . CYS A 1 651 ? 38.970 -25.280 -20.152 1.00 58.19 651 CYS A O 1
ATOM 5097 N N . SER A 1 652 ? 39.431 -24.357 -22.147 1.00 65.12 652 SER A N 1
ATOM 5098 C CA . SER A 1 652 ? 38.241 -24.885 -22.821 1.00 65.12 652 SER A CA 1
ATOM 5099 C C . SER A 1 652 ? 38.554 -26.290 -23.350 1.00 65.12 652 SER A C 1
ATOM 5101 O O . SER A 1 652 ? 39.639 -26.516 -23.890 1.00 65.12 652 SER A O 1
ATOM 5103 N N . VAL A 1 653 ? 37.639 -27.245 -23.172 1.00 66.50 653 VAL A N 1
AT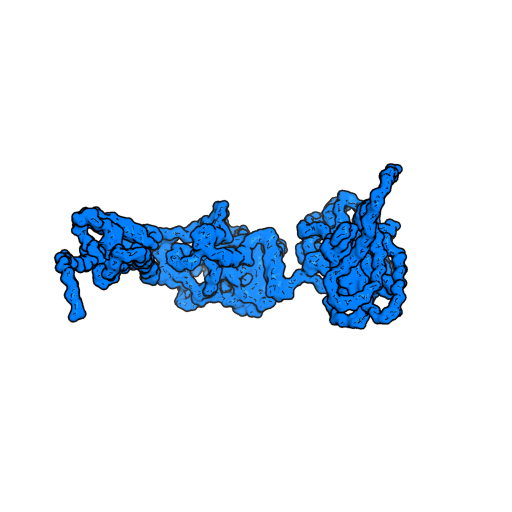OM 5104 C CA . VAL A 1 653 ? 37.822 -28.643 -23.592 1.00 66.50 653 VAL A CA 1
ATOM 5105 C C . VAL A 1 653 ? 36.546 -29.140 -24.269 1.00 66.50 653 VAL A C 1
ATOM 5107 O O . VAL A 1 653 ? 35.459 -28.980 -23.725 1.00 66.50 653 VAL A O 1
ATOM 5110 N N . LEU A 1 654 ? 36.684 -29.767 -25.439 1.00 72.25 654 LEU A N 1
ATOM 5111 C CA . LEU A 1 654 ? 35.601 -30.478 -26.120 1.00 72.25 654 LEU A CA 1
ATOM 5112 C C . LEU A 1 654 ? 35.703 -31.975 -25.809 1.00 72.25 654 LEU A C 1
ATOM 5114 O O . LEU A 1 654 ? 36.703 -32.610 -26.149 1.00 72.25 654 LEU A O 1
ATOM 5118 N N . HIS A 1 655 ? 34.664 -32.548 -25.203 1.00 73.31 655 HIS A N 1
ATOM 5119 C CA . HIS A 1 655 ? 34.542 -33.990 -24.989 1.00 73.31 655 HIS A CA 1
ATOM 5120 C C . HIS A 1 655 ? 33.461 -34.576 -25.898 1.00 73.31 655 HIS A C 1
ATOM 5122 O O . HIS A 1 655 ? 32.328 -34.108 -25.907 1.00 73.31 655 HIS A O 1
ATOM 5128 N N . LEU A 1 656 ? 33.810 -35.631 -26.638 1.00 73.44 656 LEU A N 1
ATOM 5129 C CA . LEU A 1 656 ? 32.866 -36.401 -27.447 1.00 73.44 656 LEU A CA 1
ATOM 5130 C C . LEU A 1 656 ? 32.603 -37.736 -26.761 1.00 73.44 656 LEU A C 1
ATOM 5132 O O . LEU A 1 656 ? 33.527 -38.525 -26.555 1.00 73.44 656 LEU A O 1
ATOM 5136 N N . VAL A 1 657 ? 31.343 -37.993 -26.418 1.00 72.00 657 VAL A N 1
ATOM 5137 C CA . VAL A 1 657 ? 30.925 -39.228 -25.752 1.00 72.00 657 VAL A CA 1
ATOM 5138 C C . VAL A 1 657 ? 29.771 -39.846 -26.528 1.00 72.00 657 VAL A C 1
ATOM 5140 O O . VAL A 1 657 ? 28.760 -39.203 -26.772 1.00 72.00 657 VAL A O 1
ATOM 5143 N N . CYS A 1 658 ? 29.919 -41.118 -26.893 1.00 68.88 658 CYS A N 1
ATOM 5144 C CA . CYS A 1 658 ? 28.833 -41.943 -27.407 1.00 68.88 658 CYS A CA 1
ATOM 5145 C C . CYS A 1 658 ? 28.441 -42.933 -26.307 1.00 68.88 658 CYS A C 1
ATOM 5147 O O . CYS A 1 658 ? 29.206 -43.851 -26.000 1.00 68.88 658 CYS A O 1
ATOM 5149 N N . SER A 1 659 ? 27.270 -42.752 -25.699 1.00 67.12 659 SER A N 1
ATOM 5150 C CA . SER A 1 659 ? 26.747 -43.640 -24.659 1.00 67.12 659 SER A CA 1
ATOM 5151 C C . SER A 1 659 ? 25.522 -44.399 -25.172 1.00 67.12 659 SER A C 1
ATOM 5153 O O . SER A 1 659 ? 24.734 -43.892 -25.965 1.00 67.12 659 SER A O 1
ATOM 5155 N N . ARG A 1 660 ? 25.363 -45.658 -24.749 1.00 59.47 660 ARG A N 1
ATOM 5156 C CA . ARG A 1 660 ? 24.104 -46.389 -24.950 1.00 59.47 660 ARG A CA 1
ATOM 5157 C C . ARG A 1 660 ? 23.174 -46.046 -23.788 1.00 59.47 660 ARG A C 1
ATOM 5159 O O . ARG A 1 660 ? 23.653 -46.091 -22.652 1.00 59.47 660 ARG A O 1
ATOM 5166 N N . PRO A 1 661 ? 21.877 -45.781 -24.014 1.00 49.75 661 PRO A N 1
ATOM 5167 C CA . PRO A 1 661 ? 20.941 -45.600 -22.916 1.00 49.75 661 PRO A CA 1
ATOM 5168 C C . PRO A 1 661 ? 20.830 -46.921 -22.144 1.00 49.75 661 PRO A C 1
ATOM 5170 O O . PRO A 1 661 ? 20.202 -47.882 -22.588 1.00 49.75 661 PRO A O 1
ATOM 5173 N N . SER A 1 662 ? 21.493 -47.011 -20.991 1.00 40.09 662 SER A N 1
ATOM 5174 C CA . SER A 1 662 ? 21.273 -48.111 -20.060 1.00 40.09 662 SER A CA 1
ATOM 5175 C C . SER A 1 662 ? 19.934 -47.869 -19.378 1.00 40.09 662 SER A C 1
ATOM 5177 O O . SER A 1 662 ? 19.802 -46.931 -18.590 1.00 40.09 662 SER A O 1
ATOM 5179 N N . PHE A 1 663 ? 18.938 -48.704 -19.679 1.00 39.47 663 PHE A N 1
ATOM 5180 C CA . PHE A 1 663 ? 17.699 -48.765 -18.908 1.00 39.47 663 PHE A CA 1
ATOM 5181 C C . PHE A 1 663 ? 18.047 -48.882 -17.410 1.00 39.47 663 PHE A C 1
ATOM 5183 O O . PHE A 1 663 ? 18.604 -49.889 -16.981 1.00 39.47 663 PHE A O 1
ATOM 5190 N N . ASN A 1 664 ? 17.708 -47.834 -16.648 1.00 37.66 664 ASN A N 1
ATOM 5191 C CA . ASN A 1 664 ? 17.868 -47.654 -15.199 1.00 37.66 664 ASN A CA 1
ATOM 5192 C C . ASN A 1 664 ? 19.301 -47.629 -14.626 1.00 37.66 664 ASN A C 1
ATOM 5194 O O . ASN A 1 664 ? 19.840 -48.678 -14.276 1.00 37.66 664 ASN A O 1
ATOM 5198 N N . SER A 1 665 ? 19.838 -46.426 -14.357 1.00 30.12 665 SER A N 1
ATOM 5199 C CA . SER A 1 665 ? 20.410 -46.011 -13.047 1.00 30.12 665 SER A CA 1
ATOM 5200 C C . SER A 1 665 ? 20.920 -44.552 -13.072 1.00 30.12 665 SER A C 1
ATOM 5202 O O . SER A 1 665 ? 21.348 -44.086 -14.125 1.00 30.12 665 SER A O 1
ATOM 5204 N N . PRO A 1 666 ? 20.875 -43.808 -11.947 1.00 42.09 666 PRO A N 1
ATOM 5205 C CA . PRO A 1 666 ? 21.205 -42.386 -11.910 1.00 42.09 666 PRO A CA 1
ATOM 5206 C C . PRO A 1 666 ? 22.722 -42.143 -11.878 1.00 42.09 666 PRO A C 1
ATOM 5208 O O . PRO A 1 666 ? 23.445 -42.810 -11.141 1.00 42.09 666 PRO A O 1
ATOM 5211 N N . LYS A 1 667 ? 23.138 -41.087 -12.587 1.00 36.00 667 LYS A N 1
ATOM 5212 C CA . LYS A 1 667 ? 24.467 -40.448 -12.618 1.00 36.00 667 LYS A CA 1
ATOM 5213 C C . LYS A 1 667 ? 25.554 -41.176 -13.418 1.00 36.00 667 LYS A C 1
ATOM 5215 O O . LYS A 1 667 ? 26.064 -42.225 -13.038 1.00 36.00 667 LYS A O 1
ATOM 5220 N N . LEU A 1 668 ? 25.960 -40.508 -14.497 1.00 34.53 668 LEU A N 1
ATOM 5221 C CA . LEU A 1 668 ? 27.220 -40.704 -15.202 1.00 34.53 668 LEU A CA 1
ATOM 5222 C C . LEU A 1 668 ? 28.371 -40.589 -14.176 1.00 34.53 668 LEU A C 1
ATOM 5224 O O . LEU A 1 668 ? 28.638 -39.504 -13.669 1.00 34.53 668 LEU A O 1
ATOM 5228 N N . GLN A 1 669 ? 29.022 -41.697 -13.815 1.00 31.81 669 GLN A N 1
ATOM 5229 C CA . GLN A 1 669 ? 30.334 -41.667 -13.161 1.00 31.81 669 GLN A CA 1
ATOM 5230 C C . GLN A 1 669 ? 31.390 -41.899 -14.236 1.00 31.81 669 GLN A C 1
ATOM 5232 O O . GLN A 1 669 ? 31.474 -42.984 -14.815 1.00 31.81 669 GLN A O 1
ATOM 5237 N N . ILE A 1 670 ? 32.194 -40.872 -14.502 1.00 37.75 670 ILE A N 1
ATOM 5238 C CA . ILE A 1 670 ? 33.408 -40.995 -15.307 1.00 37.75 670 ILE A CA 1
ATOM 5239 C C . ILE A 1 670 ? 34.378 -41.912 -14.532 1.00 37.75 670 ILE A C 1
ATOM 5241 O O . ILE A 1 670 ? 34.612 -41.675 -13.343 1.00 37.75 670 ILE A O 1
ATOM 5245 N N . PRO A 1 671 ? 34.933 -42.977 -15.139 1.00 32.25 671 PRO A N 1
ATOM 5246 C CA . PRO A 1 671 ? 35.841 -43.877 -14.439 1.00 32.25 671 PRO A CA 1
ATOM 5247 C C . PRO A 1 671 ? 37.152 -43.161 -14.081 1.00 32.25 671 PRO A C 1
ATOM 5249 O O . PRO A 1 671 ? 37.865 -42.653 -14.945 1.00 32.25 671 PRO A O 1
ATOM 5252 N N . THR A 1 672 ? 37.476 -43.144 -12.789 1.00 34.53 672 THR A N 1
ATOM 5253 C CA . THR A 1 672 ? 38.748 -42.651 -12.240 1.00 34.53 672 THR A CA 1
ATOM 5254 C C . THR A 1 672 ? 39.941 -43.447 -12.789 1.00 34.53 672 THR A C 1
ATOM 5256 O O . THR A 1 672 ? 39.858 -44.679 -12.831 1.00 34.53 672 THR A O 1
ATOM 5259 N N . PRO A 1 673 ? 41.080 -42.811 -13.126 1.00 36.44 673 PRO A N 1
ATOM 5260 C CA . PRO A 1 673 ? 42.314 -43.541 -13.388 1.00 36.44 673 PRO A CA 1
ATOM 5261 C C . PRO A 1 673 ? 42.862 -44.140 -12.077 1.00 36.44 673 PRO A C 1
ATOM 5263 O O . PRO A 1 673 ? 42.644 -43.567 -11.005 1.00 36.44 673 PRO A O 1
ATOM 5266 N N . PRO A 1 674 ? 43.552 -45.296 -12.124 1.00 33.91 674 PRO A N 1
ATOM 5267 C CA . PRO A 1 674 ? 44.095 -45.930 -10.927 1.00 33.91 674 PRO A CA 1
ATOM 5268 C C . PRO A 1 674 ? 45.151 -45.031 -10.257 1.00 33.91 674 PRO A C 1
ATOM 5270 O O . PRO A 1 674 ? 45.862 -44.304 -10.957 1.00 33.91 674 PRO A O 1
ATOM 5273 N N . PRO A 1 675 ? 45.275 -45.071 -8.917 1.00 32.44 675 PRO A N 1
ATOM 5274 C CA . PRO A 1 675 ? 46.271 -44.285 -8.201 1.00 32.44 675 PRO A CA 1
ATOM 5275 C C . PRO A 1 675 ? 47.678 -44.708 -8.635 1.00 32.44 675 PRO A C 1
ATOM 5277 O O . PRO A 1 675 ? 48.003 -45.896 -8.649 1.00 32.44 675 PRO A O 1
ATOM 5280 N N . ALA A 1 676 ? 48.495 -43.723 -9.006 1.00 35.81 676 ALA A N 1
ATOM 5281 C CA . ALA A 1 676 ? 49.908 -43.917 -9.282 1.00 35.81 676 ALA A CA 1
ATOM 5282 C C . ALA A 1 676 ? 50.620 -44.382 -8.003 1.00 35.81 676 ALA A C 1
ATOM 5284 O O . ALA A 1 676 ? 50.506 -43.743 -6.957 1.00 35.81 676 ALA A O 1
ATOM 5285 N N . GLU A 1 677 ? 51.337 -45.501 -8.100 1.00 33.75 677 GLU A N 1
ATOM 5286 C CA . GLU A 1 677 ? 52.297 -45.927 -7.087 1.00 33.75 677 GLU A CA 1
ATOM 5287 C C . GLU A 1 677 ? 53.438 -44.906 -6.962 1.00 33.75 677 GLU A C 1
ATOM 5289 O O . GLU A 1 677 ? 53.874 -44.300 -7.945 1.00 33.75 677 GLU A O 1
ATOM 5294 N N . ASP A 1 678 ? 53.912 -44.742 -5.727 1.00 39.31 678 ASP A N 1
ATOM 5295 C CA . ASP A 1 678 ? 55.030 -43.895 -5.325 1.00 39.31 678 ASP A CA 1
ATOM 5296 C C . ASP A 1 678 ? 56.283 -44.073 -6.207 1.00 39.31 678 ASP A C 1
ATOM 5298 O O . ASP A 1 678 ? 56.863 -45.155 -6.310 1.00 39.31 678 ASP A O 1
ATOM 5302 N N . GLY A 1 679 ? 56.768 -42.959 -6.761 1.00 31.30 679 GLY A N 1
ATOM 5303 C CA . GLY A 1 679 ? 58.069 -42.822 -7.418 1.00 31.30 679 GLY A CA 1
ATOM 5304 C C . GLY A 1 679 ? 58.504 -41.348 -7.437 1.00 31.30 679 GLY A C 1
ATOM 5305 O O . GLY A 1 679 ? 57.650 -40.468 -7.515 1.00 31.30 679 GLY A O 1
ATOM 5306 N N . PRO A 1 680 ? 59.803 -41.034 -7.270 1.00 33.06 680 PRO A N 1
ATOM 5307 C CA . PRO A 1 680 ? 60.241 -39.831 -6.565 1.00 33.06 680 PRO A CA 1
ATOM 5308 C C . PRO A 1 680 ? 60.165 -38.537 -7.385 1.00 33.06 680 PRO A C 1
ATOM 5310 O O . PRO A 1 680 ? 60.354 -38.524 -8.599 1.00 33.06 680 PRO A O 1
ATOM 5313 N N . ARG A 1 681 ? 59.984 -37.434 -6.641 1.00 39.53 681 ARG A N 1
ATOM 5314 C CA . ARG A 1 681 ? 60.202 -36.035 -7.044 1.00 39.53 681 ARG A CA 1
ATOM 5315 C C . ARG A 1 681 ? 61.401 -35.862 -7.977 1.00 39.53 681 ARG A C 1
ATOM 5317 O O . ARG A 1 681 ? 62.507 -36.262 -7.618 1.00 39.53 681 ARG A O 1
ATOM 5324 N N . LEU A 1 682 ? 61.200 -35.077 -9.033 1.00 28.20 682 LEU A N 1
ATOM 5325 C CA . LEU A 1 682 ? 62.223 -34.210 -9.614 1.00 28.20 682 LEU A CA 1
ATOM 5326 C C . LEU A 1 682 ? 61.594 -32.854 -9.962 1.00 28.20 682 LEU A C 1
ATOM 5328 O O . LEU A 1 682 ? 60.501 -32.788 -10.518 1.00 28.20 682 LEU A O 1
ATOM 5332 N N . GLU A 1 683 ? 62.285 -31.800 -9.537 1.00 33.22 683 GLU A N 1
ATOM 5333 C CA . GLU A 1 683 ? 61.978 -30.383 -9.734 1.00 33.22 683 GLU A CA 1
ATOM 5334 C C . GLU A 1 683 ? 62.174 -29.953 -11.196 1.00 33.22 683 GLU A C 1
ATOM 5336 O O . GLU A 1 683 ? 63.189 -30.309 -11.795 1.00 33.22 683 GLU A O 1
ATOM 5341 N N . SER A 1 684 ? 61.252 -29.132 -11.715 1.00 37.06 684 SER A N 1
ATOM 5342 C CA . SER A 1 684 ? 61.509 -27.823 -12.353 1.00 37.06 684 SER A CA 1
ATOM 5343 C C . SER A 1 684 ? 60.194 -27.181 -12.781 1.00 37.06 684 SER A C 1
ATOM 5345 O O . SER A 1 684 ? 59.502 -27.823 -13.606 1.00 37.06 684 SER A O 1
#

Sequence (684 aa):
MLKLTTAGLLLLLEKGSGQQCVSGPFTLKDLEGDCSYDVLLEAYTRQVFDATGSACTDPSLSAQDDFNAKLLPGGDPASDSYQRDAEAAGRLVCTTMYDSADVTPFYRAADKGTDMHFEEMFYNGRSDWQEEVATEYESADGSITSLLKRDAAKVREFFHGDGSYSRVAWPDELTNFESCETPAAFCCWPKDRQANDGNGNCAKPYDQNCVDKDPADNTNLCFADLDKGNKSSAFDSRQGFMSFPEDNNAGEGAIHCHGLAWAADEYDTYSRYKGNNLFFVSMYDHMHQRGYVEEIPGMPMCGCMEQMPLVTRSDCTQVDVTEDWEVSYNPEGGMVGKITKVDIDFNACRGRNNRNNDLWAKVARLYDEGRVSARDFGKVGQVLTNDHDCYFGTEYAKQKKGLATGYTHDSTVWTQVAGRDELEHDAYGKNAFNTAFFGQTLTKDTTPIIMRICADCVSTHKRIFYKRLTPIDDPNFQLLHNIMYYRNGNPAPDNVWDEDYSLHSTYEDAVSGANPWKCPGDKFNYHAPFTGECSPDGTKVRNQHSYFNDGNGPRKNVAYYINKPEDVGVSDLIPSDRTRSPGDIIEEEIGIVKTTGASFDGGDGTIHVTGSGDIWHQADRFHYIYENGEGDITVKVHLTDMASIGNRYVCSVLHLVCSRPSFNSPKLQIPTPPPAEDGPRLES

Organism: Thalassiosira oceanica (NCBI:txid159749)

pLDDT: mean 84.31, std 16.66, range [26.19, 98.69]

Radius of gyration: 38.51 Å; chains: 1; bounding box: 94×104×113 Å

Secondary structure (DSSP, 8-state):
---------------------S-S-EEEEEEESS--HHHHHHHHIIIIISSTT-S---TT--HHHHHHHHHSTT--TTSTTHHHHHHHHHHHHHHHHHHHS-EE-GGGGTTS-SSSHHHHHHHTT-SHHHH----SS-STT---S--HHHHTHHHHHHHTTHHHHSEEPP-TTSTTTTT-SSSEEEEEE-EE--SSSSSSS--SSHHHHTTTB-----B-EEEEEHHHHHHHH----TT-EEE--S-BTTTTB-BEEEEEE--SSTTSHHHHTHHHHHHIIIIIIIIIIT-EE-PSTTS-SEEEGGGSPEES--EEEEEEEEEEEEEEEETTTEEEEEEEEEEEEEEE---GGG--S-HHHHHHHHHHTTSS-HHHHHHHHHHB--TTTHHHHHHHHHHHTT--------TTT-EEEEEEGGG-BPPPPHHHHHIIIIII-TTTTS--EEEEEETTS-GGGSEEEEEE-S----TT--HHHHHHH---SS-BTTB-BTTTEEEESSHHHHHHT-S--B-GGG---TTSTTTTT-BSSS----S----TT-TT-S--SEEEEESS-TTSSSEESS-TT----TT--EEEEES--SS--EEEE-SSS-EEEE---EEETTEEEEEEEE----SS-------------SSTT-------------SS-----PPPPPPPPP------